Protein AF-A0A2U8FJ72-F1 (afdb_monomer)

InterPro domains:
  IPR029471 HNH endonuclease 5 [PF14279] (21-75)

Solvent-accessible surface area (backbone atoms only — not comparable to full-atom values): 23403 Å² total; per-residue (Å²): 129,82,82,70,89,70,83,68,81,82,75,76,73,71,93,64,87,85,57,53,19,76,84,82,62,46,64,92,57,64,71,35,85,39,53,28,48,45,66,92,76,44,27,84,32,45,66,71,54,33,41,63,52,57,34,28,46,68,60,48,55,46,41,51,59,61,25,50,44,50,40,52,17,15,54,76,46,34,51,38,51,22,62,61,67,67,36,83,75,36,60,71,41,25,26,56,44,75,63,94,86,46,69,62,64,82,73,44,63,91,58,44,44,42,29,38,27,41,51,94,52,31,43,32,40,36,39,28,49,54,48,82,91,33,57,10,27,45,78,44,42,50,77,58,38,40,74,36,71,30,40,34,43,35,35,73,70,46,88,90,62,50,73,68,56,49,51,49,52,56,50,52,51,50,64,71,45,65,78,33,80,42,54,43,36,37,36,61,58,85,85,80,70,98,58,98,65,53,75,67,53,48,53,52,50,54,52,49,53,49,63,73,62,66,57,88,74,61,40,52,49,93,71,54,52,73,68,56,48,52,52,51,60,59,66,35,92,91,44,72,90,69,43,75,37,76,40,80,56,69,61,42,47,52,31,33,50,31,51,34,48,50,26,50,48,28,35,68,72,32,66,70,40,61,73,35,74,66,35,39,56,34,48,57,56,41,67,35,56,83,76,65,58,82,66,52,68,75,62,55,68,30,49,48,51,52,97,74,61,58,78,77,63,56,34,72,53,51,84,61,15,39,22,45,31,44,32,32,46,47,55,35,28,32,34,38,40,31,44,37,90,48,44,43,34,36,56,70,46,49,50,85,79,46,54,70,72,55,32,51,67,37,55,34,86,67,86,62,24,88,60,46,26,8,36,31,34,39,34,50,64,91,53,78,46,56,47,80,42,53,30,40,59,51,28,49,53,44,44,40,57,74,77,41,69,87,67,52,70,71,58,53,52,55,54,53,63,75,63,109

Nearest PDB structures (foldseek):
  6lw3-assembly1_B  TM=3.338E-01  e=2.623E-01  Pseudomonas aeruginosa
  9jjg-assembly1_A  TM=3.770E-01  e=1.848E+00  Rabbit hemorrhagic disease virus 2
  9jjg-assembly1_B  TM=3.770E-01  e=1.951E+00  Rabbit hemorrhagic disease virus 2
  6scy-assembly1_A  TM=1.977E-01  e=3.356E+00  Methanococcus maripaludis S2
  6rd4-assembly1_7  TM=1.290E-01  e=5.180E+00  Polytomella sp. Pringsheim 198.80

Sequence (420 aa):
MWKGCSKGKLILIGRNKNMKCFLCEQDNVEMSLEHSIPQFLGGKKSDDKFKRLNLCKLCNSKLGTHVDARFARSFINAMELNEFNNDIFGGRLTSLKFDAGDEIHDLIPENNYVEMMSNEKSVAFWIKENTPDFLGLVGGHAPLSKSKISQLFLFITKEDLSEAELKQLLNDIILKFKDYKKLEILLCMNFSCGSVATEKDLAAYRKQIKSMFDIRGLKFIWEFSDKELNIANRLRPDGKDFKANVLFDLNDWVRFLSKLFLGILCGYLGNQFTKNPVGLKLIDILRTYSSRVVLSESDINRLKHPLKMSQVNLFLLERGSITVSIFQIGDDIVGLLGIGDNIYALRICKQQDLSKIEKDKLNISSDFCRIPEGITLVLNKNSDKYLEYNTKDFFLEKFFDEKFPGILERQKLEIISLLK

Radius of gyration: 25.44 Å; Cα contacts (8 Å, |Δi|>4): 681; chains: 1; bounding box: 61×50×77 Å

pLDDT: mean 85.72, std 13.84, range [25.98, 97.56]

Mean predicted aligned error: 8.1 Å

Organism: NCBI:txid189834

Foldseek 3Di:
DDDDDPPDDDPPPDPPQDQAALQPRDGPAAWDQDQLQDVLQVSVQEDCLLRDHGHHPVRRVLCVQLQVQQVCQFQVNLVLSCLLVVLQFSFNAFWWADDPPPPVCVLAPVQWTWGWTDDPFWIKIKIFGADPSQGQGHCHRVVRRLVDAIEIEIETDDPPDDLVNVLVVLVSVCVVCVSNPRYAYEYADDDDDPDPDDVVRVVVVVVVVCVSSVDPRYHYPVNDDPSVVVVCQCPPPPDDDIDTDGDDDLLSVLLNLLSSVLSVLCSQVNNCCSVQPLNVVSSVSNNCSVVVDDDDPVSSVQKDFLVRDDPLCVLLDDASKWKWWFWDAFQFTKIWTDRHSGIIIGGSDGVVSDDPVSCVSQQHDDNGDNAIFGKMWIGHRPDSHIDIDGSRVSSLVSCCCVVPNPDDPVVSVVVVVVRD

Secondary structure (DSSP, 8-state):
----------------TT---TTT--SS--EEEE-SS-GGGTTTSS-GGGG-EEEEHHHHHHHIIIIIHHHHHSHHHHHHHHHHTT-TT-----EEE--TT-THHHHS-TTEEEEEEE-SSEEEEEEEE--GGGTTSTT-SHHHHHHS-EEEEEEE--TT--HHHHHHHHHHHHHHHTT-TTEEEEE------SS---HHHHHHHHHHHHHHH--TTEEEGGG--HHHHHHHHHT-TTSS--EEE----HHHHHHHHHHHHHHHHHHHH-GGGGGSHHHHHHHHHHHTTTTTPPPPHHHHTTEE-GGG--GGGGGG--TTSEEEEEEEEETEEEEEEEETTEEEEEEEEEGGGS-HHHHHHTT---SSEEEEEEEEEEE-TT-SS-EEEEHHHHHHHHHHHHHSTT--HHHHHHHHHHH-

Structure (mmCIF, N/CA/C/O backbone):
data_AF-A0A2U8FJ72-F1
#
_entry.id   AF-A0A2U8FJ72-F1
#
loop_
_atom_site.group_PDB
_atom_site.id
_atom_site.type_symbol
_atom_site.label_atom_id
_atom_site.label_alt_id
_atom_site.label_comp_id
_atom_site.label_asym_id
_atom_site.label_entity_id
_atom_site.label_seq_id
_atom_site.pdbx_PDB_ins_code
_atom_site.Cartn_x
_atom_site.Cartn_y
_atom_site.Cartn_z
_atom_site.occupancy
_atom_site.B_iso_or_equiv
_atom_site.auth_seq_id
_atom_site.auth_comp_id
_atom_site.auth_asym_id
_atom_site.auth_atom_id
_atom_site.pdbx_PDB_model_num
ATOM 1 N N . MET A 1 1 ? 7.214 6.042 -3.826 1.00 29.59 1 MET A N 1
ATOM 2 C CA . MET A 1 1 ? 8.538 6.361 -3.221 1.00 29.59 1 MET A CA 1
ATOM 3 C C . MET A 1 1 ? 8.869 5.416 -2.042 1.00 29.59 1 MET A C 1
ATOM 5 O O . MET A 1 1 ? 8.675 5.752 -0.879 1.00 29.59 1 MET A O 1
ATOM 9 N N . TRP A 1 2 ? 9.351 4.196 -2.316 1.00 25.98 2 TRP A N 1
ATOM 10 C CA . TRP A 1 2 ? 9.678 3.194 -1.285 1.00 25.98 2 TRP A CA 1
ATOM 11 C C . TRP A 1 2 ? 11.134 3.364 -0.839 1.00 25.98 2 TRP A C 1
ATOM 13 O O . TRP A 1 2 ? 12.041 2.900 -1.520 1.00 25.98 2 TRP A O 1
ATOM 23 N N . LYS A 1 3 ? 11.384 4.048 0.285 1.00 29.81 3 LYS A N 1
ATOM 24 C CA . LYS A 1 3 ? 12.732 4.085 0.876 1.00 29.81 3 LYS A CA 1
ATOM 25 C C . LYS A 1 3 ? 13.110 2.671 1.323 1.00 29.81 3 LYS A C 1
ATOM 27 O O . LYS A 1 3 ? 12.502 2.145 2.254 1.00 29.81 3 LYS A O 1
ATOM 32 N N . GLY A 1 4 ? 14.113 2.082 0.668 1.00 26.89 4 GLY A N 1
ATOM 33 C CA . GLY A 1 4 ? 14.830 0.916 1.167 1.00 26.89 4 GLY A CA 1
ATOM 34 C C . GLY A 1 4 ? 15.306 1.116 2.607 1.00 26.89 4 GLY A C 1
ATOM 35 O O . GLY A 1 4 ? 15.489 2.247 3.062 1.00 26.89 4 GLY A O 1
ATOM 36 N N . CYS A 1 5 ? 15.465 -0.002 3.321 1.00 30.62 5 CYS A N 1
ATOM 37 C CA . CYS A 1 5 ? 16.002 -0.087 4.675 1.00 30.62 5 CYS A CA 1
ATOM 38 C C . CYS A 1 5 ? 17.232 0.812 4.864 1.00 30.62 5 CYS A C 1
ATOM 40 O O . CYS A 1 5 ? 18.370 0.399 4.646 1.00 30.62 5 CYS A O 1
ATOM 42 N N . SER A 1 6 ? 17.016 2.030 5.348 1.00 26.34 6 SER A N 1
ATOM 43 C CA . SER A 1 6 ? 18.031 2.751 6.095 1.00 26.34 6 SER A CA 1
ATOM 44 C C . SER A 1 6 ? 18.176 2.007 7.414 1.00 26.34 6 SER A C 1
ATOM 46 O O . SER A 1 6 ? 17.210 1.942 8.176 1.00 26.34 6 SER A O 1
ATOM 48 N N . LYS A 1 7 ? 19.352 1.411 7.636 1.00 29.73 7 LYS A N 1
ATOM 49 C CA . LYS A 1 7 ? 19.791 0.819 8.903 1.00 29.73 7 LYS A CA 1
ATOM 50 C C . LYS A 1 7 ? 19.367 1.735 10.056 1.00 29.73 7 LYS A C 1
ATOM 52 O O . LYS A 1 7 ? 19.996 2.762 10.296 1.00 29.73 7 LYS A O 1
ATOM 57 N N . GLY A 1 8 ? 18.262 1.398 10.719 1.00 28.69 8 GLY A N 1
ATOM 58 C CA . GLY A 1 8 ? 17.874 2.048 11.959 1.00 28.69 8 GLY A CA 1
ATOM 59 C C . GLY A 1 8 ? 18.948 1.731 12.986 1.00 28.69 8 GLY A C 1
ATOM 60 O O . GLY A 1 8 ? 19.360 0.576 13.102 1.00 28.69 8 GLY A O 1
ATOM 61 N N . LYS A 1 9 ? 19.435 2.756 13.690 1.00 27.28 9 LYS A N 1
ATOM 62 C CA . LYS A 1 9 ? 20.217 2.581 14.915 1.00 27.28 9 LYS A CA 1
ATOM 63 C C . LYS A 1 9 ? 19.486 1.547 15.776 1.00 27.28 9 LYS A C 1
ATOM 65 O O . LYS A 1 9 ? 18.341 1.781 16.155 1.00 27.28 9 LYS A O 1
ATOM 70 N N . LEU A 1 10 ? 20.133 0.405 16.022 1.00 29.98 10 LEU A N 1
ATOM 71 C CA . LEU A 1 10 ? 19.666 -0.582 16.987 1.00 29.98 10 LEU A CA 1
ATOM 72 C C . LEU A 1 10 ? 19.567 0.120 18.341 1.00 29.98 10 LEU A C 1
ATOM 74 O O . LEU A 1 10 ? 20.580 0.363 18.992 1.00 29.98 10 LEU A O 1
ATOM 78 N N . ILE A 1 11 ? 18.352 0.426 18.773 1.00 31.77 11 ILE A N 1
ATOM 79 C CA . ILE A 1 11 ? 18.079 0.501 20.199 1.00 31.77 11 ILE A CA 1
ATOM 80 C C . ILE A 1 11 ? 17.840 -0.951 20.596 1.00 31.77 11 ILE A C 1
ATOM 82 O O . ILE A 1 11 ? 16.773 -1.510 20.346 1.00 31.77 11 ILE A O 1
ATOM 86 N N . LEU A 1 12 ? 18.889 -1.594 21.113 1.00 32.91 12 LEU A N 1
ATOM 87 C CA . LEU A 1 12 ? 18.777 -2.876 21.798 1.00 32.91 12 LEU A CA 1
ATOM 88 C C . LEU A 1 12 ? 17.883 -2.645 23.017 1.00 32.91 12 LEU A C 1
ATOM 90 O O . LEU A 1 12 ? 18.349 -2.203 24.064 1.00 32.91 12 LEU A O 1
ATOM 94 N N . ILE A 1 13 ? 16.586 -2.907 22.870 1.00 44.44 13 ILE A N 1
ATOM 95 C CA . ILE A 1 13 ? 15.712 -3.087 24.023 1.00 44.44 13 ILE A CA 1
ATOM 96 C C . ILE A 1 13 ? 16.287 -4.303 24.754 1.00 44.44 13 ILE A C 1
ATOM 98 O O . ILE A 1 13 ? 16.447 -5.369 24.155 1.00 44.44 13 ILE A O 1
ATOM 102 N N . GLY A 1 14 ? 16.724 -4.096 25.998 1.00 36.72 14 GLY A N 1
ATOM 103 C CA . GLY A 1 14 ? 17.432 -5.095 26.793 1.00 36.72 14 GLY A CA 1
ATOM 104 C C . GLY A 1 14 ? 16.725 -6.451 26.787 1.00 36.72 14 GLY A C 1
ATOM 105 O O . GLY A 1 14 ? 15.505 -6.526 26.644 1.00 36.72 14 GLY A O 1
ATOM 106 N N . ARG A 1 15 ? 17.510 -7.528 26.929 1.00 37.91 15 ARG A N 1
ATOM 107 C CA . ARG A 1 15 ? 17.042 -8.920 27.014 1.00 37.91 15 ARG A CA 1
ATOM 108 C C . ARG A 1 15 ? 16.030 -9.092 28.159 1.00 37.91 15 ARG A C 1
ATOM 110 O O . ARG A 1 15 ? 16.393 -9.540 29.242 1.00 37.91 15 ARG A O 1
ATOM 117 N N . ASN A 1 16 ? 14.763 -8.781 27.914 1.00 43.00 16 ASN A N 1
ATOM 118 C CA . ASN A 1 16 ? 13.660 -9.221 28.752 1.00 43.00 16 ASN A CA 1
ATOM 119 C C . ASN A 1 16 ? 13.410 -10.694 28.427 1.00 43.00 16 ASN A C 1
ATOM 121 O O . ASN A 1 16 ? 12.851 -11.036 27.384 1.00 43.00 16 ASN A O 1
ATOM 125 N N . LYS A 1 17 ? 13.888 -11.576 29.308 1.00 44.28 17 LYS A N 1
ATOM 126 C CA . LYS A 1 17 ? 13.523 -12.995 29.296 1.00 44.28 17 LYS A CA 1
ATOM 127 C C . LYS A 1 17 ? 12.001 -13.076 29.506 1.00 44.28 17 LYS A C 1
ATOM 129 O O . LYS A 1 17 ? 11.516 -12.532 30.492 1.00 44.28 17 LYS A O 1
ATOM 134 N N . ASN A 1 18 ? 11.287 -13.725 28.579 1.00 54.91 18 ASN A N 1
ATOM 135 C CA . ASN A 1 18 ? 9.825 -13.965 28.539 1.00 54.91 18 ASN A CA 1
ATOM 136 C C . ASN A 1 18 ? 8.951 -12.993 27.713 1.00 54.91 18 ASN A C 1
ATOM 138 O O . ASN A 1 18 ? 7.800 -12.745 28.074 1.00 54.91 18 ASN A O 1
ATOM 142 N N . MET A 1 19 ? 9.424 -12.468 26.578 1.00 72.69 19 MET A N 1
ATOM 143 C CA . MET A 1 19 ? 8.513 -11.887 25.575 1.00 72.69 19 MET A CA 1
ATOM 144 C C . MET A 1 19 ? 8.182 -12.905 24.476 1.00 72.69 19 MET A C 1
ATOM 146 O O . MET A 1 19 ? 9.025 -13.229 23.644 1.00 72.69 19 MET A O 1
ATOM 150 N N . LYS A 1 20 ? 6.931 -13.380 24.487 1.00 86.44 20 LYS A N 1
ATOM 151 C CA . LYS A 1 20 ? 6.338 -14.274 23.484 1.00 86.44 20 LYS A CA 1
ATOM 152 C C . LYS A 1 20 ? 5.868 -13.465 22.273 1.00 86.44 20 LYS A C 1
ATOM 154 O O . LYS A 1 20 ? 5.203 -12.438 22.438 1.00 86.44 20 LYS A O 1
ATOM 159 N N . CYS A 1 21 ? 6.179 -13.917 21.060 1.00 89.81 21 CYS A N 1
ATOM 160 C CA . CYS A 1 21 ? 5.640 -13.312 19.838 1.00 89.81 21 CYS A CA 1
ATOM 161 C C . CYS A 1 21 ? 4.118 -13.517 19.771 1.00 89.81 21 CYS A C 1
ATOM 163 O O . CYS A 1 21 ? 3.662 -14.657 19.833 1.00 89.81 21 CYS A O 1
ATOM 165 N N . PHE A 1 22 ? 3.325 -12.453 19.587 1.00 89.19 22 PHE A N 1
ATOM 166 C CA . PHE A 1 22 ? 1.857 -12.591 19.567 1.00 89.19 22 PHE A CA 1
ATOM 167 C C . PHE A 1 22 ? 1.354 -13.448 18.393 1.00 89.19 22 PHE A C 1
ATOM 169 O O . PHE A 1 22 ? 0.286 -14.047 18.472 1.00 89.19 22 PHE A O 1
ATOM 176 N N . LEU A 1 23 ? 2.120 -13.509 17.297 1.00 91.06 23 LEU A N 1
ATOM 177 C CA . LEU A 1 23 ? 1.698 -14.184 16.074 1.00 91.06 23 LEU A CA 1
ATOM 178 C C . LEU A 1 23 ? 2.078 -15.669 16.064 1.00 91.06 23 LEU A C 1
ATOM 180 O O . LEU A 1 23 ? 1.196 -16.517 15.939 1.00 91.06 23 LEU A O 1
ATOM 184 N N . CYS A 1 24 ? 3.376 -15.978 16.186 1.00 90.75 24 CYS A N 1
ATOM 185 C CA . CYS A 1 24 ? 3.889 -17.355 16.131 1.00 90.75 24 CYS A CA 1
ATOM 186 C C . CYS A 1 24 ? 4.022 -18.028 17.492 1.00 90.75 24 CYS A C 1
ATOM 188 O O . CYS A 1 24 ? 4.402 -19.193 17.542 1.00 90.75 24 CYS A O 1
ATOM 190 N N . GLU A 1 25 ? 3.769 -17.303 18.581 1.00 89.88 25 GLU A N 1
ATOM 191 C CA . GLU A 1 25 ? 3.805 -17.850 19.932 1.00 89.88 25 GLU A CA 1
ATOM 192 C C . GLU A 1 25 ? 5.164 -18.407 20.389 1.00 89.88 25 GLU A C 1
ATOM 194 O O . GLU A 1 25 ? 5.253 -19.049 21.429 1.00 89.88 25 GLU A O 1
ATOM 199 N N . GLN A 1 26 ? 6.243 -18.130 19.661 1.00 89.06 26 GLN A N 1
ATOM 200 C CA . GLN A 1 26 ? 7.582 -18.545 20.066 1.00 89.06 26 GLN A CA 1
ATOM 201 C C . GLN A 1 26 ? 8.163 -17.598 21.121 1.00 89.06 26 GLN A C 1
ATOM 203 O O . GLN A 1 26 ? 8.046 -16.371 21.004 1.00 89.06 26 GLN A O 1
ATOM 208 N N . ASP A 1 27 ? 8.825 -18.191 22.113 1.00 85.62 27 ASP A N 1
ATOM 209 C CA . ASP A 1 27 ? 9.653 -17.515 23.111 1.00 85.62 27 ASP A CA 1
ATOM 210 C C . ASP A 1 27 ? 11.122 -17.446 22.652 1.00 85.62 27 ASP A C 1
ATOM 212 O O . ASP A 1 27 ? 11.539 -18.162 21.741 1.00 85.62 27 ASP A O 1
ATOM 216 N N . ASN A 1 28 ? 11.931 -16.598 23.299 1.00 78.00 28 ASN A N 1
ATOM 217 C CA . ASN A 1 28 ? 13.377 -16.446 23.040 1.00 78.00 28 ASN A CA 1
ATOM 218 C C . ASN A 1 28 ? 13.749 -16.056 21.595 1.00 78.00 28 ASN A C 1
ATOM 220 O O . ASN A 1 28 ? 14.835 -16.375 21.111 1.00 78.00 28 ASN A O 1
ATOM 224 N N . VAL A 1 29 ? 12.866 -15.333 20.909 1.00 81.00 29 VAL A N 1
ATOM 225 C CA . VAL A 1 29 ? 13.075 -14.845 19.539 1.00 81.00 29 VAL A CA 1
ATOM 226 C C . VAL A 1 29 ? 13.554 -13.390 19.511 1.00 81.00 29 VAL A C 1
ATOM 228 O O . VAL A 1 29 ? 13.279 -12.609 20.422 1.00 81.00 29 VAL A O 1
ATOM 231 N N . GLU A 1 30 ? 14.268 -13.002 18.446 1.00 82.06 30 GLU A N 1
ATOM 232 C CA . GLU A 1 30 ? 14.660 -11.602 18.216 1.00 82.06 30 GLU A CA 1
ATOM 233 C C . GLU A 1 30 ? 13.398 -10.763 17.956 1.00 82.06 30 GLU A C 1
ATOM 235 O O . GLU A 1 30 ? 12.738 -10.894 16.917 1.00 82.06 30 GLU A O 1
ATOM 240 N N . MET A 1 31 ? 13.053 -9.914 18.923 1.00 84.69 31 MET A N 1
ATOM 241 C CA . MET A 1 31 ? 11.922 -8.997 18.826 1.00 84.69 31 MET A CA 1
ATOM 242 C C . MET A 1 31 ? 12.232 -7.855 17.859 1.00 84.69 31 MET A C 1
ATOM 244 O O . MET A 1 31 ? 13.377 -7.431 17.704 1.00 84.69 31 MET A O 1
ATOM 248 N N . SER A 1 32 ? 11.196 -7.349 17.201 1.00 81.75 32 SER A N 1
ATOM 249 C CA . SER A 1 32 ? 11.274 -6.242 16.257 1.00 81.75 32 SER A CA 1
ATOM 250 C C . SER A 1 32 ? 10.309 -5.140 16.681 1.00 81.75 32 SER A C 1
ATOM 252 O O . SER A 1 32 ? 9.213 -5.424 17.158 1.00 81.75 32 SER A O 1
ATOM 254 N N . LEU A 1 33 ? 10.717 -3.882 16.495 1.00 75.88 33 LEU A N 1
ATOM 255 C CA . LEU A 1 33 ? 9.796 -2.750 16.564 1.00 75.88 33 LEU A CA 1
ATOM 256 C C . LEU A 1 33 ? 8.833 -2.857 15.384 1.00 75.88 33 LEU A C 1
ATOM 258 O O . LEU A 1 33 ? 9.228 -2.612 14.243 1.00 75.88 33 LEU A O 1
ATOM 262 N N . GLU A 1 34 ? 7.591 -3.240 15.663 1.00 77.88 34 GLU A N 1
ATOM 263 C CA . GLU A 1 34 ? 6.541 -3.254 14.654 1.00 77.88 34 GLU A CA 1
ATOM 264 C C . GLU A 1 34 ? 5.744 -1.956 14.685 1.00 77.88 34 GLU A C 1
ATOM 266 O O . GLU A 1 34 ? 5.234 -1.556 15.732 1.00 77.88 34 GLU A O 1
ATOM 271 N N . HIS A 1 35 ? 5.609 -1.317 13.525 1.00 81.19 35 HIS A N 1
ATOM 272 C CA . HIS A 1 35 ? 4.718 -0.174 13.371 1.00 81.19 35 HIS A CA 1
ATOM 273 C C . HIS A 1 35 ? 3.309 -0.689 13.065 1.00 81.19 35 HIS A C 1
ATOM 275 O O . HIS A 1 35 ? 3.050 -1.177 11.968 1.00 81.19 35 HIS A O 1
ATOM 281 N N . SER A 1 36 ? 2.396 -0.552 14.028 1.00 87.56 36 SER A N 1
ATOM 282 C CA . SER A 1 36 ? 0.992 -0.966 13.875 1.00 87.56 36 SER A CA 1
ATOM 283 C C . SER A 1 36 ? 0.312 -0.271 12.696 1.00 87.56 36 SER A C 1
ATOM 285 O O . SER A 1 36 ? -0.442 -0.896 11.958 1.00 87.56 36 SER A O 1
ATOM 287 N N . ILE A 1 37 ? 0.620 1.016 12.505 1.00 93.62 37 ILE A N 1
ATOM 288 C CA . ILE A 1 37 ? 0.327 1.753 11.277 1.00 93.62 37 ILE A CA 1
ATOM 289 C C . ILE A 1 37 ? 1.522 1.534 10.341 1.00 93.62 37 ILE A C 1
ATOM 291 O O . ILE A 1 37 ? 2.618 1.987 10.668 1.00 93.62 37 ILE A O 1
ATOM 295 N N . PRO A 1 38 ? 1.371 0.864 9.189 1.00 92.38 38 PRO A N 1
ATOM 296 C CA . PRO A 1 38 ? 2.483 0.612 8.280 1.00 92.38 38 PRO A CA 1
ATOM 297 C C . PRO A 1 38 ? 3.111 1.892 7.725 1.00 92.38 38 PRO A C 1
ATOM 299 O O . PRO A 1 38 ? 2.485 2.949 7.634 1.00 92.38 38 PRO A O 1
ATOM 302 N N . GLN A 1 39 ? 4.354 1.792 7.248 1.00 90.88 39 GLN A N 1
ATOM 303 C CA . GLN A 1 39 ? 5.075 2.942 6.694 1.00 90.88 39 GLN A CA 1
ATOM 304 C C . GLN A 1 39 ? 4.360 3.592 5.496 1.00 90.88 39 GLN A C 1
ATOM 306 O O . GLN A 1 39 ? 4.437 4.811 5.355 1.00 90.88 39 GLN A O 1
ATOM 311 N N . PHE A 1 40 ? 3.678 2.814 4.648 1.00 90.62 40 PHE A N 1
ATOM 312 C CA . PHE A 1 40 ? 2.943 3.360 3.499 1.00 90.62 40 PHE A CA 1
ATOM 313 C C . PHE A 1 40 ? 1.699 4.159 3.917 1.00 90.62 40 PHE A C 1
ATOM 315 O O . PHE A 1 40 ? 1.259 5.009 3.154 1.00 90.62 40 PHE A O 1
ATOM 322 N N . LEU A 1 41 ? 1.204 3.950 5.143 1.00 94.38 41 LEU A N 1
ATOM 323 C CA . LEU A 1 41 ? 0.214 4.804 5.799 1.00 94.38 41 LEU A CA 1
ATOM 324 C C . LEU A 1 41 ? 0.874 5.873 6.688 1.00 94.38 41 LEU A C 1
ATOM 326 O O . LEU A 1 41 ? 0.253 6.426 7.581 1.00 94.38 41 LEU A O 1
ATOM 330 N N . GLY A 1 42 ? 2.168 6.150 6.535 1.00 92.31 42 GLY A N 1
ATOM 331 C CA . GLY A 1 42 ? 2.849 7.151 7.356 1.00 92.31 42 GLY A CA 1
ATOM 332 C C . GLY A 1 42 ? 3.162 6.709 8.789 1.00 92.31 42 GLY A C 1
ATOM 333 O O . GLY A 1 42 ? 3.366 7.561 9.641 1.00 92.31 42 GLY A O 1
ATOM 334 N N . GLY A 1 43 ? 3.305 5.411 9.074 1.00 91.31 43 GLY A N 1
ATOM 335 C CA . GLY A 1 43 ? 3.636 4.874 10.409 1.00 91.31 43 GLY A CA 1
ATOM 336 C C . GLY A 1 43 ? 4.874 5.429 11.129 1.00 91.31 43 GLY A C 1
ATOM 337 O O . GLY A 1 43 ? 5.056 5.227 12.327 1.00 91.31 43 GLY A O 1
ATOM 338 N N . LYS A 1 44 ? 5.761 6.143 10.426 1.00 90.31 44 LYS A N 1
ATOM 339 C CA . LYS A 1 44 ? 6.868 6.884 11.062 1.00 90.31 44 LYS A CA 1
ATOM 340 C C . LYS A 1 44 ? 6.399 8.156 11.773 1.00 90.31 44 LYS A C 1
ATOM 342 O O . LYS A 1 44 ? 7.065 8.599 12.699 1.00 90.31 44 LYS A O 1
ATOM 347 N N . LYS A 1 45 ? 5.272 8.701 11.321 1.00 92.38 45 LYS A N 1
ATOM 348 C CA . LYS A 1 45 ? 4.598 9.915 11.789 1.00 92.38 45 LYS A CA 1
ATOM 349 C C . LYS A 1 45 ? 3.550 9.612 12.870 1.00 92.38 45 LYS A C 1
ATOM 351 O O . LYS A 1 45 ? 2.854 10.512 13.328 1.00 92.38 45 LYS A O 1
ATOM 356 N N . SER A 1 46 ? 3.387 8.341 13.241 1.00 92.56 46 SER A N 1
ATOM 357 C CA . SER A 1 46 ? 2.482 7.930 14.310 1.00 92.56 46 SER A CA 1
ATOM 358 C C . SER A 1 46 ? 3.177 7.960 15.670 1.00 92.56 46 SER A C 1
ATOM 360 O O . SER A 1 46 ? 4.395 7.766 15.769 1.00 92.56 46 SER A O 1
ATOM 362 N N . ASP A 1 47 ? 2.369 8.121 16.715 1.00 92.44 47 ASP A N 1
ATOM 363 C CA . ASP A 1 47 ? 2.801 8.054 18.109 1.00 92.44 47 ASP A CA 1
ATOM 364 C C . ASP A 1 47 ? 3.481 6.710 18.448 1.00 92.44 47 ASP A C 1
ATOM 366 O O . ASP A 1 47 ? 3.200 5.666 17.842 1.00 92.44 47 ASP A O 1
ATOM 370 N N . ASP A 1 48 ? 4.385 6.732 19.428 1.00 90.56 48 ASP A N 1
ATOM 371 C CA . ASP A 1 48 ? 5.123 5.557 19.893 1.00 90.56 48 ASP A CA 1
ATOM 372 C C . ASP A 1 48 ? 4.231 4.496 20.544 1.00 90.56 48 ASP A C 1
ATOM 374 O O . ASP A 1 48 ? 4.625 3.329 20.591 1.00 90.56 48 ASP A O 1
ATOM 378 N N . LYS A 1 49 ? 3.015 4.837 20.998 1.00 91.88 49 LYS A N 1
ATOM 379 C CA . LYS A 1 49 ? 2.028 3.854 21.475 1.00 91.88 49 LYS A CA 1
ATOM 380 C C . LYS A 1 49 ? 1.689 2.808 20.411 1.00 91.88 49 LYS A C 1
ATOM 382 O O . LYS A 1 49 ? 1.476 1.647 20.743 1.00 91.88 49 LYS A O 1
ATOM 387 N N . PHE A 1 50 ? 1.777 3.172 19.131 1.00 91.56 50 PHE A N 1
ATOM 388 C CA . PHE A 1 50 ? 1.538 2.273 17.998 1.00 91.56 50 PHE A CA 1
ATOM 389 C C . PHE A 1 50 ? 2.766 1.443 17.585 1.00 91.56 50 PHE A C 1
ATOM 391 O O . PHE A 1 50 ? 2.696 0.703 16.604 1.00 91.56 50 PHE A O 1
ATOM 398 N N . LYS A 1 51 ? 3.884 1.532 18.321 1.00 85.12 51 LYS A N 1
ATOM 399 C CA . LYS A 1 51 ? 5.153 0.834 18.027 1.00 85.12 51 LYS A CA 1
ATOM 400 C C . LYS A 1 51 ? 5.501 -0.255 19.053 1.00 85.12 51 LYS A C 1
ATOM 402 O O . LYS A 1 51 ? 6.668 -0.589 19.240 1.00 85.12 51 LYS A O 1
ATOM 407 N N . ARG A 1 52 ? 4.498 -0.755 19.787 1.00 72.62 52 ARG A N 1
ATOM 408 C CA . ARG A 1 52 ? 4.699 -1.548 21.016 1.00 72.62 52 ARG A CA 1
ATOM 409 C C . ARG A 1 52 ? 4.356 -3.030 20.897 1.00 72.62 52 ARG A C 1
ATOM 411 O O . ARG A 1 52 ? 4.564 -3.748 21.868 1.00 72.62 52 ARG A O 1
ATOM 418 N N . LEU A 1 53 ? 3.859 -3.505 19.755 1.00 81.19 53 LEU A N 1
ATOM 419 C CA . LEU A 1 53 ? 3.465 -4.908 19.606 1.00 81.19 53 LEU A CA 1
ATOM 420 C C . LEU A 1 53 ? 4.665 -5.856 19.727 1.00 81.19 53 LEU A C 1
ATOM 422 O O . LEU A 1 53 ? 5.678 -5.700 19.048 1.00 81.19 53 LEU A O 1
ATOM 426 N N . ASN A 1 54 ? 4.504 -6.895 20.545 1.00 85.81 54 ASN A N 1
ATOM 427 C CA . ASN A 1 54 ? 5.499 -7.950 20.709 1.00 85.81 54 ASN A CA 1
ATOM 428 C C . ASN A 1 54 ? 5.509 -8.877 19.481 1.00 85.81 54 ASN A C 1
ATOM 430 O O . ASN A 1 54 ? 4.866 -9.929 19.477 1.00 85.81 54 ASN A O 1
ATOM 434 N N . LEU A 1 55 ? 6.262 -8.503 18.447 1.00 89.50 55 LEU A N 1
ATOM 435 C CA . LEU A 1 55 ? 6.400 -9.262 17.206 1.00 89.50 55 LEU A CA 1
ATOM 436 C C . LEU A 1 55 ? 7.858 -9.659 16.957 1.00 89.50 55 LEU A C 1
ATOM 438 O O . LEU A 1 55 ? 8.762 -8.827 17.027 1.00 89.50 55 LEU A O 1
ATOM 442 N N . CYS A 1 56 ? 8.104 -10.929 16.629 1.00 91.50 56 CYS A N 1
ATOM 443 C CA . CYS A 1 56 ? 9.444 -11.357 16.237 1.00 91.50 56 CYS A CA 1
ATOM 444 C C . CYS A 1 56 ? 9.790 -10.873 14.823 1.00 91.50 56 CYS A C 1
ATOM 446 O O . CYS A 1 56 ? 8.920 -10.707 13.964 1.00 91.50 56 CYS A O 1
ATOM 448 N N . LYS A 1 57 ? 11.082 -10.692 14.551 1.00 89.44 57 LYS A N 1
ATOM 449 C CA . LYS A 1 57 ? 11.599 -10.190 13.269 1.00 89.44 57 LYS A CA 1
ATOM 450 C C . LYS A 1 57 ? 11.144 -10.997 12.051 1.00 89.44 57 LYS A C 1
ATOM 452 O O . LYS A 1 57 ? 10.830 -10.413 11.016 1.00 89.44 57 LYS A O 1
ATOM 457 N N . LEU A 1 58 ? 11.067 -12.325 12.176 1.00 90.25 58 LEU A N 1
ATOM 458 C CA . LEU A 1 58 ? 10.603 -13.201 11.097 1.00 90.25 58 LEU A CA 1
ATOM 459 C C . LEU A 1 58 ? 9.123 -12.961 10.777 1.00 90.25 58 LEU A C 1
ATOM 461 O O . LEU A 1 58 ? 8.766 -12.782 9.614 1.00 90.25 58 LEU A O 1
ATOM 465 N N . CYS A 1 59 ? 8.267 -12.928 11.802 1.00 91.88 59 CYS A N 1
ATOM 466 C CA . CYS A 1 59 ? 6.847 -12.636 11.632 1.00 91.88 59 CYS A CA 1
ATOM 467 C C . CYS A 1 59 ? 6.626 -11.225 11.088 1.00 91.88 59 CYS A C 1
ATOM 469 O O . CYS A 1 59 ? 5.810 -11.066 10.186 1.00 91.88 59 CYS A O 1
ATOM 471 N N . ASN A 1 60 ? 7.389 -10.235 11.561 1.00 91.19 60 ASN A N 1
ATOM 472 C CA . ASN A 1 60 ? 7.336 -8.877 11.027 1.00 91.19 60 ASN A CA 1
ATOM 473 C C . ASN A 1 60 ? 7.640 -8.857 9.519 1.00 91.19 60 ASN A C 1
ATOM 475 O O . ASN A 1 60 ? 6.818 -8.426 8.712 1.00 91.19 60 ASN A O 1
ATOM 479 N N . SER A 1 61 ? 8.770 -9.439 9.108 1.00 89.31 61 SER A N 1
ATOM 480 C CA . SER A 1 61 ? 9.149 -9.505 7.691 1.00 89.31 61 SER A CA 1
ATOM 481 C C . SER A 1 61 ? 8.088 -10.192 6.819 1.00 89.31 61 SER A C 1
ATOM 483 O O . SER A 1 61 ? 7.802 -9.726 5.709 1.00 89.31 61 SER A O 1
ATOM 485 N N . LYS A 1 62 ? 7.474 -11.269 7.325 1.00 91.06 62 LYS A N 1
ATOM 486 C CA . LYS A 1 62 ? 6.400 -11.984 6.628 1.00 91.06 62 LYS A CA 1
ATOM 487 C C . LYS A 1 62 ? 5.116 -11.158 6.532 1.00 91.06 62 LYS A C 1
ATOM 489 O O . LYS A 1 62 ? 4.556 -11.086 5.443 1.00 91.06 62 LYS A O 1
ATOM 494 N N . LEU A 1 63 ? 4.679 -10.491 7.605 1.00 92.31 63 LEU A N 1
ATOM 495 C CA . LEU A 1 63 ? 3.519 -9.590 7.562 1.00 92.31 63 LEU A CA 1
ATOM 496 C C . LEU A 1 63 ? 3.752 -8.425 6.591 1.00 92.31 63 LEU A C 1
ATOM 498 O O . LEU A 1 63 ? 2.869 -8.112 5.796 1.00 92.31 63 LEU A O 1
ATOM 502 N N . GLY A 1 64 ? 4.952 -7.842 6.585 1.00 90.94 64 GLY A N 1
ATOM 503 C CA . GLY A 1 64 ? 5.321 -6.790 5.636 1.00 90.94 64 GLY A CA 1
ATOM 504 C C . GLY A 1 64 ? 5.182 -7.226 4.170 1.00 90.94 64 GLY A C 1
ATOM 505 O O . GLY A 1 64 ? 4.743 -6.457 3.317 1.00 90.94 64 GLY A O 1
ATOM 506 N N . THR A 1 65 ? 5.515 -8.483 3.871 1.00 88.62 65 THR A N 1
ATOM 507 C CA . THR A 1 65 ? 5.514 -9.021 2.500 1.00 88.62 65 THR A CA 1
ATOM 508 C C . THR A 1 65 ? 4.148 -9.567 2.077 1.00 88.62 65 THR A C 1
ATOM 510 O O . THR A 1 65 ? 3.704 -9.324 0.958 1.00 88.62 65 THR A O 1
ATOM 513 N N . HIS A 1 66 ? 3.467 -10.294 2.962 1.00 90.62 66 HIS A N 1
ATOM 514 C CA . HIS A 1 66 ? 2.266 -11.066 2.627 1.00 90.62 66 HIS A CA 1
ATOM 515 C C . HIS A 1 66 ? 0.958 -10.449 3.127 1.00 90.62 66 HIS A C 1
ATOM 517 O O . HIS A 1 66 ? -0.102 -10.947 2.764 1.00 90.62 66 HIS A O 1
ATOM 523 N N . VAL A 1 67 ? 1.006 -9.386 3.933 1.00 93.19 67 VAL A N 1
ATOM 524 C CA . VAL A 1 67 ? -0.190 -8.670 4.404 1.00 93.19 67 VAL A CA 1
ATOM 525 C C . VAL A 1 67 ? -0.127 -7.213 3.952 1.00 93.19 67 VAL A C 1
ATOM 527 O O . VAL A 1 67 ? -0.916 -6.794 3.108 1.00 93.19 67 VAL A O 1
ATOM 530 N N . ASP A 1 68 ? 0.875 -6.468 4.416 1.00 93.88 68 ASP A N 1
ATOM 531 C CA . ASP A 1 68 ? 1.019 -5.035 4.132 1.00 93.88 68 ASP A CA 1
ATOM 532 C C . ASP A 1 68 ? 1.200 -4.752 2.640 1.00 93.88 68 ASP A C 1
ATOM 534 O O . ASP A 1 68 ? 0.453 -3.970 2.054 1.00 93.88 68 ASP A O 1
ATOM 538 N N . ALA A 1 69 ? 2.187 -5.395 2.004 1.00 90.19 69 ALA A N 1
ATOM 539 C CA . ALA A 1 69 ? 2.478 -5.152 0.596 1.00 90.19 69 ALA A CA 1
ATOM 540 C C . ALA A 1 69 ? 1.318 -5.568 -0.315 1.00 90.19 69 ALA A C 1
ATOM 542 O O . ALA A 1 69 ? 1.085 -4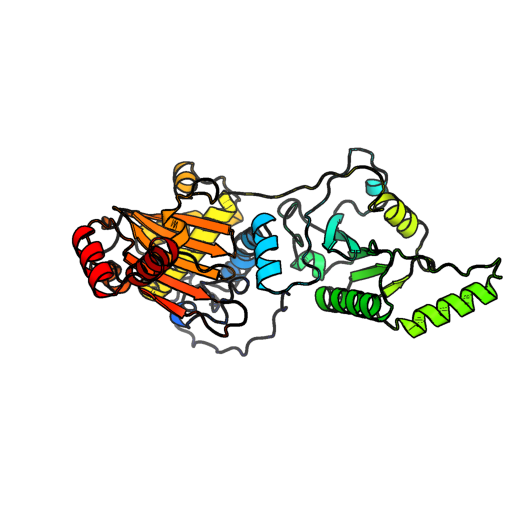.897 -1.314 1.00 90.19 69 ALA A O 1
ATOM 543 N N . ARG A 1 70 ? 0.573 -6.626 0.024 1.00 91.38 70 ARG A N 1
ATOM 544 C CA . ARG A 1 70 ? -0.572 -7.078 -0.779 1.00 91.38 70 ARG A CA 1
ATOM 545 C C . ARG A 1 70 ? -1.723 -6.086 -0.743 1.00 91.38 70 ARG A C 1
ATOM 547 O O . ARG A 1 70 ? -2.287 -5.774 -1.785 1.00 91.38 70 ARG A O 1
ATOM 554 N N . PHE A 1 71 ? -2.015 -5.530 0.430 1.00 92.75 71 PHE A N 1
ATOM 555 C CA . PHE A 1 71 ? -3.001 -4.464 0.548 1.00 92.75 71 PHE A CA 1
ATOM 556 C C . PHE A 1 71 ? -2.539 -3.195 -0.176 1.00 92.75 71 PHE A C 1
ATOM 558 O O . PHE A 1 71 ? -3.231 -2.721 -1.076 1.00 92.75 71 PHE A O 1
ATOM 565 N N . ALA A 1 72 ? -1.342 -2.695 0.148 1.00 91.50 72 ALA A N 1
ATOM 566 C CA . ALA A 1 72 ? -0.814 -1.439 -0.390 1.00 91.50 72 ALA A CA 1
ATOM 567 C C . ALA A 1 72 ? -0.631 -1.447 -1.914 1.00 91.50 72 ALA A C 1
ATOM 569 O O . ALA A 1 72 ? -0.718 -0.403 -2.551 1.00 91.50 72 ALA A O 1
ATOM 570 N N . ARG A 1 73 ? -0.329 -2.615 -2.495 1.00 88.81 73 ARG A N 1
ATOM 571 C CA . ARG A 1 73 ? -0.062 -2.782 -3.933 1.00 88.81 73 ARG A CA 1
ATOM 572 C C . ARG A 1 73 ? -1.251 -3.324 -4.710 1.00 88.81 73 ARG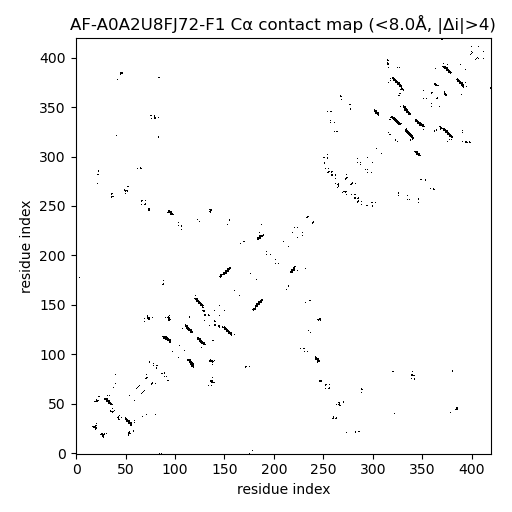 A C 1
ATOM 574 O O . ARG A 1 73 ? -1.140 -3.479 -5.925 1.00 88.81 73 ARG A O 1
ATOM 581 N N . SER A 1 74 ? -2.364 -3.623 -4.040 1.00 88.50 74 SER A N 1
ATOM 582 C CA . SER A 1 74 ? -3.625 -3.829 -4.749 1.00 88.50 74 SER A CA 1
ATOM 583 C C . SER A 1 74 ? -3.961 -2.552 -5.510 1.00 88.50 74 SER A C 1
ATOM 585 O O . SER A 1 74 ? -3.702 -1.447 -5.032 1.00 88.50 74 SER A O 1
ATOM 587 N N . PHE A 1 75 ? -4.474 -2.712 -6.724 1.00 83.50 75 PHE A N 1
ATOM 588 C CA . PHE A 1 75 ? -4.526 -1.632 -7.705 1.00 83.50 75 PHE A CA 1
ATOM 589 C C . PHE A 1 75 ? -5.218 -0.362 -7.187 1.00 83.50 75 PHE A C 1
ATOM 591 O O . PHE A 1 75 ? -4.632 0.715 -7.242 1.00 83.50 75 PHE A O 1
ATOM 598 N N . ILE A 1 76 ? -6.407 -0.517 -6.597 1.00 83.88 76 ILE A N 1
ATOM 599 C CA . ILE A 1 76 ? -7.209 0.580 -6.033 1.00 83.88 76 ILE A CA 1
ATOM 600 C C . ILE A 1 76 ? -6.417 1.357 -4.964 1.00 83.88 76 ILE A C 1
ATOM 602 O O . ILE A 1 76 ? -6.358 2.581 -5.007 1.00 83.88 76 ILE A O 1
ATOM 606 N N . ASN A 1 77 ? -5.726 0.659 -4.058 1.00 88.06 77 ASN A N 1
ATOM 607 C CA . ASN A 1 77 ? -4.938 1.302 -3.002 1.00 88.06 77 ASN A CA 1
ATOM 608 C C . ASN A 1 77 ? -3.664 1.961 -3.527 1.00 88.06 77 ASN A C 1
ATOM 610 O O . ASN A 1 77 ? -3.277 3.029 -3.058 1.00 88.06 77 ASN A O 1
ATOM 614 N N . ALA A 1 78 ? -2.995 1.327 -4.489 1.00 86.56 78 ALA A N 1
ATOM 615 C CA . ALA A 1 78 ? -1.765 1.855 -5.057 1.00 86.56 78 ALA A CA 1
ATOM 616 C C . ALA A 1 78 ? -1.994 3.211 -5.742 1.00 86.56 78 ALA A C 1
ATOM 618 O O . ALA A 1 78 ? -1.107 4.060 -5.692 1.00 86.56 78 ALA A O 1
ATOM 619 N N . MET A 1 79 ? -3.167 3.423 -6.350 1.00 82.69 79 MET A N 1
ATOM 620 C CA . MET A 1 79 ? -3.537 4.693 -6.983 1.00 82.69 79 MET A CA 1
ATOM 621 C C . MET A 1 79 ? -3.628 5.830 -5.966 1.00 82.69 79 MET A C 1
ATOM 623 O O . MET A 1 79 ? -2.835 6.769 -6.052 1.00 82.69 79 MET A O 1
ATOM 627 N N . GLU A 1 80 ? -4.470 5.691 -4.942 1.00 86.44 80 GLU A N 1
ATOM 628 C CA . GLU A 1 80 ? -4.620 6.716 -3.897 1.00 86.44 80 GLU A CA 1
ATOM 629 C C . GLU A 1 80 ? -3.310 6.969 -3.144 1.00 86.44 80 GLU A C 1
ATOM 631 O O . GLU A 1 80 ? -2.940 8.106 -2.854 1.00 86.44 80 GLU A O 1
ATOM 636 N N . LEU A 1 81 ? -2.544 5.910 -2.854 1.00 88.31 81 LEU A N 1
ATOM 637 C CA . LEU A 1 81 ? -1.252 6.052 -2.183 1.00 88.31 81 LEU A CA 1
ATOM 638 C C . LEU A 1 81 ? -0.227 6.784 -3.055 1.00 88.31 81 LEU A C 1
ATOM 640 O O . LEU A 1 81 ? 0.606 7.515 -2.515 1.00 88.31 81 LEU A O 1
ATOM 644 N N . ASN A 1 82 ? -0.239 6.592 -4.375 1.00 84.12 82 ASN A N 1
ATOM 645 C CA . ASN A 1 82 ? 0.646 7.334 -5.272 1.00 84.12 82 ASN A CA 1
ATOM 646 C C . ASN A 1 82 ? 0.281 8.823 -5.281 1.00 84.12 82 ASN A C 1
ATOM 648 O O . ASN A 1 82 ? 1.179 9.657 -5.172 1.00 84.12 82 ASN A O 1
ATOM 652 N N . GLU A 1 83 ? -1.008 9.155 -5.335 1.00 82.94 83 GLU A N 1
ATOM 653 C CA . GLU A 1 83 ? -1.487 10.540 -5.291 1.00 82.94 83 GLU A CA 1
ATOM 654 C C . GLU A 1 83 ? -1.177 11.223 -3.951 1.00 82.94 83 GLU A C 1
ATOM 656 O O . GLU A 1 83 ? -0.623 12.331 -3.909 1.00 82.94 83 GLU A O 1
ATOM 661 N N . PHE A 1 84 ? -1.444 10.534 -2.839 1.00 84.88 84 PHE A N 1
ATOM 662 C CA . PHE A 1 84 ? -1.124 11.017 -1.498 1.00 84.88 84 PHE A CA 1
ATOM 663 C C . PHE A 1 84 ? 0.376 11.314 -1.347 1.00 84.88 84 PHE A C 1
ATOM 665 O O . PHE A 1 84 ? 0.766 12.332 -0.775 1.00 84.88 84 PHE A O 1
ATOM 672 N N . ASN A 1 85 ? 1.230 10.455 -1.914 1.00 81.44 85 ASN A N 1
ATOM 673 C CA . ASN A 1 85 ? 2.686 10.586 -1.843 1.00 81.44 85 ASN A CA 1
ATOM 674 C C . ASN A 1 85 ? 3.308 11.455 -2.954 1.00 81.44 85 ASN A C 1
ATOM 676 O O . ASN A 1 85 ? 4.537 11.545 -2.993 1.00 81.44 85 ASN A O 1
ATOM 680 N N . ASN A 1 86 ? 2.516 12.080 -3.838 1.00 74.75 86 ASN A N 1
ATOM 681 C CA . ASN A 1 86 ? 3.009 12.811 -5.017 1.00 74.75 86 ASN A CA 1
ATOM 682 C C . ASN A 1 86 ? 3.969 11.975 -5.894 1.00 74.75 86 ASN A C 1
ATOM 684 O O . ASN A 1 86 ? 5.007 12.463 -6.343 1.00 74.75 86 ASN A O 1
ATOM 688 N N . ASP A 1 87 ? 3.677 10.690 -6.111 1.00 73.88 87 ASP A N 1
ATOM 689 C CA . ASP A 1 87 ? 4.512 9.821 -6.949 1.00 73.88 87 ASP A CA 1
ATOM 690 C C . ASP A 1 87 ? 4.241 10.104 -8.444 1.00 73.88 87 ASP A C 1
ATOM 692 O O . ASP A 1 87 ? 3.282 9.600 -9.025 1.00 73.88 87 ASP A O 1
ATOM 696 N N . ILE A 1 88 ? 5.105 10.926 -9.058 1.00 60.00 88 ILE A N 1
ATOM 697 C CA . ILE A 1 88 ? 5.015 11.452 -10.444 1.00 60.00 88 ILE A CA 1
ATOM 698 C C . ILE A 1 88 ? 4.951 10.345 -11.510 1.00 60.00 88 ILE A C 1
ATOM 700 O O . ILE A 1 88 ? 4.362 10.508 -12.580 1.00 60.00 88 ILE A O 1
ATOM 704 N N . PHE A 1 89 ? 5.545 9.190 -11.217 1.00 63.34 89 PHE A N 1
ATOM 705 C CA . PHE A 1 89 ? 5.542 8.024 -12.097 1.00 63.34 89 PHE A CA 1
ATOM 706 C C . PHE A 1 89 ? 4.765 6.881 -11.442 1.00 63.34 89 PHE A C 1
ATOM 708 O O . PHE A 1 89 ? 5.202 5.727 -11.441 1.00 63.34 89 PHE A O 1
ATOM 715 N N . GLY A 1 90 ? 3.669 7.211 -10.751 1.00 56.38 90 GLY A N 1
ATOM 716 C CA . GLY A 1 90 ? 2.778 6.253 -10.110 1.00 56.38 90 GLY A CA 1
ATOM 717 C C . GLY A 1 90 ? 2.345 5.214 -11.132 1.00 56.38 90 GLY A C 1
ATOM 718 O O . GLY A 1 90 ? 1.656 5.545 -12.088 1.00 56.38 90 GLY A O 1
ATOM 719 N N . GLY A 1 91 ? 2.817 3.976 -10.980 1.00 54.19 91 GLY A N 1
ATOM 720 C CA . GLY A 1 91 ? 2.507 2.898 -11.908 1.00 54.19 91 GLY A CA 1
ATOM 721 C C . GLY A 1 91 ? 1.004 2.702 -11.938 1.00 54.19 91 GLY A C 1
ATOM 722 O O . GLY A 1 91 ? 0.449 2.161 -10.988 1.00 54.19 91 GLY A O 1
ATOM 723 N N . ARG A 1 92 ? 0.361 3.218 -12.987 1.00 56.91 92 ARG A N 1
ATOM 724 C CA . ARG A 1 92 ? -1.090 3.176 -13.153 1.00 56.91 92 ARG A CA 1
ATOM 725 C C . ARG A 1 92 ? -1.614 1.789 -13.463 1.00 56.91 92 ARG A C 1
ATOM 727 O O . ARG A 1 92 ? -2.821 1.645 -13.493 1.00 56.91 92 ARG A O 1
ATOM 734 N N . LEU A 1 93 ? -0.780 0.787 -13.734 1.00 59.84 93 LEU A N 1
ATOM 735 C CA . LEU A 1 93 ? -1.262 -0.519 -14.170 1.00 59.84 93 LEU A CA 1
ATOM 736 C C . LEU A 1 93 ? -0.413 -1.667 -13.615 1.00 59.84 93 LEU A C 1
ATOM 738 O O . LEU A 1 93 ? 0.643 -1.495 -13.009 1.00 59.84 93 LEU A O 1
ATOM 742 N N . THR A 1 94 ? -0.989 -2.854 -13.717 1.00 70.75 94 THR A N 1
ATOM 743 C CA . THR A 1 94 ? -0.584 -4.081 -13.035 1.00 70.75 94 THR A CA 1
ATOM 744 C C . THR A 1 94 ? 0.139 -5.027 -14.003 1.00 70.75 94 THR A C 1
ATOM 746 O O . THR A 1 94 ? 0.587 -4.620 -15.077 1.00 70.75 94 THR A O 1
ATOM 749 N N . SER A 1 95 ? 0.299 -6.303 -13.633 1.00 83.94 95 SER A N 1
ATOM 750 C CA . SER A 1 95 ? 0.846 -7.328 -14.531 1.00 83.94 95 SER A CA 1
ATOM 751 C C . SER A 1 95 ? -0.040 -7.510 -15.771 1.00 83.94 95 SER A C 1
ATOM 753 O O . SER A 1 95 ? -1.256 -7.636 -15.639 1.00 83.94 95 SER A O 1
ATOM 755 N N . LEU A 1 96 ? 0.557 -7.565 -16.957 1.00 88.25 96 LEU A N 1
ATOM 756 C CA . LEU A 1 96 ? -0.129 -7.818 -18.222 1.00 88.25 96 LEU A CA 1
ATOM 757 C C . LEU A 1 96 ? -0.247 -9.321 -18.501 1.00 88.25 96 LEU A C 1
ATOM 759 O O . LEU A 1 96 ? 0.602 -10.115 -18.091 1.00 88.25 96 LEU A O 1
ATOM 763 N N . LYS A 1 97 ? -1.307 -9.694 -19.216 1.00 87.50 97 LYS A N 1
ATOM 764 C CA . LYS A 1 97 ? -1.549 -11.020 -19.784 1.00 87.50 97 LYS A CA 1
ATOM 765 C C . LYS A 1 97 ? -1.568 -10.920 -21.303 1.00 87.50 97 LYS A C 1
ATOM 767 O O . LYS A 1 97 ? -2.211 -10.028 -21.861 1.00 87.50 97 LYS A O 1
ATOM 772 N N . PHE A 1 98 ? -0.900 -11.880 -21.920 1.00 87.88 98 PHE A N 1
ATOM 773 C CA . PHE A 1 98 ? -0.830 -12.076 -23.360 1.00 87.88 98 PHE A CA 1
ATOM 774 C C . PHE A 1 98 ? -1.568 -13.368 -23.717 1.00 87.88 98 PHE A C 1
ATOM 776 O O . PHE A 1 98 ? -1.760 -14.231 -22.852 1.00 87.88 98 PHE A O 1
ATOM 783 N N . ASP A 1 99 ? -2.046 -13.461 -24.954 1.00 87.94 99 ASP A N 1
ATOM 784 C CA . ASP A 1 99 ? -2.744 -14.653 -25.426 1.00 87.94 99 ASP A CA 1
ATOM 785 C C . ASP A 1 99 ? -1.753 -15.810 -25.647 1.00 87.94 99 ASP A C 1
ATOM 787 O O . ASP A 1 99 ? -0.555 -15.610 -25.858 1.00 87.94 99 ASP A O 1
ATOM 791 N N . ALA A 1 100 ? -2.252 -17.047 -25.588 1.00 84.25 100 ALA A N 1
ATOM 792 C CA . ALA A 1 100 ? -1.420 -18.226 -25.800 1.00 84.25 100 ALA A CA 1
ATOM 793 C C . ALA A 1 100 ? -0.802 -18.201 -27.211 1.00 84.25 100 ALA A C 1
ATOM 795 O O . ALA A 1 100 ? -1.526 -18.117 -28.201 1.00 84.25 100 ALA A O 1
ATOM 796 N N . GLY A 1 101 ? 0.529 -18.288 -27.293 1.00 83.94 101 GLY A N 1
ATOM 797 C CA . GLY A 1 101 ? 1.274 -18.205 -28.556 1.00 83.94 101 GLY A CA 1
ATOM 798 C C . GLY A 1 101 ? 1.677 -16.787 -28.977 1.00 83.94 101 GLY A C 1
ATOM 799 O O . GLY A 1 101 ? 2.171 -16.613 -30.088 1.00 83.94 101 GLY A O 1
ATOM 800 N N . ASP A 1 102 ? 1.484 -15.775 -28.125 1.00 90.19 102 ASP A N 1
ATOM 801 C CA . ASP A 1 102 ? 2.053 -14.446 -28.363 1.00 90.19 102 ASP A CA 1
ATOM 802 C C . ASP A 1 102 ? 3.589 -14.505 -28.418 1.00 90.19 102 ASP A C 1
ATOM 804 O O . ASP A 1 102 ? 4.231 -15.094 -27.546 1.00 90.19 102 ASP A O 1
ATOM 808 N N . GLU A 1 103 ? 4.174 -13.846 -29.420 1.00 89.94 103 GLU A N 1
ATOM 809 C CA . GLU A 1 103 ? 5.622 -13.803 -29.667 1.00 89.94 103 GLU A CA 1
ATOM 810 C C . GLU A 1 103 ? 6.428 -13.324 -28.454 1.00 89.94 103 GLU A C 1
ATOM 812 O O . GLU A 1 103 ? 7.593 -13.686 -28.291 1.00 89.94 103 GLU A O 1
ATOM 817 N N . ILE A 1 104 ? 5.817 -12.532 -27.563 1.00 90.88 104 ILE A N 1
ATOM 818 C CA . ILE A 1 104 ? 6.496 -12.063 -26.360 1.00 90.88 104 ILE A CA 1
ATOM 819 C C . ILE A 1 104 ? 6.949 -13.213 -25.457 1.00 90.88 104 ILE A C 1
ATOM 821 O O . ILE A 1 104 ? 7.965 -13.069 -24.779 1.00 90.88 104 ILE A O 1
ATOM 825 N N . HIS A 1 105 ? 6.241 -14.347 -25.468 1.00 90.69 105 HIS A N 1
ATOM 826 C CA . HIS A 1 105 ? 6.575 -15.520 -24.661 1.00 90.69 105 HIS A CA 1
ATOM 827 C C . HIS A 1 105 ? 7.912 -16.150 -25.064 1.00 90.69 105 HIS A C 1
ATOM 829 O O . HIS A 1 105 ? 8.623 -16.645 -24.194 1.00 90.69 105 HIS A O 1
ATOM 835 N N . ASP A 1 106 ? 8.293 -16.050 -26.339 1.00 93.12 106 ASP A N 1
ATOM 836 C CA . ASP A 1 106 ? 9.596 -16.511 -26.834 1.00 93.12 106 ASP A CA 1
ATOM 837 C C . ASP A 1 106 ? 10.699 -15.459 -26.611 1.00 93.12 106 ASP A C 1
ATOM 839 O O . ASP A 1 106 ? 11.897 -15.759 -26.583 1.00 93.12 106 ASP A O 1
ATOM 843 N N . LEU A 1 107 ? 10.304 -14.194 -26.436 1.00 94.00 107 LEU A N 1
ATOM 844 C CA . LEU A 1 107 ? 11.217 -13.072 -26.247 1.00 94.00 107 LEU A CA 1
ATOM 845 C C . LEU A 1 107 ? 11.584 -12.843 -24.776 1.00 94.00 107 LEU A C 1
ATOM 847 O O . LEU A 1 107 ? 12.669 -12.332 -24.498 1.00 94.00 107 LEU A O 1
ATOM 851 N N . ILE A 1 108 ? 10.753 -13.214 -23.806 1.00 93.44 108 ILE A N 1
ATOM 852 C CA . ILE A 1 108 ? 11.053 -12.999 -22.382 1.00 93.44 108 ILE A CA 1
ATOM 853 C C . ILE A 1 108 ? 11.305 -14.325 -21.652 1.00 93.44 108 ILE A C 1
ATOM 855 O O . ILE A 1 108 ? 10.753 -15.349 -22.032 1.00 93.44 108 ILE A O 1
ATOM 859 N N . PRO A 1 109 ? 12.140 -14.347 -20.596 1.00 91.50 109 PRO A N 1
ATOM 860 C CA . PRO A 1 109 ? 12.297 -15.542 -19.768 1.00 91.50 109 PRO A CA 1
ATOM 861 C C . PRO A 1 109 ? 10.960 -16.024 -19.181 1.00 91.50 109 PRO A C 1
ATOM 863 O O . PRO A 1 109 ? 10.142 -15.200 -18.789 1.00 91.50 109 PRO A O 1
ATOM 866 N N . GLU A 1 110 ? 10.786 -17.337 -19.020 1.00 86.88 110 GLU A N 1
ATOM 867 C CA . GLU A 1 110 ? 9.530 -17.976 -18.574 1.00 86.88 110 GLU A CA 1
ATOM 868 C C . GLU A 1 110 ? 8.960 -17.410 -17.256 1.00 86.88 110 GLU A C 1
ATOM 870 O O . GLU A 1 110 ? 7.753 -17.256 -17.099 1.00 86.88 110 GLU A O 1
ATOM 875 N N . ASN A 1 111 ? 9.828 -17.035 -16.310 1.00 89.44 111 ASN A N 1
ATOM 876 C CA . ASN A 1 111 ? 9.422 -16.472 -15.014 1.00 89.44 111 ASN A CA 1
ATOM 877 C C . ASN A 1 111 ? 9.328 -14.937 -15.005 1.00 89.44 111 ASN A C 1
ATOM 879 O O . ASN A 1 111 ? 9.120 -14.332 -13.945 1.00 89.44 111 ASN A O 1
ATOM 883 N N . ASN A 1 112 ? 9.508 -14.296 -16.161 1.00 91.75 112 ASN A N 1
ATOM 884 C CA . ASN A 1 112 ? 9.384 -12.858 -16.298 1.00 91.75 112 ASN A CA 1
ATOM 885 C C . ASN A 1 112 ? 7.975 -12.470 -16.732 1.00 91.75 112 ASN A C 1
ATOM 887 O O . ASN A 1 112 ? 7.366 -13.068 -17.610 1.00 91.75 112 ASN A O 1
ATOM 891 N N . TYR A 1 113 ? 7.493 -11.390 -16.134 1.00 91.75 113 TYR A N 1
ATOM 892 C CA . TYR A 1 113 ? 6.191 -10.812 -16.411 1.00 91.75 113 TYR A CA 1
ATOM 893 C C . TYR A 1 113 ? 6.362 -9.343 -16.767 1.00 91.75 113 TYR A C 1
ATOM 895 O O . TYR A 1 113 ? 7.305 -8.685 -16.313 1.00 91.75 113 TYR A O 1
ATOM 903 N N . VAL A 1 114 ? 5.422 -8.829 -17.553 1.00 91.88 114 VAL A N 1
ATOM 904 C CA . VAL A 1 114 ? 5.383 -7.423 -17.951 1.00 91.88 114 VAL A CA 1
ATOM 905 C C . VAL A 1 114 ? 4.425 -6.675 -17.031 1.00 91.88 114 VAL A C 1
ATOM 907 O O . VAL A 1 114 ? 3.300 -7.114 -16.816 1.00 91.88 114 VAL A O 1
ATOM 910 N N . GLU A 1 115 ? 4.858 -5.550 -16.475 1.00 90.56 115 GLU A N 1
ATOM 911 C CA . GLU A 1 115 ? 4.001 -4.589 -15.776 1.00 90.56 115 GLU A CA 1
ATOM 912 C C . GLU A 1 115 ? 3.952 -3.286 -16.564 1.00 90.56 115 GLU A C 1
ATOM 914 O O . GLU A 1 115 ? 4.995 -2.808 -17.005 1.00 90.56 115 GLU A O 1
ATOM 919 N N . MET A 1 116 ? 2.764 -2.703 -16.724 1.00 88.62 116 MET A N 1
ATOM 920 C CA . MET A 1 116 ? 2.619 -1.408 -17.388 1.00 88.62 116 MET A CA 1
ATOM 921 C C . MET A 1 116 ? 2.508 -0.279 -16.369 1.00 88.62 116 MET A C 1
ATOM 923 O O . MET A 1 116 ? 1.809 -0.370 -15.369 1.00 88.62 116 MET A O 1
ATOM 927 N N . MET A 1 117 ? 3.175 0.829 -16.644 1.00 86.50 117 MET A N 1
ATOM 928 C CA . MET A 1 117 ? 3.116 2.050 -15.859 1.00 86.50 117 MET A CA 1
ATOM 929 C C . MET A 1 117 ? 2.881 3.208 -16.813 1.00 86.50 117 MET A C 1
ATOM 931 O O . MET A 1 117 ? 3.474 3.239 -17.882 1.00 86.50 117 MET A O 1
ATOM 935 N N . SER A 1 118 ? 2.041 4.170 -16.456 1.00 83.69 118 SER A N 1
ATOM 936 C CA . SER A 1 118 ? 1.804 5.323 -17.320 1.00 83.69 118 SER A CA 1
ATOM 937 C C . SER A 1 118 ? 1.554 6.588 -16.519 1.00 83.69 118 SER A C 1
ATOM 939 O O . SER A 1 118 ? 1.096 6.549 -15.375 1.00 83.69 118 SER A O 1
ATOM 941 N N . ASN A 1 119 ? 1.862 7.717 -17.139 1.00 82.31 119 ASN A N 1
ATOM 942 C CA . ASN A 1 119 ? 1.444 9.043 -16.714 1.00 82.31 119 ASN A CA 1
ATOM 943 C C . ASN A 1 119 ? 1.025 9.853 -17.950 1.00 82.31 119 ASN A C 1
ATOM 945 O O . ASN A 1 119 ? 0.929 9.317 -19.049 1.00 82.31 119 ASN A O 1
ATOM 949 N N . GLU A 1 120 ? 0.771 11.148 -17.778 1.00 83.69 120 GLU A N 1
ATOM 950 C CA . GLU A 1 120 ? 0.350 12.029 -18.878 1.00 83.69 120 GLU A CA 1
ATOM 951 C C . GLU A 1 120 ? 1.410 12.198 -19.991 1.00 83.69 120 GLU A C 1
ATOM 953 O O . GLU A 1 120 ? 1.085 12.657 -21.080 1.00 83.69 120 GLU A O 1
ATOM 958 N N . LYS A 1 121 ? 2.681 11.861 -19.724 1.00 88.06 121 LYS A N 1
ATOM 959 C CA . LYS A 1 121 ? 3.825 12.125 -20.618 1.00 88.06 121 LYS A CA 1
ATOM 960 C C . LYS A 1 121 ? 4.358 10.866 -21.300 1.00 88.06 121 LYS A C 1
ATOM 962 O O . LYS A 1 121 ? 5.039 10.965 -22.320 1.00 88.06 121 LYS A O 1
ATOM 967 N N . SER A 1 122 ? 4.131 9.699 -20.702 1.00 89.06 122 SER A N 1
ATOM 968 C CA . SER A 1 122 ? 4.830 8.470 -21.071 1.00 89.06 122 SER A CA 1
ATOM 969 C C . SER A 1 122 ? 4.133 7.204 -20.587 1.00 89.06 122 SER A C 1
ATOM 971 O O . SER A 1 122 ? 3.392 7.205 -19.599 1.00 89.06 122 SER A O 1
ATOM 973 N N . VAL A 1 123 ? 4.463 6.101 -21.254 1.00 90.19 123 VAL A N 1
ATOM 974 C CA . VAL A 1 123 ? 4.110 4.733 -20.878 1.00 90.19 123 VAL A CA 1
ATOM 975 C C . VAL A 1 123 ? 5.401 3.936 -20.736 1.00 90.19 123 VAL A C 1
ATOM 977 O O . VAL A 1 123 ? 6.292 4.032 -21.571 1.00 90.19 123 VAL A O 1
ATOM 980 N N . ALA A 1 124 ? 5.521 3.141 -19.682 1.00 91.50 124 ALA A N 1
ATOM 981 C CA . ALA A 1 124 ? 6.645 2.254 -19.463 1.00 91.50 124 ALA A CA 1
ATOM 982 C C . ALA A 1 124 ? 6.180 0.815 -19.252 1.00 91.50 124 ALA A C 1
ATOM 984 O O . ALA A 1 124 ? 5.236 0.561 -18.504 1.00 91.50 124 ALA A O 1
ATOM 985 N N . PHE A 1 125 ? 6.893 -0.127 -19.858 1.00 93.31 125 PHE A N 1
ATOM 986 C CA . PHE A 1 125 ? 6.684 -1.555 -19.679 1.00 93.31 125 PHE A CA 1
ATOM 987 C C . PHE A 1 125 ? 7.884 -2.158 -18.967 1.00 93.31 125 PHE A C 1
ATOM 989 O O . PHE A 1 125 ? 9.009 -2.131 -19.464 1.00 93.31 125 PHE A O 1
ATOM 996 N N . TRP A 1 126 ? 7.648 -2.691 -17.775 1.00 93.62 126 TRP A N 1
ATOM 997 C CA . TRP A 1 126 ? 8.677 -3.250 -16.919 1.00 93.62 126 TRP A CA 1
ATOM 998 C C . TRP A 1 126 ? 8.639 -4.773 -16.950 1.00 93.62 126 TRP A C 1
ATOM 1000 O O . TRP A 1 126 ? 7.732 -5.393 -16.393 1.00 93.62 126 TRP A O 1
ATOM 1010 N N . ILE A 1 127 ? 9.655 -5.366 -17.566 1.00 94.56 127 ILE A N 1
ATOM 1011 C CA . ILE A 1 127 ? 9.859 -6.808 -17.654 1.00 94.56 127 ILE A CA 1
ATOM 1012 C C . ILE A 1 127 ? 10.733 -7.249 -16.488 1.00 94.56 127 ILE A C 1
ATOM 1014 O O . ILE A 1 127 ? 11.883 -6.815 -16.357 1.00 94.56 127 ILE A O 1
ATOM 1018 N N . LYS A 1 128 ? 10.195 -8.111 -15.626 1.00 93.25 128 LYS A N 1
ATOM 1019 C CA . LYS A 1 128 ? 10.894 -8.572 -14.421 1.00 93.25 128 LYS A CA 1
ATOM 1020 C C . LYS A 1 128 ? 10.443 -9.949 -13.972 1.00 93.25 128 LYS A C 1
ATOM 1022 O O . LYS A 1 128 ? 9.293 -10.326 -14.182 1.00 93.25 128 LYS A O 1
ATOM 1027 N N . GLU A 1 129 ? 11.323 -10.632 -13.251 1.00 92.69 129 GLU A N 1
ATOM 1028 C CA . GLU A 1 129 ? 10.962 -11.851 -12.533 1.00 92.69 129 GLU A CA 1
ATOM 1029 C C . GLU A 1 129 ? 9.901 -11.541 -11.465 1.00 92.69 129 GLU A C 1
ATOM 1031 O O . GLU A 1 129 ? 10.010 -10.554 -10.716 1.00 92.69 129 GLU A O 1
ATOM 1036 N N . ASN A 1 130 ? 8.869 -12.380 -11.403 1.00 90.25 130 ASN A N 1
ATOM 1037 C CA . ASN A 1 130 ? 7.796 -12.291 -10.418 1.00 90.25 130 ASN A CA 1
ATOM 1038 C C . ASN A 1 130 ? 7.316 -13.695 -10.024 1.00 90.25 130 ASN A C 1
ATOM 1040 O O . ASN A 1 130 ? 7.724 -14.688 -10.620 1.00 90.25 130 ASN A O 1
ATOM 1044 N N . THR A 1 131 ? 6.445 -13.783 -9.022 1.00 88.44 131 THR A N 1
ATOM 1045 C CA . THR A 1 131 ? 5.823 -15.052 -8.624 1.00 88.44 131 THR A CA 1
ATOM 1046 C C . THR A 1 131 ? 4.312 -15.018 -8.858 1.00 88.44 131 THR A C 1
ATOM 1048 O O . THR A 1 131 ? 3.722 -13.934 -8.761 1.00 88.44 131 THR A O 1
ATOM 1051 N N . PRO A 1 132 ? 3.666 -16.177 -9.115 1.00 85.69 132 PRO A N 1
ATOM 1052 C CA . PRO A 1 132 ? 2.216 -16.269 -9.305 1.00 85.69 132 PRO A CA 1
ATOM 1053 C C . PRO A 1 132 ? 1.411 -15.566 -8.208 1.00 85.69 132 PRO A C 1
ATOM 1055 O O . PRO A 1 132 ? 0.473 -14.827 -8.500 1.00 85.69 132 PRO A O 1
ATOM 1058 N N . ASP A 1 133 ? 1.849 -15.698 -6.954 1.00 84.88 133 ASP A N 1
ATOM 1059 C CA . ASP A 1 133 ? 1.197 -15.078 -5.800 1.00 84.88 133 ASP A CA 1
ATOM 1060 C C . ASP A 1 133 ? 1.121 -13.549 -5.891 1.00 84.88 133 ASP A C 1
ATOM 1062 O O . ASP A 1 133 ? 0.207 -12.949 -5.329 1.00 84.88 133 ASP A O 1
ATOM 1066 N N . PHE A 1 134 ? 2.078 -12.900 -6.558 1.00 87.00 134 PHE A N 1
ATOM 1067 C CA . PHE A 1 134 ? 2.181 -11.442 -6.658 1.00 87.00 134 PHE A CA 1
ATOM 1068 C C . PHE A 1 134 ? 1.775 -10.906 -8.037 1.00 87.00 134 PHE A C 1
ATOM 1070 O O . PHE A 1 134 ? 1.975 -9.719 -8.316 1.00 87.00 134 PHE A O 1
ATOM 1077 N N . LEU A 1 135 ? 1.200 -11.745 -8.903 1.00 87.94 135 LEU A N 1
ATOM 1078 C CA . LEU A 1 135 ? 0.640 -11.286 -10.169 1.00 87.94 135 LEU A CA 1
ATOM 1079 C C . LEU A 1 135 ? -0.571 -10.388 -9.921 1.00 87.94 135 LEU A C 1
ATOM 1081 O O . LEU A 1 135 ? -1.453 -10.692 -9.124 1.00 87.94 135 LEU A O 1
ATOM 1085 N N . GLY A 1 136 ? -0.602 -9.261 -10.627 1.00 85.62 136 GLY A N 1
ATOM 1086 C CA . GLY A 1 136 ? -1.648 -8.250 -10.500 1.00 85.62 136 GLY A CA 1
ATOM 1087 C C . GLY A 1 136 ? -1.475 -7.265 -9.340 1.00 85.62 136 GLY A C 1
ATOM 1088 O O . GLY A 1 136 ? -2.269 -6.333 -9.230 1.00 85.62 136 GLY A O 1
ATOM 1089 N N . LEU A 1 137 ? -0.431 -7.418 -8.516 1.00 87.69 137 LEU A N 1
ATOM 1090 C CA . LEU A 1 137 ? -0.005 -6.403 -7.548 1.00 87.69 137 LEU A CA 1
ATOM 1091 C C . LEU A 1 137 ? 0.997 -5.439 -8.192 1.00 87.69 137 LEU A C 1
ATOM 1093 O O . LEU A 1 137 ? 1.968 -5.874 -8.812 1.00 87.69 137 LEU A O 1
ATOM 1097 N N . VAL A 1 138 ? 0.808 -4.134 -7.982 1.00 86.56 138 VAL A N 1
ATOM 1098 C CA . VAL A 1 138 ? 1.714 -3.089 -8.488 1.00 86.56 138 VAL A CA 1
ATOM 1099 C C . VAL A 1 138 ? 3.123 -3.288 -7.918 1.00 86.56 138 VAL A C 1
ATOM 1101 O O . VAL A 1 138 ? 3.328 -3.368 -6.705 1.00 86.56 138 VAL A O 1
ATOM 1104 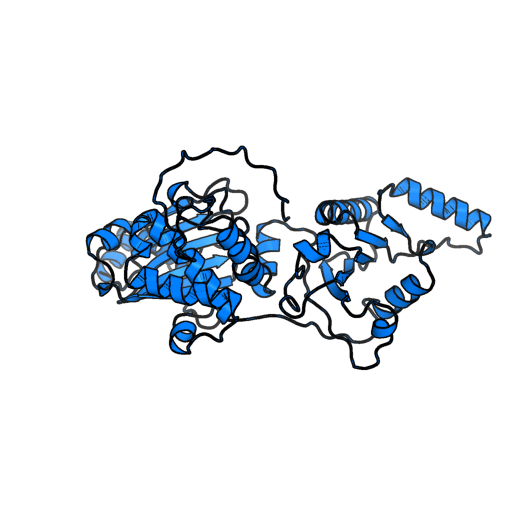N N . GLY A 1 139 ? 4.121 -3.383 -8.791 1.00 85.31 139 GLY A N 1
ATOM 1105 C CA . GLY A 1 139 ? 5.511 -3.663 -8.446 1.00 85.31 139 GLY A CA 1
ATOM 1106 C C . GLY A 1 139 ? 5.827 -5.121 -8.089 1.00 85.31 139 GLY A C 1
ATOM 1107 O O . GLY A 1 139 ? 6.990 -5.408 -7.794 1.00 85.31 139 GLY A O 1
ATOM 1108 N N . GLY A 1 140 ? 4.850 -6.037 -8.107 1.00 86.94 140 GLY A N 1
ATOM 1109 C CA . GLY A 1 140 ? 5.038 -7.476 -7.874 1.00 86.94 140 GLY A CA 1
ATOM 1110 C C . GLY A 1 140 ? 5.798 -7.827 -6.584 1.00 86.94 140 GLY A C 1
ATOM 1111 O O . GLY A 1 140 ? 5.690 -7.140 -5.559 1.00 86.94 140 GLY A O 1
ATOM 1112 N N . HIS A 1 141 ? 6.601 -8.894 -6.623 1.00 87.38 141 HIS A N 1
ATOM 1113 C CA . HIS A 1 141 ? 7.452 -9.327 -5.512 1.00 87.38 141 HIS A CA 1
ATOM 1114 C C . HIS A 1 141 ? 8.764 -8.511 -5.431 1.00 87.38 141 HIS A C 1
ATOM 1116 O O . HIS A 1 141 ? 9.841 -8.965 -5.812 1.00 87.38 141 HIS A O 1
ATOM 1122 N N . ALA A 1 142 ? 8.720 -7.317 -4.830 1.00 82.88 142 ALA A N 1
ATOM 1123 C CA . ALA A 1 142 ? 9.855 -6.373 -4.847 1.00 82.88 142 ALA A CA 1
ATOM 1124 C C . ALA A 1 142 ? 11.234 -6.927 -4.398 1.00 82.88 142 ALA A C 1
ATOM 1126 O O . ALA A 1 142 ? 12.213 -6.603 -5.069 1.00 82.88 142 ALA A O 1
ATOM 1127 N N . PRO A 1 143 ? 11.379 -7.727 -3.316 1.00 85.56 143 PRO A N 1
ATOM 1128 C CA . PRO A 1 143 ? 12.678 -8.323 -2.976 1.00 85.56 143 PRO A CA 1
ATOM 1129 C C . PRO A 1 143 ? 13.297 -9.151 -4.109 1.00 85.56 143 PRO A C 1
ATOM 1131 O O . PRO A 1 143 ? 14.493 -9.026 -4.369 1.00 85.56 143 PRO A O 1
ATOM 1134 N N . LEU A 1 144 ? 12.474 -9.935 -4.815 1.00 86.69 144 LEU A N 1
ATOM 1135 C CA . LEU A 1 144 ? 12.897 -10.725 -5.964 1.00 86.69 144 LEU A CA 1
ATOM 1136 C C . LEU A 1 144 ? 13.338 -9.786 -7.086 1.00 86.69 144 LEU A C 1
ATOM 1138 O O . LEU A 1 144 ? 14.501 -9.813 -7.487 1.00 86.69 144 LEU A O 1
ATOM 1142 N N . SER A 1 145 ? 12.469 -8.858 -7.489 1.00 83.62 145 SER A N 1
ATOM 1143 C CA . SER A 1 145 ? 12.738 -7.948 -8.604 1.00 83.62 145 SER A CA 1
ATOM 1144 C C . SER A 1 145 ? 13.933 -7.010 -8.374 1.00 83.62 145 SER A C 1
ATOM 1146 O O . SER A 1 145 ? 14.627 -6.671 -9.322 1.00 83.62 145 SER A O 1
ATOM 1148 N N . LYS A 1 146 ? 14.236 -6.610 -7.128 1.00 88.19 146 LYS A N 1
ATOM 1149 C CA . LYS A 1 146 ? 15.439 -5.810 -6.804 1.00 88.19 146 LYS A CA 1
ATOM 1150 C C . LYS A 1 146 ? 16.745 -6.604 -6.912 1.00 88.19 146 LYS A C 1
ATOM 1152 O O . LYS A 1 146 ? 17.811 -6.012 -7.072 1.00 88.19 146 LYS A O 1
ATOM 1157 N N . SER A 1 147 ? 16.678 -7.928 -6.773 1.00 88.69 147 SER A N 1
ATOM 1158 C CA . SER A 1 147 ? 17.849 -8.817 -6.769 1.00 88.69 147 SER A CA 1
ATOM 1159 C C . SER A 1 147 ? 18.206 -9.374 -8.154 1.00 88.69 147 SER A C 1
ATOM 1161 O O . SER A 1 147 ? 19.336 -9.837 -8.366 1.00 88.69 147 SER A O 1
ATOM 1163 N N . LYS A 1 148 ? 17.262 -9.303 -9.098 1.00 91.56 148 LYS A N 1
ATOM 1164 C CA . LYS A 1 148 ? 17.327 -9.885 -10.443 1.00 91.56 148 LYS A CA 1
ATOM 1165 C C . LYS A 1 148 ? 17.487 -8.810 -11.516 1.00 91.56 148 LYS A C 1
ATOM 1167 O O . LYS A 1 148 ? 17.225 -7.637 -11.267 1.00 91.56 148 LYS A O 1
ATOM 1172 N N . ILE A 1 149 ? 17.965 -9.225 -12.686 1.00 92.50 149 ILE A N 1
ATOM 1173 C CA . ILE A 1 149 ? 18.040 -8.355 -13.865 1.00 92.50 149 ILE A CA 1
ATOM 1174 C C . ILE A 1 149 ? 16.611 -8.076 -14.341 1.00 92.50 149 ILE A C 1
ATOM 1176 O O . ILE A 1 149 ? 15.769 -8.974 -14.334 1.00 92.50 149 ILE A O 1
ATOM 1180 N N . SER A 1 150 ? 16.331 -6.830 -14.710 1.00 93.88 150 SER A N 1
ATOM 1181 C CA . SER A 1 150 ? 15.034 -6.423 -15.257 1.00 93.88 150 SER A CA 1
ATOM 1182 C C . SER A 1 150 ? 15.209 -5.301 -16.274 1.00 93.88 150 SER A C 1
ATOM 1184 O O . SER A 1 150 ? 16.244 -4.635 -16.282 1.00 93.88 150 SER A O 1
ATOM 1186 N N . GLN A 1 151 ? 14.202 -5.098 -17.119 1.00 95.94 151 GLN A N 1
ATOM 1187 C CA . GLN A 1 151 ? 14.249 -4.147 -18.229 1.00 95.94 151 GLN A CA 1
ATOM 1188 C C . GLN A 1 151 ? 12.995 -3.273 -18.236 1.00 95.94 151 GLN A C 1
ATOM 1190 O O . GLN A 1 151 ? 11.884 -3.792 -18.150 1.00 95.94 151 GLN A O 1
ATOM 1195 N N . LEU A 1 152 ? 13.162 -1.953 -18.314 1.00 94.94 152 LEU A N 1
ATOM 1196 C CA . LEU A 1 152 ? 12.077 -0.974 -18.392 1.00 94.94 152 LEU A CA 1
ATOM 1197 C C . LEU A 1 152 ? 12.083 -0.306 -19.768 1.00 94.94 152 LEU A C 1
ATOM 1199 O O . LEU A 1 152 ? 12.922 0.551 -20.027 1.00 94.94 152 LEU A O 1
ATOM 1203 N N . PHE A 1 153 ? 11.133 -0.669 -20.623 1.00 96.12 153 PHE A N 1
ATOM 1204 C CA . PHE A 1 153 ? 10.920 -0.052 -21.931 1.00 96.12 153 PHE A CA 1
ATOM 1205 C C . PHE A 1 153 ? 10.078 1.207 -21.763 1.00 96.12 153 PHE A C 1
ATOM 1207 O O . PHE A 1 153 ? 8.916 1.115 -21.381 1.00 96.12 153 PHE A O 1
ATOM 1214 N N . LEU A 1 154 ? 10.664 2.376 -22.005 1.00 94.56 154 LEU A N 1
ATOM 1215 C CA . LEU A 1 154 ? 10.042 3.680 -21.803 1.00 94.56 154 LEU A CA 1
ATOM 1216 C C . LEU A 1 154 ? 9.649 4.309 -23.140 1.00 94.56 154 LEU A C 1
ATOM 1218 O O . LEU A 1 154 ? 10.514 4.657 -23.938 1.00 94.56 154 LEU A O 1
ATOM 1222 N N . PHE A 1 155 ? 8.356 4.521 -23.340 1.00 93.81 155 PHE A N 1
ATOM 1223 C CA . PHE A 1 155 ? 7.770 5.202 -24.487 1.00 93.81 155 PHE A CA 1
ATOM 1224 C C . PHE A 1 155 ? 7.313 6.595 -24.071 1.00 93.81 155 PHE A C 1
ATOM 1226 O O . PHE A 1 155 ? 6.568 6.756 -23.104 1.00 93.81 155 PHE A O 1
ATOM 1233 N N . ILE A 1 156 ? 7.742 7.609 -24.812 1.00 92.06 156 ILE A N 1
ATOM 1234 C CA . ILE A 1 156 ? 7.250 8.972 -24.629 1.00 92.06 156 ILE A CA 1
ATOM 1235 C C . ILE A 1 156 ? 6.041 9.154 -25.539 1.00 92.06 156 ILE A C 1
ATOM 1237 O O . ILE A 1 156 ? 6.129 8.892 -26.734 1.00 92.06 156 ILE A O 1
ATOM 1241 N N . THR A 1 157 ? 4.914 9.553 -24.956 1.00 89.19 157 THR A N 1
ATOM 1242 C CA . THR A 1 157 ? 3.618 9.607 -25.649 1.00 89.19 157 THR A CA 1
ATOM 1243 C C . THR A 1 157 ? 3.100 11.026 -25.839 1.00 89.19 157 THR A C 1
ATOM 1245 O O . THR A 1 157 ? 2.181 11.230 -26.621 1.00 89.19 157 THR A O 1
ATOM 1248 N N . LYS A 1 158 ? 3.661 12.013 -25.130 1.00 87.88 158 LYS A N 1
ATOM 1249 C CA . LYS A 1 158 ? 3.340 13.431 -25.334 1.00 87.88 158 LYS A CA 1
ATOM 1250 C C . LYS A 1 158 ? 4.239 14.000 -26.436 1.00 87.88 158 LYS A C 1
ATOM 1252 O O . LYS A 1 158 ? 5.458 13.967 -26.296 1.00 87.88 158 LYS A O 1
ATOM 1257 N N . GLU A 1 159 ? 3.629 14.514 -27.502 1.00 82.94 159 GLU A N 1
ATOM 1258 C CA . GLU A 1 159 ? 4.328 15.004 -28.702 1.00 82.94 159 GLU A CA 1
ATOM 1259 C C . GLU A 1 159 ? 5.097 16.314 -28.440 1.00 82.94 159 GLU A C 1
ATOM 1261 O O . GLU A 1 159 ? 6.256 16.433 -28.827 1.00 82.94 159 GLU A O 1
ATOM 1266 N N . ASP A 1 160 ? 4.516 17.239 -27.669 1.00 85.94 160 ASP A N 1
ATOM 1267 C CA . ASP A 1 160 ? 5.088 18.571 -27.407 1.00 85.94 160 ASP A CA 1
ATOM 1268 C C . ASP A 1 160 ? 5.801 18.666 -26.047 1.00 85.94 160 ASP A C 1
ATOM 1270 O O . ASP A 1 160 ? 5.527 19.543 -25.223 1.00 85.94 160 ASP A O 1
ATOM 1274 N N . LEU A 1 161 ? 6.689 17.715 -25.748 1.00 88.25 161 LEU A N 1
ATOM 1275 C CA . LEU A 1 161 ? 7.544 17.802 -24.561 1.00 88.25 161 LEU A CA 1
ATOM 1276 C C . LEU A 1 161 ? 8.735 18.719 -24.822 1.00 88.25 161 LEU A C 1
ATOM 1278 O O . LEU A 1 161 ? 9.569 18.443 -25.683 1.00 88.25 161 LEU A O 1
ATOM 1282 N N . SER A 1 162 ? 8.869 19.768 -24.012 1.00 91.06 162 SER A N 1
ATOM 1283 C CA . SER A 1 162 ? 10.103 20.554 -24.000 1.00 91.06 162 SER A CA 1
ATOM 1284 C C . SER A 1 162 ? 11.295 19.707 -23.530 1.00 91.06 162 SER A C 1
ATOM 1286 O O . SER A 1 162 ? 11.145 18.753 -22.760 1.00 91.06 162 SER A O 1
ATOM 1288 N N . GLU A 1 163 ? 12.510 20.089 -23.934 1.00 89.69 163 GLU A N 1
ATOM 1289 C CA . GLU A 1 163 ? 13.747 19.427 -23.493 1.00 89.69 163 GLU A CA 1
ATOM 1290 C C . GLU A 1 163 ? 13.845 19.365 -21.959 1.00 89.69 163 GLU A C 1
ATOM 1292 O O . GLU A 1 163 ? 14.190 18.326 -21.390 1.00 89.69 163 GLU A O 1
ATOM 1297 N N . ALA A 1 164 ? 13.478 20.458 -21.282 1.00 91.00 164 ALA A N 1
ATOM 1298 C CA . ALA A 1 164 ? 13.480 20.547 -19.826 1.00 91.00 164 ALA A CA 1
ATOM 1299 C C . ALA A 1 164 ? 12.491 19.559 -19.185 1.00 91.00 164 ALA A C 1
ATOM 1301 O O . ALA A 1 164 ? 12.845 18.868 -18.227 1.00 91.00 164 ALA A O 1
ATOM 1302 N N . GLU A 1 165 ? 11.273 19.443 -19.724 1.00 90.62 165 GLU A N 1
ATOM 1303 C CA . GLU A 1 165 ? 10.288 18.475 -19.234 1.00 90.62 165 GLU A CA 1
ATOM 1304 C C . GLU A 1 165 ? 10.734 17.030 -19.461 1.00 90.62 165 GLU A C 1
ATOM 1306 O O . GLU A 1 165 ? 10.562 16.200 -18.567 1.00 90.62 165 GLU A O 1
ATOM 1311 N N . LEU A 1 166 ? 11.309 16.720 -20.628 1.00 91.00 166 LEU A N 1
ATOM 1312 C CA . LEU A 1 166 ? 11.812 15.381 -20.929 1.00 91.00 166 LEU A CA 1
ATOM 1313 C C . LEU A 1 166 ? 12.977 15.016 -20.001 1.00 91.00 166 LEU A C 1
ATOM 1315 O O . LEU A 1 166 ? 12.995 13.929 -19.424 1.00 91.00 166 LEU A O 1
ATOM 1319 N N . LYS A 1 167 ? 13.917 15.940 -19.783 1.00 91.38 167 LYS A N 1
ATOM 1320 C CA . LYS A 1 167 ? 15.036 15.740 -18.856 1.00 91.38 167 LYS A CA 1
ATOM 1321 C C . LYS A 1 167 ? 14.555 15.519 -17.423 1.00 91.38 167 LYS A C 1
ATOM 1323 O O . LYS A 1 167 ? 15.057 14.625 -16.742 1.00 91.38 167 LYS A O 1
ATOM 1328 N N . GLN A 1 168 ? 13.560 16.285 -16.974 1.00 89.44 168 GLN A N 1
ATOM 1329 C CA . GLN A 1 168 ? 12.953 16.094 -15.657 1.00 89.44 168 GLN A CA 1
ATOM 1330 C C . GLN A 1 168 ? 12.281 14.719 -15.541 1.00 89.44 168 GLN A C 1
ATOM 1332 O O . GLN A 1 168 ? 12.553 13.989 -14.591 1.00 89.44 168 GLN A O 1
ATOM 1337 N N . LEU A 1 169 ? 11.479 14.326 -16.536 1.00 89.06 169 LEU A N 1
ATOM 1338 C CA . LEU A 1 169 ? 10.802 13.028 -16.569 1.00 89.06 169 LEU A CA 1
ATOM 1339 C C . LEU A 1 169 ? 11.791 11.860 -16.456 1.00 89.06 169 LEU A C 1
ATOM 1341 O O . LEU A 1 169 ? 11.595 10.953 -15.647 1.00 89.06 169 LEU A O 1
ATOM 1345 N N . LEU A 1 170 ? 12.869 11.882 -17.243 1.00 90.50 170 LEU A N 1
ATOM 1346 C CA . LEU A 1 170 ? 13.882 10.827 -17.220 1.00 90.50 170 LEU A CA 1
ATOM 1347 C C . LEU A 1 170 ? 14.606 10.757 -15.862 1.00 90.50 170 LEU A C 1
ATOM 1349 O O . LEU A 1 170 ? 14.842 9.662 -15.346 1.00 90.50 170 LEU A O 1
ATOM 1353 N N . ASN A 1 171 ? 14.900 11.905 -15.243 1.00 89.56 171 ASN A N 1
ATOM 1354 C CA . ASN A 1 171 ? 15.469 11.958 -13.893 1.00 89.56 171 ASN A CA 1
ATOM 1355 C C . ASN A 1 171 ? 14.517 11.381 -12.837 1.00 89.56 171 ASN A C 1
ATOM 1357 O O . ASN A 1 171 ? 14.946 10.602 -11.982 1.00 89.56 171 ASN A O 1
ATOM 1361 N N . ASP A 1 172 ? 13.226 11.708 -12.907 1.00 86.62 172 ASP A N 1
ATOM 1362 C CA . ASP A 1 172 ? 12.217 11.198 -11.976 1.00 86.62 172 ASP A CA 1
ATOM 1363 C C . ASP A 1 172 ? 12.095 9.669 -12.055 1.00 86.62 172 ASP A C 1
ATOM 1365 O O . ASP A 1 172 ? 12.003 8.989 -11.027 1.00 86.62 172 ASP A O 1
ATOM 1369 N N . ILE A 1 173 ? 12.176 9.106 -13.264 1.00 87.44 173 ILE A N 1
ATOM 1370 C CA . ILE A 1 173 ? 12.183 7.655 -13.487 1.00 87.44 173 ILE A CA 1
ATOM 1371 C C . ILE A 1 173 ? 13.416 7.015 -12.838 1.00 87.44 173 ILE A C 1
ATOM 1373 O O . ILE A 1 173 ? 13.285 6.048 -12.082 1.00 87.44 173 ILE A O 1
ATOM 1377 N N . ILE A 1 174 ? 14.612 7.571 -13.050 1.00 88.25 174 ILE A N 1
ATOM 1378 C CA . ILE A 1 174 ? 15.843 7.067 -12.419 1.00 88.25 174 ILE A CA 1
ATOM 1379 C C . ILE A 1 174 ? 15.734 7.123 -10.891 1.00 88.25 174 ILE A C 1
ATOM 1381 O O . ILE A 1 174 ? 16.047 6.150 -10.199 1.00 88.25 174 ILE A O 1
ATOM 1385 N N . LEU A 1 175 ? 15.233 8.231 -10.343 1.00 87.12 175 LEU A N 1
ATOM 1386 C CA . LEU A 1 175 ? 15.035 8.388 -8.903 1.00 87.12 175 LEU A CA 1
ATOM 1387 C C . LEU A 1 175 ? 14.033 7.374 -8.343 1.00 87.12 175 LEU A C 1
ATOM 1389 O O . LEU A 1 175 ? 14.247 6.851 -7.241 1.00 87.12 175 LEU A O 1
ATOM 1393 N N . LYS A 1 176 ? 12.970 7.060 -9.091 1.00 84.88 176 LYS A N 1
ATOM 1394 C CA . LYS A 1 176 ? 11.991 6.034 -8.720 1.00 84.88 176 LYS A CA 1
ATOM 1395 C C . LYS A 1 176 ? 12.617 4.645 -8.657 1.00 84.88 176 LYS A C 1
ATOM 1397 O O . LYS A 1 176 ? 12.339 3.893 -7.717 1.00 84.88 176 LYS A O 1
ATOM 1402 N N . PHE A 1 177 ? 13.470 4.316 -9.622 1.00 86.81 177 PHE A N 1
ATOM 1403 C CA . PHE A 1 177 ? 14.067 2.991 -9.756 1.00 86.81 177 PHE A CA 1
ATOM 1404 C C . PHE A 1 177 ? 15.478 2.852 -9.166 1.00 86.81 177 PHE A C 1
ATOM 1406 O O . PHE A 1 177 ? 16.080 1.788 -9.276 1.00 86.81 177 PHE A O 1
ATOM 1413 N N . LYS A 1 178 ? 15.983 3.853 -8.439 1.00 88.00 178 LYS A N 1
ATOM 1414 C CA . LYS A 1 178 ? 17.336 3.854 -7.842 1.00 88.00 178 LYS A CA 1
ATOM 1415 C C . LYS A 1 178 ? 17.689 2.630 -6.983 1.00 88.00 178 LYS A C 1
ATOM 1417 O O . LYS A 1 178 ? 18.858 2.288 -6.828 1.00 88.00 178 LYS A O 1
ATOM 1422 N N . ASP A 1 179 ? 16.685 1.981 -6.393 1.00 88.00 179 ASP A N 1
ATOM 1423 C CA . ASP A 1 179 ? 16.865 0.790 -5.557 1.00 88.00 179 ASP A CA 1
ATOM 1424 C C . ASP A 1 179 ? 17.018 -0.507 -6.382 1.00 88.00 179 ASP A C 1
ATOM 1426 O O . ASP A 1 179 ? 17.384 -1.545 -5.826 1.00 88.00 179 ASP A O 1
ATOM 1430 N N . TYR A 1 180 ? 16.729 -0.469 -7.685 1.00 90.31 180 TYR A N 1
ATOM 1431 C CA . TYR A 1 180 ? 16.815 -1.598 -8.611 1.00 90.31 180 TYR A CA 1
ATOM 1432 C C . TYR A 1 180 ? 18.157 -1.557 -9.340 1.00 90.31 180 TYR A C 1
ATOM 1434 O O . TYR A 1 180 ? 18.261 -1.175 -10.498 1.00 90.31 180 TYR A O 1
ATOM 1442 N N . LYS A 1 181 ? 19.218 -1.966 -8.639 1.00 89.31 181 LYS A N 1
ATOM 1443 C CA . LYS A 1 181 ? 20.611 -1.855 -9.117 1.00 89.31 181 LYS A CA 1
ATOM 1444 C C . LYS A 1 181 ? 20.925 -2.631 -10.404 1.00 89.31 181 LYS A C 1
ATOM 1446 O O . LYS A 1 181 ? 21.979 -2.413 -10.987 1.00 89.31 181 LYS A O 1
ATOM 1451 N N . LYS A 1 182 ? 20.058 -3.568 -10.792 1.00 92.06 182 LYS A N 1
ATOM 1452 C CA . LYS A 1 182 ? 20.168 -4.405 -11.996 1.00 92.06 182 LYS A CA 1
ATOM 1453 C C . LYS A 1 182 ? 19.047 -4.110 -13.005 1.00 92.06 182 LYS A C 1
ATOM 1455 O O . LYS A 1 182 ? 18.666 -4.990 -13.772 1.00 92.06 182 LYS A O 1
ATOM 1460 N N . LEU A 1 183 ? 18.455 -2.919 -12.930 1.00 92.88 183 LEU A N 1
ATOM 1461 C CA . LEU A 1 183 ? 17.481 -2.450 -13.904 1.00 92.88 183 LEU A CA 1
ATOM 1462 C C . LEU A 1 183 ? 18.197 -1.763 -15.064 1.00 92.88 183 LEU A C 1
ATOM 1464 O O . LEU A 1 183 ? 18.968 -0.831 -14.846 1.00 92.88 183 LEU A O 1
ATOM 1468 N N . GLU A 1 184 ? 17.867 -2.179 -16.277 1.00 95.25 184 GLU A N 1
ATOM 1469 C CA . GLU A 1 184 ? 18.180 -1.443 -17.497 1.00 95.25 184 GLU A CA 1
ATOM 1470 C C . GLU A 1 184 ? 16.962 -0.614 -17.903 1.00 95.25 184 GLU A C 1
ATOM 1472 O O . GLU A 1 184 ? 15.835 -1.114 -17.888 1.00 95.25 184 GLU A O 1
ATOM 1477 N N . ILE A 1 185 ? 17.173 0.654 -18.257 1.00 94.88 185 ILE A N 1
ATOM 1478 C CA . ILE A 1 185 ? 16.107 1.533 -18.744 1.00 94.88 185 ILE A CA 1
ATOM 1479 C C . ILE A 1 185 ? 16.344 1.798 -20.226 1.00 94.88 185 ILE A C 1
ATOM 1481 O O . ILE A 1 185 ? 17.383 2.331 -20.613 1.00 94.88 185 ILE A O 1
ATOM 1485 N N . LEU A 1 186 ? 15.374 1.408 -21.043 1.00 96.75 186 LEU A N 1
ATOM 1486 C CA . LEU A 1 186 ? 15.425 1.379 -22.496 1.00 96.75 186 LEU A CA 1
ATOM 1487 C C . LEU A 1 186 ? 14.470 2.440 -23.052 1.00 96.75 186 LEU A C 1
ATOM 1489 O O . LEU A 1 186 ? 13.256 2.247 -23.074 1.00 96.75 186 LEU A O 1
ATOM 1493 N N . LEU A 1 187 ? 15.006 3.579 -23.491 1.00 95.56 187 LEU A N 1
ATOM 1494 C CA . LEU A 1 187 ? 14.225 4.678 -24.054 1.00 95.56 187 LEU A CA 1
ATOM 1495 C C . LEU A 1 187 ? 13.847 4.382 -25.511 1.00 95.56 187 LEU A C 1
ATOM 1497 O O . LEU A 1 187 ? 14.680 4.446 -26.415 1.00 95.56 187 LEU A O 1
ATOM 1501 N N . CYS A 1 188 ? 12.563 4.117 -25.728 1.00 94.19 188 CYS A N 1
ATOM 1502 C CA . CYS A 1 188 ? 11.940 3.817 -27.014 1.00 94.19 188 CYS A CA 1
ATOM 1503 C C . CYS A 1 188 ? 11.562 5.110 -27.755 1.00 94.19 188 CYS A C 1
ATOM 1505 O O . CYS A 1 188 ? 10.408 5.322 -28.121 1.00 94.19 188 CYS A O 1
ATOM 1507 N N . MET A 1 189 ? 12.536 6.003 -27.934 1.00 89.44 189 MET A N 1
ATOM 1508 C CA . MET A 1 189 ? 12.386 7.260 -28.667 1.00 89.44 189 MET A CA 1
ATOM 1509 C C . MET A 1 189 ? 13.445 7.334 -29.757 1.00 89.44 189 MET A C 1
ATOM 1511 O O . MET A 1 189 ? 14.636 7.191 -29.477 1.00 89.44 189 MET A O 1
ATOM 1515 N N . ASN A 1 190 ? 13.007 7.590 -30.988 1.00 81.50 190 ASN A N 1
ATOM 1516 C CA . ASN A 1 190 ? 13.909 7.867 -32.092 1.00 81.50 190 ASN A CA 1
ATOM 1517 C C . ASN A 1 190 ? 14.022 9.379 -32.295 1.00 81.50 190 ASN A C 1
ATOM 1519 O O . ASN A 1 190 ? 13.011 10.063 -32.428 1.00 81.50 190 ASN A O 1
ATOM 1523 N N . PHE A 1 191 ? 15.250 9.886 -32.339 1.00 81.81 191 PHE A N 1
ATOM 1524 C CA . PHE A 1 191 ? 15.516 11.268 -32.711 1.00 81.81 191 PHE A CA 1
ATOM 1525 C C . PHE A 1 191 ? 15.867 11.282 -34.202 1.00 81.81 191 PHE A C 1
ATOM 1527 O O . PHE A 1 191 ? 16.892 10.734 -34.610 1.00 81.81 191 PHE A O 1
ATOM 1534 N N . SER A 1 192 ? 14.992 11.847 -35.033 1.00 70.56 192 SER A N 1
ATOM 1535 C CA . SER A 1 192 ? 15.195 11.903 -36.481 1.00 70.56 192 SER A CA 1
ATOM 1536 C C . SER A 1 192 ? 16.177 13.010 -36.862 1.00 70.56 192 SER A C 1
ATOM 1538 O O . SER A 1 192 ? 15.968 14.175 -36.522 1.00 70.56 192 SER A O 1
ATOM 1540 N N . CYS A 1 193 ? 17.199 12.672 -37.647 1.00 64.75 193 CYS A N 1
ATOM 1541 C CA . CYS A 1 193 ? 17.958 13.659 -38.409 1.00 64.75 193 CYS A CA 1
ATOM 1542 C C . CYS A 1 193 ? 17.155 13.952 -39.687 1.00 64.75 193 CYS A C 1
ATOM 1544 O O . CYS A 1 193 ? 16.894 13.033 -40.456 1.00 64.75 193 CYS A O 1
ATOM 1546 N N . GLY A 1 194 ? 16.690 15.187 -39.891 1.00 64.56 194 GLY A N 1
ATOM 1547 C CA . GLY A 1 194 ? 15.767 15.565 -40.978 1.00 64.56 194 GLY A CA 1
ATOM 1548 C C . GLY A 1 194 ? 16.321 15.478 -42.414 1.00 64.56 194 GLY A C 1
ATOM 1549 O O . GLY A 1 194 ? 15.798 16.151 -43.297 1.00 64.56 194 GLY A O 1
ATOM 1550 N N . SER A 1 195 ? 17.378 14.702 -42.666 1.00 69.88 195 SER A N 1
ATOM 1551 C CA . SER A 1 195 ? 18.031 14.532 -43.969 1.00 69.88 195 SER A CA 1
ATOM 1552 C C . SER A 1 195 ? 18.632 13.125 -44.125 1.00 69.88 195 SER A C 1
ATOM 1554 O O . SER A 1 195 ? 18.761 12.376 -43.155 1.00 69.88 195 SER A O 1
ATOM 1556 N N . VAL A 1 196 ? 19.001 12.748 -45.359 1.00 64.25 196 VAL A N 1
ATOM 1557 C CA . VAL A 1 196 ? 19.757 11.515 -45.647 1.00 64.25 196 VAL A CA 1
ATOM 1558 C C . VAL A 1 196 ? 21.163 11.660 -45.054 1.00 64.25 196 VAL A C 1
ATOM 1560 O O . VAL A 1 196 ? 22.073 12.184 -45.690 1.00 64.25 196 VAL A O 1
ATOM 1563 N N . ALA A 1 197 ? 21.309 11.260 -43.795 1.00 75.44 197 ALA A N 1
ATOM 1564 C CA . ALA A 1 197 ? 22.542 11.348 -43.026 1.00 75.44 197 ALA A CA 1
ATOM 1565 C C . ALA A 1 197 ? 23.433 10.121 -43.279 1.00 75.44 197 ALA A C 1
ATOM 1567 O O . ALA A 1 197 ? 22.942 8.992 -43.344 1.00 75.44 197 ALA A O 1
ATOM 1568 N N . THR A 1 198 ? 24.750 10.317 -43.394 1.00 86.44 198 THR A N 1
ATOM 1569 C CA . THR A 1 198 ? 25.696 9.190 -43.412 1.00 86.44 198 THR A CA 1
ATOM 1570 C C . THR A 1 198 ? 25.789 8.547 -42.023 1.00 86.44 198 THR A C 1
ATOM 1572 O O . THR A 1 198 ? 25.454 9.178 -41.019 1.00 86.44 198 THR A O 1
ATOM 1575 N N . GLU A 1 199 ? 26.309 7.318 -41.908 1.00 87.88 199 GLU A N 1
ATOM 1576 C CA . GLU A 1 199 ? 26.479 6.675 -40.588 1.00 87.88 199 GLU A CA 1
ATOM 1577 C C . GLU A 1 199 ? 27.367 7.506 -39.644 1.00 87.88 199 GLU A C 1
ATOM 1579 O O . GLU A 1 199 ? 27.160 7.535 -38.431 1.00 87.88 199 GLU A O 1
ATOM 1584 N N . LYS A 1 200 ? 28.330 8.253 -40.197 1.00 87.06 200 LYS A N 1
ATOM 1585 C CA . LYS A 1 200 ? 29.181 9.163 -39.423 1.00 87.06 200 LYS A CA 1
ATOM 1586 C C . LYS A 1 200 ? 28.386 10.345 -38.858 1.00 87.06 200 LYS A C 1
ATOM 1588 O O . LYS A 1 200 ? 28.596 10.714 -37.701 1.00 87.06 200 LYS A O 1
ATOM 1593 N N . ASP A 1 201 ? 27.468 10.904 -39.642 1.00 86.81 201 ASP A N 1
ATOM 1594 C CA . ASP A 1 201 ? 26.593 12.001 -39.214 1.00 86.81 201 ASP A CA 1
ATOM 1595 C C . ASP A 1 201 ? 25.604 11.518 -38.148 1.00 86.81 201 ASP A C 1
ATOM 1597 O O . ASP A 1 201 ? 25.425 12.171 -37.119 1.00 86.81 201 ASP A O 1
ATOM 1601 N N . LEU A 1 202 ? 25.043 10.317 -38.332 1.00 87.12 202 LEU A N 1
ATOM 1602 C CA . LEU A 1 202 ? 24.190 9.665 -37.340 1.00 87.12 202 LEU A CA 1
ATOM 1603 C C . LEU A 1 202 ? 24.940 9.414 -36.028 1.00 87.12 202 LEU A C 1
ATOM 1605 O O . LEU A 1 202 ? 24.407 9.686 -34.953 1.00 87.12 202 LEU A O 1
ATOM 1609 N N . ALA A 1 203 ? 26.185 8.937 -36.086 1.00 88.25 203 ALA A N 1
ATOM 1610 C CA . ALA A 1 203 ? 27.007 8.727 -34.898 1.00 88.25 203 ALA A CA 1
ATOM 1611 C C . ALA A 1 203 ? 27.298 10.043 -34.151 1.00 88.25 203 ALA A C 1
ATOM 1613 O O . ALA A 1 203 ? 27.198 10.089 -32.920 1.00 88.25 203 ALA A O 1
ATOM 1614 N N . ALA A 1 204 ? 27.616 11.121 -34.875 1.00 88.75 204 ALA A N 1
ATOM 1615 C CA . ALA A 1 204 ? 27.829 12.444 -34.291 1.00 88.75 204 ALA A CA 1
ATOM 1616 C C . ALA A 1 204 ? 26.549 12.997 -33.642 1.00 88.75 204 ALA A C 1
ATOM 1618 O O . ALA A 1 204 ? 26.585 13.456 -32.498 1.00 88.75 204 ALA A O 1
ATOM 1619 N N . TYR A 1 205 ? 25.410 12.870 -34.324 1.00 88.94 205 TYR A N 1
ATOM 1620 C CA . TYR A 1 205 ? 24.105 13.280 -33.815 1.00 88.94 205 TYR A CA 1
ATOM 1621 C C . TYR A 1 205 ? 23.708 12.505 -32.551 1.00 88.94 205 TYR A C 1
ATOM 1623 O O . TYR A 1 205 ? 23.391 13.099 -31.521 1.00 88.94 205 TYR A O 1
ATOM 1631 N N . ARG A 1 206 ? 23.827 11.171 -32.565 1.00 90.69 206 ARG A N 1
ATOM 1632 C CA . ARG A 1 206 ? 23.574 10.317 -31.389 1.00 90.69 206 ARG A CA 1
ATOM 1633 C C . ARG A 1 206 ? 24.463 10.707 -30.203 1.00 90.69 206 ARG A C 1
ATOM 1635 O O . ARG A 1 206 ? 24.002 10.710 -29.061 1.00 90.69 206 ARG A O 1
ATOM 1642 N N . LYS A 1 207 ? 25.727 11.071 -30.453 1.00 89.38 207 LYS A N 1
ATOM 1643 C CA . LYS A 1 207 ? 26.645 11.569 -29.415 1.00 89.38 207 LYS A CA 1
ATOM 1644 C C . LYS A 1 207 ? 26.176 12.907 -28.833 1.00 89.38 207 LYS A C 1
ATOM 1646 O O . LYS A 1 207 ? 26.242 13.080 -27.618 1.00 89.38 207 LYS A O 1
ATOM 1651 N N . GLN A 1 208 ? 25.679 13.821 -29.666 1.00 90.25 208 GLN A N 1
ATOM 1652 C CA . GLN A 1 208 ? 25.110 15.093 -29.214 1.00 90.25 208 GLN A CA 1
ATOM 1653 C C . GLN A 1 208 ? 23.878 14.873 -28.328 1.00 90.25 208 GLN A C 1
ATOM 1655 O O . GLN A 1 208 ? 23.823 15.421 -27.230 1.00 90.25 208 GLN A O 1
ATOM 1660 N N . ILE A 1 209 ? 22.940 14.017 -28.749 1.00 90.19 209 ILE A N 1
ATOM 1661 C CA . ILE A 1 209 ? 21.748 13.677 -27.956 1.00 90.19 209 ILE A CA 1
ATOM 1662 C C . I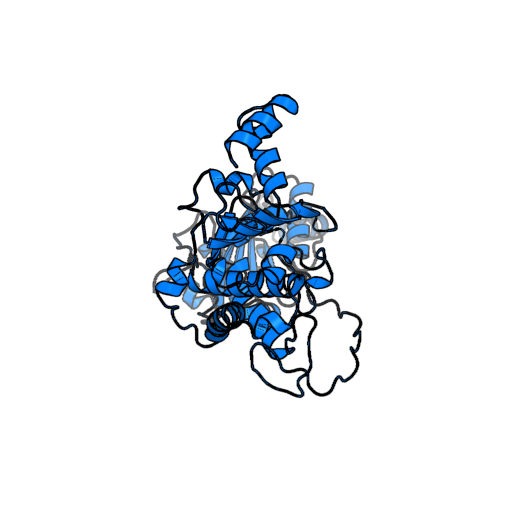LE A 1 209 ? 22.138 13.080 -26.599 1.00 90.19 209 ILE A C 1
ATOM 1664 O O . ILE A 1 209 ? 21.628 13.511 -25.564 1.00 90.19 209 ILE A O 1
ATOM 1668 N N . LYS A 1 210 ? 23.097 12.146 -26.576 1.00 88.94 210 LYS A N 1
ATOM 1669 C CA . LYS A 1 210 ? 23.628 11.601 -25.318 1.00 88.94 210 LYS A CA 1
ATOM 1670 C C . LYS A 1 210 ? 24.209 12.686 -24.416 1.00 88.94 210 LYS A C 1
ATOM 1672 O O . LYS A 1 210 ? 23.955 12.655 -23.220 1.00 88.94 210 LYS A O 1
ATOM 1677 N N . SER A 1 211 ? 24.950 13.642 -24.972 1.00 89.31 211 SER A N 1
ATOM 1678 C CA . SER A 1 211 ? 25.514 14.756 -24.202 1.00 89.31 211 SER A CA 1
ATOM 1679 C C . SER A 1 211 ? 24.452 15.729 -23.683 1.00 89.31 211 SER A C 1
ATOM 1681 O O . SER A 1 211 ? 24.637 16.310 -22.620 1.00 89.31 211 SER A O 1
ATOM 1683 N N . MET A 1 212 ? 23.367 15.939 -24.429 1.00 88.38 212 MET A N 1
ATOM 1684 C CA . MET A 1 212 ? 22.282 16.855 -24.064 1.00 88.38 212 MET A CA 1
ATOM 1685 C C . MET A 1 212 ? 21.482 16.322 -22.868 1.00 88.38 212 MET A C 1
ATOM 1687 O O . MET A 1 212 ? 21.232 17.030 -21.882 1.00 88.38 212 MET A O 1
ATOM 1691 N N . PHE A 1 213 ? 21.134 15.035 -22.925 1.00 85.94 213 PHE A N 1
ATOM 1692 C CA . PHE A 1 213 ? 20.365 14.388 -21.871 1.00 85.94 213 PHE A CA 1
ATOM 1693 C C . PHE A 1 213 ? 21.233 13.871 -20.720 1.00 85.94 213 PHE A C 1
ATOM 1695 O O . PHE A 1 213 ? 20.732 13.879 -19.607 1.00 85.94 213 PHE A O 1
ATOM 1702 N N . ASP A 1 214 ? 22.497 13.488 -20.949 1.00 85.19 214 ASP A N 1
ATOM 1703 C CA . ASP A 1 214 ? 23.506 13.017 -19.970 1.00 85.19 214 ASP A CA 1
ATOM 1704 C C . ASP A 1 214 ? 22.932 12.321 -18.719 1.00 85.19 214 ASP A C 1
ATOM 1706 O O . ASP A 1 214 ? 23.234 12.650 -17.571 1.00 85.19 214 ASP A O 1
ATOM 1710 N N . ILE A 1 215 ? 22.042 11.351 -18.944 1.00 82.94 215 ILE A N 1
ATOM 1711 C CA . ILE A 1 215 ? 21.407 10.568 -17.884 1.00 82.94 215 ILE A CA 1
ATOM 1712 C C . ILE A 1 215 ? 22.052 9.187 -17.852 1.00 82.94 215 ILE A C 1
ATOM 1714 O O . ILE A 1 215 ? 21.881 8.356 -18.747 1.00 82.94 215 ILE A O 1
ATOM 1718 N N . ARG A 1 216 ? 22.806 8.929 -16.782 1.00 84.88 216 ARG A N 1
ATOM 1719 C CA . ARG A 1 216 ? 23.465 7.640 -16.556 1.00 84.88 216 ARG A CA 1
ATOM 1720 C C . ARG A 1 216 ? 22.433 6.518 -16.392 1.00 84.88 216 ARG A C 1
ATOM 1722 O O . ARG A 1 216 ? 21.478 6.652 -15.635 1.00 84.88 216 ARG A O 1
ATOM 1729 N N . GLY A 1 217 ? 22.708 5.371 -17.016 1.00 85.06 217 GLY A N 1
ATOM 1730 C CA . GLY A 1 217 ? 21.894 4.154 -16.889 1.00 85.06 217 GLY A CA 1
ATOM 1731 C C . GLY A 1 217 ? 20.742 4.054 -17.893 1.00 85.06 217 GLY A C 1
ATOM 1732 O O . GLY A 1 217 ? 19.974 3.098 -17.825 1.00 85.06 217 GLY A O 1
ATOM 1733 N N . LEU A 1 218 ? 20.639 5.014 -18.818 1.00 91.12 218 LEU A N 1
ATOM 1734 C CA . LEU A 1 218 ? 19.675 5.006 -19.911 1.00 91.12 218 LEU A CA 1
ATOM 1735 C C . LEU A 1 218 ? 20.315 4.478 -21.199 1.00 91.12 218 LEU A C 1
ATOM 1737 O O . LEU A 1 218 ? 21.417 4.889 -21.566 1.00 91.12 218 LEU A O 1
ATOM 1741 N N . LYS A 1 219 ? 19.594 3.602 -21.894 1.00 93.75 219 LYS A N 1
ATOM 1742 C CA . LYS A 1 219 ? 19.937 3.072 -23.213 1.00 93.75 219 LYS A CA 1
ATOM 1743 C C . LYS A 1 219 ? 18.949 3.623 -24.233 1.00 93.75 219 LYS A C 1
ATOM 1745 O O . LYS A 1 219 ? 17.744 3.482 -24.042 1.00 93.75 219 LYS A O 1
ATOM 1750 N N . PHE A 1 220 ? 19.431 4.259 -25.293 1.00 92.56 220 PHE A N 1
ATOM 1751 C CA . PHE A 1 220 ? 18.567 4.794 -26.349 1.00 92.56 220 PHE A CA 1
ATOM 1752 C C . PHE A 1 220 ? 18.248 3.729 -27.404 1.00 92.56 220 PHE A C 1
ATOM 1754 O O . PHE A 1 220 ? 18.997 2.765 -27.554 1.00 92.56 220 PHE A O 1
ATOM 1761 N N . ILE A 1 221 ? 17.162 3.912 -28.164 1.00 93.19 221 ILE A N 1
ATOM 1762 C CA . ILE A 1 221 ? 16.647 2.899 -29.103 1.00 93.19 221 ILE A CA 1
ATOM 1763 C C . ILE A 1 221 ? 17.673 2.410 -30.138 1.00 93.19 221 ILE A C 1
ATOM 1765 O O . ILE A 1 221 ? 17.685 1.235 -30.478 1.00 93.19 221 ILE A O 1
ATOM 1769 N N . TRP A 1 222 ? 18.592 3.265 -30.600 1.00 91.44 222 TRP A N 1
ATOM 1770 C CA . TRP A 1 222 ? 19.654 2.866 -31.543 1.00 91.44 222 TRP A CA 1
ATOM 1771 C C . TRP A 1 222 ? 20.756 2.002 -30.918 1.00 91.44 222 TRP A C 1
ATOM 1773 O O . TRP A 1 222 ? 21.664 1.567 -31.617 1.00 91.44 222 TRP A O 1
ATOM 1783 N N . GLU A 1 223 ? 20.728 1.796 -29.606 1.00 93.50 223 GLU A N 1
ATOM 1784 C CA . GLU A 1 223 ? 21.638 0.900 -28.894 1.00 93.50 223 GLU A CA 1
ATOM 1785 C C . GLU A 1 223 ? 20.994 -0.468 -28.641 1.00 93.50 223 GLU A C 1
ATOM 1787 O O . GLU A 1 223 ? 21.649 -1.356 -28.092 1.00 93.50 223 GLU A O 1
ATOM 1792 N N . PHE A 1 224 ? 19.707 -0.630 -28.965 1.00 96.25 224 PHE A N 1
ATOM 1793 C CA . PHE A 1 224 ? 18.970 -1.866 -28.728 1.00 96.25 224 PHE A CA 1
ATOM 1794 C C . PHE A 1 224 ? 19.529 -2.997 -29.596 1.00 96.25 224 PHE A C 1
ATOM 1796 O O . PHE A 1 224 ? 19.922 -2.807 -30.742 1.00 96.25 224 PHE A O 1
ATOM 1803 N N . SER A 1 225 ? 19.543 -4.192 -29.024 1.00 96.62 225 SER A N 1
ATOM 1804 C CA . SER A 1 225 ? 19.676 -5.457 -29.735 1.00 96.62 225 SER A CA 1
ATOM 1805 C C . SER A 1 225 ? 18.394 -5.772 -30.504 1.00 96.62 225 SER A C 1
ATOM 1807 O O . SER A 1 225 ? 17.317 -5.289 -30.149 1.00 96.62 225 SER A O 1
ATOM 1809 N N . ASP A 1 226 ? 18.481 -6.664 -31.490 1.00 96.50 226 ASP A N 1
ATOM 1810 C CA . ASP A 1 226 ? 17.316 -7.117 -32.267 1.00 96.50 226 ASP A CA 1
ATOM 1811 C C . ASP A 1 226 ? 16.198 -7.659 -31.368 1.00 96.50 226 ASP A C 1
ATOM 1813 O O . ASP A 1 226 ? 15.015 -7.388 -31.572 1.00 96.50 226 ASP A O 1
ATOM 1817 N N . LYS A 1 227 ? 16.578 -8.374 -30.305 1.00 96.12 227 LYS A N 1
ATOM 1818 C CA . LYS A 1 227 ? 15.645 -8.893 -29.305 1.00 96.12 227 LYS A CA 1
ATOM 1819 C C . LYS A 1 227 ? 14.905 -7.771 -28.571 1.00 96.12 227 LYS A C 1
ATOM 1821 O O . LYS A 1 227 ? 13.687 -7.838 -28.429 1.00 96.12 227 LYS A O 1
ATOM 1826 N N . GLU A 1 228 ? 15.622 -6.750 -28.102 1.00 97.00 228 GLU A N 1
ATOM 1827 C CA . GLU A 1 228 ? 15.014 -5.591 -27.433 1.00 97.00 228 GLU A CA 1
ATOM 1828 C C . GLU A 1 228 ? 14.124 -4.799 -28.396 1.00 97.00 228 GLU A C 1
ATOM 1830 O O . GLU A 1 228 ? 13.056 -4.343 -27.996 1.00 97.00 228 GLU A O 1
ATOM 1835 N N . LEU A 1 229 ? 14.518 -4.679 -29.666 1.00 95.75 229 LEU A N 1
ATOM 1836 C CA . LEU A 1 229 ? 13.713 -4.017 -30.688 1.00 95.75 229 LEU A CA 1
ATOM 1837 C C . LEU A 1 229 ? 12.396 -4.766 -30.944 1.00 95.75 229 LEU A C 1
ATOM 1839 O O . LEU A 1 229 ? 11.337 -4.143 -30.983 1.00 95.75 229 LEU A O 1
ATOM 1843 N N . ASN A 1 230 ? 12.436 -6.098 -31.036 1.00 94.75 230 ASN A N 1
ATOM 1844 C CA . ASN A 1 230 ? 11.236 -6.927 -31.189 1.00 94.75 230 ASN A CA 1
ATOM 1845 C C . ASN A 1 230 ? 10.294 -6.804 -29.984 1.00 94.75 230 ASN A C 1
ATOM 1847 O O . ASN A 1 230 ? 9.086 -6.642 -30.155 1.00 94.75 230 ASN A O 1
ATOM 1851 N N . ILE A 1 231 ? 10.844 -6.801 -28.765 1.00 95.12 231 ILE A N 1
ATOM 1852 C CA . ILE A 1 231 ? 10.064 -6.566 -27.541 1.00 95.12 231 ILE A CA 1
ATOM 1853 C C . ILE A 1 231 ? 9.422 -5.173 -27.567 1.00 95.12 231 ILE A C 1
ATOM 1855 O O . ILE A 1 231 ? 8.225 -5.047 -27.310 1.00 95.12 231 ILE A O 1
ATOM 1859 N N . ALA A 1 232 ? 10.190 -4.131 -27.899 1.00 94.44 232 ALA A N 1
ATOM 1860 C CA . ALA A 1 232 ? 9.689 -2.761 -27.969 1.00 94.44 232 ALA A CA 1
ATOM 1861 C C . ALA A 1 232 ? 8.566 -2.615 -29.009 1.00 94.44 232 ALA A C 1
ATOM 1863 O O . ALA A 1 232 ? 7.555 -1.973 -28.736 1.00 94.44 232 ALA A O 1
ATOM 1864 N N . ASN A 1 233 ? 8.702 -3.260 -30.171 1.00 92.06 233 ASN A N 1
ATOM 1865 C CA . ASN A 1 233 ? 7.670 -3.276 -31.205 1.00 92.06 233 ASN A CA 1
ATOM 1866 C C . ASN A 1 233 ? 6.387 -3.973 -30.732 1.00 92.06 233 ASN A C 1
ATOM 1868 O O . ASN A 1 233 ? 5.292 -3.476 -30.994 1.00 92.06 233 ASN A O 1
ATOM 1872 N N . ARG A 1 234 ? 6.497 -5.092 -30.001 1.00 91.56 234 ARG A N 1
ATOM 1873 C CA . ARG A 1 234 ? 5.329 -5.794 -29.445 1.00 91.56 234 ARG A CA 1
ATOM 1874 C C . ARG A 1 234 ? 4.640 -5.004 -28.330 1.00 91.56 234 ARG A C 1
ATOM 1876 O O . ARG A 1 234 ? 3.417 -5.065 -28.219 1.00 91.56 234 ARG A O 1
ATOM 1883 N N . LEU A 1 235 ? 5.404 -4.289 -27.506 1.00 91.69 235 LEU A N 1
ATOM 1884 C CA . LEU A 1 235 ? 4.914 -3.508 -26.363 1.00 91.69 235 LEU A CA 1
ATOM 1885 C C . LEU A 1 235 ? 4.554 -2.061 -26.717 1.00 91.69 235 LEU A C 1
ATOM 1887 O O . LEU A 1 235 ? 4.355 -1.242 -25.825 1.00 91.69 235 LEU A O 1
ATOM 1891 N N . ARG A 1 236 ? 4.490 -1.708 -28.000 1.00 90.00 236 ARG A N 1
ATOM 1892 C CA . ARG A 1 236 ? 4.184 -0.340 -28.410 1.00 90.00 236 ARG A CA 1
ATOM 1893 C C . ARG A 1 236 ? 2.793 0.078 -27.887 1.00 90.00 236 ARG A C 1
ATOM 1895 O O . ARG A 1 236 ? 1.858 -0.710 -28.022 1.00 90.00 236 ARG A O 1
ATOM 1902 N N . PRO A 1 237 ? 2.623 1.277 -27.291 1.00 84.69 237 PRO A N 1
ATOM 1903 C CA . PRO A 1 237 ? 1.337 1.695 -26.714 1.00 84.69 237 PRO A CA 1
ATOM 1904 C C . PRO A 1 237 ? 0.162 1.765 -27.705 1.00 84.69 237 PRO A C 1
ATOM 1906 O O . PRO A 1 237 ? -0.986 1.664 -27.292 1.00 84.69 237 PRO A O 1
ATOM 1909 N N . ASP A 1 238 ? 0.457 1.954 -28.990 1.00 81.38 238 ASP A N 1
ATOM 1910 C CA . ASP A 1 238 ? -0.459 1.958 -30.141 1.00 81.38 238 ASP A CA 1
ATOM 1911 C C . ASP A 1 238 ? -0.601 0.569 -30.809 1.00 81.38 238 ASP A C 1
ATOM 1913 O O . ASP A 1 238 ? -1.324 0.425 -31.794 1.00 81.38 238 ASP A O 1
ATOM 1917 N N . GLY A 1 239 ? 0.113 -0.444 -30.307 1.00 67.69 239 GLY A N 1
ATOM 1918 C CA . GLY A 1 239 ? 0.186 -1.799 -30.854 1.00 67.69 239 GLY A CA 1
ATOM 1919 C C . GLY A 1 239 ? -0.842 -2.789 -30.284 1.00 67.69 239 GLY A C 1
ATOM 1920 O O . GLY A 1 239 ? -1.745 -2.423 -29.540 1.00 67.69 239 GLY A O 1
ATOM 1921 N N . LYS A 1 240 ? -0.688 -4.070 -30.666 1.00 65.25 240 LYS A N 1
ATOM 1922 C CA . LYS A 1 240 ? -1.594 -5.212 -30.391 1.00 65.25 240 LYS A CA 1
ATOM 1923 C C . LYS A 1 240 ? -2.160 -5.258 -28.958 1.00 65.25 240 LYS A C 1
ATOM 1925 O O . LYS A 1 240 ? -1.435 -5.013 -27.992 1.00 65.25 240 LYS A O 1
ATOM 1930 N N . ASP A 1 241 ? -3.382 -5.777 -28.835 1.00 77.38 241 ASP A N 1
ATOM 1931 C CA . ASP A 1 241 ? -4.105 -5.951 -27.572 1.00 77.38 241 ASP A CA 1
ATOM 1932 C C . ASP A 1 241 ? -3.323 -6.774 -26.523 1.00 77.38 241 ASP A C 1
ATOM 1934 O O . ASP A 1 241 ? -2.707 -7.805 -26.811 1.00 77.38 241 ASP A O 1
ATOM 1938 N N . PHE A 1 242 ? -3.358 -6.318 -25.270 1.00 83.38 242 PHE A N 1
ATOM 1939 C CA . PHE A 1 242 ? -2.966 -7.073 -24.078 1.00 83.38 242 PHE A CA 1
ATOM 1940 C C . PHE A 1 242 ? -3.965 -6.787 -22.952 1.00 83.38 242 PHE A C 1
ATOM 1942 O O . PHE A 1 242 ? -4.586 -5.725 -22.900 1.00 83.38 242 PHE A O 1
ATOM 1949 N N . LYS A 1 243 ? -4.140 -7.737 -22.028 1.00 83.75 243 LYS A N 1
ATOM 1950 C CA . LYS A 1 243 ? -5.125 -7.628 -20.936 1.00 83.75 243 LYS A CA 1
ATOM 1951 C C . LYS A 1 243 ? -4.423 -7.312 -19.621 1.00 83.75 243 LYS A C 1
ATOM 1953 O O . LYS A 1 243 ? -3.453 -7.973 -19.262 1.00 83.75 243 LYS A O 1
ATOM 1958 N N . ALA A 1 244 ? -4.925 -6.346 -18.859 1.00 81.81 244 ALA A N 1
ATOM 1959 C CA . ALA A 1 244 ? -4.415 -6.088 -17.514 1.00 81.81 244 ALA A CA 1
ATOM 1960 C C . ALA A 1 244 ? -4.940 -7.145 -16.526 1.00 81.81 244 ALA A C 1
ATOM 1962 O O . ALA A 1 244 ? -6.134 -7.438 -16.484 1.00 81.81 244 ALA A O 1
ATOM 1963 N N . ASN A 1 245 ? -4.058 -7.708 -15.701 1.00 78.31 245 ASN A N 1
ATOM 1964 C CA . ASN A 1 245 ? -4.443 -8.561 -14.584 1.00 78.31 245 ASN A CA 1
ATOM 1965 C C . ASN A 1 245 ? -4.519 -7.715 -13.320 1.00 78.31 245 ASN A C 1
ATOM 1967 O O . ASN A 1 245 ? -3.482 -7.307 -12.805 1.00 78.31 245 ASN A O 1
ATOM 1971 N N . VAL A 1 246 ? -5.712 -7.440 -12.810 1.00 77.00 246 VAL A N 1
ATOM 1972 C CA . VAL A 1 246 ? -5.874 -6.626 -11.603 1.00 77.00 246 VAL A CA 1
ATOM 1973 C C . VAL A 1 246 ? -6.207 -7.526 -10.426 1.00 77.00 246 VAL A C 1
ATOM 1975 O O . VAL A 1 246 ? -7.165 -8.293 -10.491 1.00 77.00 246 VAL A O 1
ATOM 1978 N N . LEU A 1 247 ? -5.416 -7.446 -9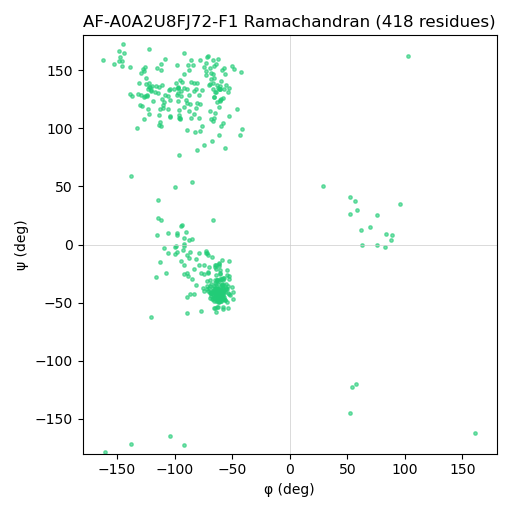.352 1.00 77.50 247 LEU A N 1
ATOM 1979 C CA . LEU A 1 247 ? -5.677 -8.235 -8.154 1.00 77.50 247 LEU A CA 1
ATOM 1980 C C . LEU A 1 247 ? -6.463 -7.431 -7.116 1.00 77.50 247 LEU A C 1
ATOM 1982 O O . LEU A 1 247 ? -5.955 -6.470 -6.529 1.00 77.50 247 LEU A O 1
ATOM 1986 N N . PHE A 1 248 ? -7.680 -7.903 -6.851 1.00 78.38 248 PHE A N 1
ATOM 1987 C CA . PHE A 1 248 ? -8.512 -7.503 -5.722 1.00 78.38 248 PHE A CA 1
ATOM 1988 C C . PHE A 1 248 ? -8.855 -8.745 -4.909 1.00 78.38 248 PHE A C 1
ATOM 1990 O O . PHE A 1 248 ? -9.573 -9.620 -5.386 1.00 78.38 248 PHE A O 1
ATOM 1997 N N . ASP A 1 249 ? -8.330 -8.833 -3.690 1.00 87.06 249 ASP A N 1
ATOM 1998 C CA . ASP A 1 249 ? -8.560 -9.975 -2.810 1.00 87.06 249 ASP A CA 1
ATOM 1999 C C . ASP A 1 249 ? -9.087 -9.480 -1.460 1.00 87.06 249 ASP A C 1
ATOM 2001 O O . ASP A 1 249 ? -8.356 -8.899 -0.654 1.00 87.06 249 ASP A O 1
ATOM 2005 N N . LEU A 1 250 ? -10.376 -9.724 -1.211 1.00 90.00 250 LEU A N 1
ATOM 2006 C CA . LEU A 1 250 ? -11.032 -9.354 0.044 1.00 90.00 250 LEU A CA 1
ATOM 2007 C C . LEU A 1 250 ? -10.372 -10.029 1.251 1.00 90.00 250 LEU A C 1
ATOM 2009 O O . LEU A 1 250 ? -10.343 -9.445 2.333 1.00 90.00 250 LEU A O 1
ATOM 2013 N N . ASN A 1 251 ? -9.788 -11.219 1.079 1.00 93.31 251 ASN A N 1
ATOM 2014 C CA . ASN A 1 251 ? -9.068 -11.895 2.153 1.00 93.31 251 ASN A CA 1
ATOM 2015 C C . ASN A 1 251 ? -7.821 -11.104 2.557 1.00 93.31 251 ASN A C 1
ATOM 2017 O O . ASN A 1 251 ? -7.512 -10.992 3.743 1.00 93.31 251 ASN A O 1
ATOM 2021 N N . ASP A 1 252 ? -7.109 -10.528 1.585 1.00 93.19 252 ASP A N 1
ATOM 2022 C CA . ASP A 1 252 ? -5.945 -9.683 1.855 1.00 93.19 252 ASP A CA 1
ATOM 2023 C C . ASP A 1 252 ? -6.344 -8.394 2.567 1.00 93.19 252 ASP A C 1
ATOM 2025 O O . ASP A 1 252 ? -5.649 -7.960 3.487 1.00 93.19 252 ASP A O 1
ATOM 2029 N N . TRP A 1 253 ? -7.491 -7.819 2.209 1.00 93.44 253 TRP A N 1
ATOM 2030 C CA . TRP A 1 253 ? -8.020 -6.636 2.881 1.00 93.44 253 TRP A CA 1
ATOM 2031 C C . TRP A 1 253 ? -8.436 -6.929 4.316 1.00 93.44 253 TRP A C 1
ATOM 2033 O O . TRP A 1 253 ? -8.033 -6.204 5.222 1.00 93.44 253 TRP A O 1
ATOM 2043 N N . VAL A 1 254 ? -9.171 -8.015 4.558 1.00 95.50 254 VAL A N 1
ATOM 2044 C CA . VAL A 1 254 ? -9.580 -8.403 5.915 1.00 95.50 254 VAL A CA 1
ATOM 2045 C C . VAL A 1 254 ? -8.367 -8.725 6.785 1.00 95.50 254 VAL A C 1
ATOM 2047 O O . VAL A 1 254 ? -8.312 -8.272 7.930 1.00 95.50 254 VAL A O 1
ATOM 2050 N N . ARG A 1 255 ? -7.349 -9.420 6.259 1.00 96.12 255 ARG A N 1
ATOM 2051 C CA . ARG A 1 255 ? -6.079 -9.627 6.978 1.00 96.12 255 ARG A CA 1
ATOM 2052 C C . ARG A 1 255 ? -5.405 -8.304 7.301 1.00 96.12 255 ARG A C 1
ATOM 2054 O O . ARG A 1 255 ? -5.020 -8.082 8.443 1.00 96.12 255 ARG A O 1
ATOM 2061 N N . PHE A 1 256 ? -5.281 -7.415 6.323 1.00 96.50 256 PHE A N 1
ATOM 2062 C CA . PHE A 1 256 ? -4.634 -6.128 6.532 1.00 96.50 256 PHE A CA 1
ATOM 2063 C C . PHE A 1 256 ? -5.348 -5.271 7.582 1.00 96.50 256 PHE A C 1
ATOM 2065 O O . PHE A 1 256 ? -4.716 -4.787 8.518 1.00 96.50 256 PHE A O 1
ATOM 2072 N N . LEU A 1 257 ? -6.668 -5.135 7.479 1.00 96.94 257 LEU A N 1
ATOM 2073 C CA . LEU A 1 257 ? -7.471 -4.378 8.437 1.00 96.94 257 LEU A CA 1
ATOM 2074 C C . LEU A 1 257 ? -7.426 -5.015 9.828 1.00 96.94 257 LEU A C 1
ATOM 2076 O O . LEU A 1 257 ? -7.301 -4.304 10.821 1.00 96.94 257 LEU A O 1
ATOM 2080 N N . SER A 1 258 ? -7.435 -6.350 9.913 1.00 97.00 258 SER A N 1
ATOM 2081 C CA . SER A 1 258 ? -7.256 -7.058 11.187 1.00 97.00 258 SER A CA 1
ATOM 2082 C C . SER A 1 258 ? -5.900 -6.745 11.819 1.00 97.00 258 SER A C 1
ATOM 2084 O O . SER A 1 258 ? -5.832 -6.533 13.026 1.00 97.00 258 SER A O 1
ATOM 2086 N N . LYS A 1 259 ? -4.831 -6.648 11.012 1.00 96.06 259 LYS A N 1
ATOM 2087 C CA . LYS A 1 259 ? -3.490 -6.251 11.473 1.00 96.06 259 LYS A CA 1
ATOM 2088 C C . LYS A 1 259 ? -3.513 -4.827 12.011 1.00 96.06 259 LYS A C 1
ATOM 2090 O O . LYS A 1 259 ? -3.082 -4.590 13.139 1.00 96.06 259 LYS A O 1
ATOM 2095 N N . LEU A 1 260 ? -4.006 -3.901 11.190 1.00 97.38 260 LEU A N 1
ATOM 2096 C CA . LEU A 1 260 ? -4.037 -2.479 11.496 1.00 97.38 260 LEU A CA 1
ATOM 2097 C C . LEU A 1 260 ? -4.815 -2.234 12.790 1.00 97.38 260 LEU A C 1
ATOM 2099 O O . LEU A 1 260 ? -4.268 -1.675 13.737 1.00 97.38 260 LEU A O 1
ATOM 2103 N N . PHE A 1 261 ? -6.061 -2.705 12.868 1.00 97.56 261 PHE A N 1
ATOM 2104 C CA . PHE A 1 261 ? -6.927 -2.426 14.009 1.00 97.56 261 PHE A CA 1
ATOM 2105 C C . PHE A 1 261 ? -6.514 -3.169 15.277 1.00 97.56 261 PHE A C 1
ATOM 2107 O O . PHE A 1 261 ? -6.640 -2.593 16.354 1.00 97.56 261 PHE A O 1
ATOM 2114 N N . LEU A 1 262 ? -5.939 -4.375 15.180 1.00 96.69 262 LEU A N 1
ATOM 2115 C CA . LEU A 1 262 ? -5.298 -5.016 16.334 1.00 96.69 262 LEU A CA 1
ATOM 2116 C C . LEU A 1 262 ? -4.203 -4.114 16.913 1.00 96.69 262 LEU A C 1
ATOM 2118 O O . LEU A 1 262 ? -4.148 -3.904 18.122 1.00 96.69 262 LEU A O 1
ATOM 2122 N N . GLY A 1 263 ? -3.349 -3.556 16.056 1.00 95.19 263 GLY A N 1
ATOM 2123 C CA . GLY A 1 263 ? -2.266 -2.688 16.494 1.00 95.19 263 GLY A CA 1
ATOM 2124 C C . GLY A 1 263 ? -2.735 -1.333 17.032 1.00 95.19 263 GLY A C 1
ATOM 2125 O O . GLY A 1 263 ? -2.200 -0.871 18.041 1.00 95.19 263 GLY A O 1
ATOM 2126 N N . ILE A 1 264 ? -3.774 -0.728 16.442 1.00 96.81 264 ILE A N 1
ATOM 2127 C CA . ILE A 1 264 ? -4.408 0.479 17.002 1.00 96.81 264 ILE A CA 1
ATOM 2128 C C . ILE A 1 264 ? -4.986 0.184 18.391 1.00 96.81 264 ILE A C 1
ATOM 2130 O O . ILE A 1 264 ? -4.670 0.897 19.344 1.00 96.81 264 ILE A O 1
ATOM 2134 N N . LEU A 1 265 ? -5.762 -0.895 18.536 1.00 97.00 265 LEU A N 1
ATOM 2135 C CA . LEU A 1 265 ? -6.345 -1.303 19.816 1.00 97.00 265 LEU A CA 1
ATOM 2136 C C . LEU A 1 265 ? -5.267 -1.596 20.859 1.00 97.00 265 LEU A C 1
ATOM 2138 O O . LEU A 1 265 ? -5.371 -1.114 21.979 1.00 97.00 265 LEU A O 1
ATOM 2142 N N . CYS A 1 266 ? -4.190 -2.301 20.511 1.00 95.06 266 CYS A N 1
ATOM 2143 C CA . CYS A 1 266 ? -3.067 -2.504 21.428 1.00 95.06 266 CYS A CA 1
ATOM 2144 C C . CYS A 1 266 ? -2.357 -1.197 21.808 1.00 95.06 266 CYS A C 1
ATOM 2146 O O . CYS A 1 266 ? -1.863 -1.091 22.930 1.00 95.06 266 CYS A O 1
ATOM 2148 N N . GLY A 1 267 ? -2.332 -0.197 20.925 1.00 94.69 267 GLY A N 1
ATOM 2149 C CA . GLY A 1 267 ? -1.796 1.129 21.234 1.00 94.69 267 GLY A CA 1
ATOM 2150 C C . GLY A 1 267 ? -2.580 1.862 22.328 1.00 94.69 267 GLY A C 1
ATOM 2151 O O . GLY A 1 267 ? -1.967 2.505 23.179 1.00 94.69 267 GLY A O 1
ATOM 2152 N N . TYR A 1 268 ? -3.910 1.727 22.348 1.00 96.06 268 TYR A N 1
ATOM 2153 C CA . TYR A 1 268 ? -4.783 2.355 23.354 1.00 96.06 268 TYR A CA 1
ATOM 2154 C C . TYR A 1 268 ? -5.007 1.493 24.597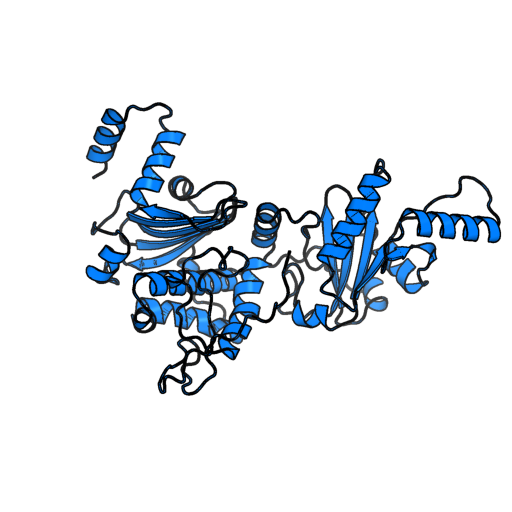 1.00 96.06 268 TYR A C 1
ATOM 2156 O O . TYR A 1 268 ? -4.942 1.965 25.732 1.00 96.06 268 TYR A O 1
ATOM 2164 N N . LEU A 1 269 ? -5.282 0.211 24.389 1.00 95.69 269 LEU A N 1
ATOM 2165 C CA . LEU A 1 269 ? -5.690 -0.716 25.437 1.00 95.69 269 LEU A CA 1
ATOM 2166 C C . LEU A 1 269 ? -4.486 -1.385 26.101 1.00 95.69 269 LEU A C 1
ATOM 2168 O O . LEU A 1 269 ? -4.569 -1.738 27.275 1.00 95.69 269 LEU A O 1
ATOM 2172 N N . GLY A 1 270 ? -3.354 -1.480 25.399 1.00 92.12 270 GLY A N 1
ATOM 2173 C CA . GLY A 1 270 ? -2.129 -2.155 25.825 1.00 92.12 270 GLY A CA 1
ATOM 2174 C C . GLY A 1 270 ? -1.945 -3.529 25.169 1.00 92.12 270 GLY A C 1
ATOM 2175 O O . GLY A 1 270 ? -2.884 -4.143 24.660 1.00 92.12 270 GLY A O 1
ATOM 2176 N N . ASN A 1 271 ? -0.714 -4.049 25.201 1.00 88.88 271 ASN A N 1
ATOM 2177 C CA . ASN A 1 271 ? -0.352 -5.321 24.559 1.00 88.88 271 ASN A CA 1
ATOM 2178 C C . ASN A 1 271 ? -1.127 -6.533 25.089 1.00 88.88 271 ASN A C 1
ATOM 2180 O O . ASN A 1 271 ? -1.285 -7.519 24.371 1.00 88.88 271 ASN A O 1
ATOM 2184 N N . GLN A 1 272 ? -1.627 -6.483 26.325 1.00 90.31 272 GLN A N 1
ATOM 2185 C CA . GLN A 1 272 ? -2.458 -7.540 26.899 1.00 90.31 272 GLN A CA 1
ATOM 2186 C C . GLN A 1 272 ? -3.765 -7.757 26.124 1.00 90.31 272 GLN A C 1
ATOM 2188 O O . GLN A 1 272 ? -4.327 -8.846 26.202 1.00 90.31 272 GLN A O 1
ATOM 2193 N N . PHE A 1 273 ? -4.196 -6.788 25.307 1.00 94.12 273 PHE A N 1
ATOM 2194 C CA . PHE A 1 273 ? -5.336 -6.953 24.406 1.00 94.12 273 PHE A CA 1
ATOM 2195 C C . PHE A 1 273 ? -5.131 -8.085 23.382 1.00 94.12 273 PHE A C 1
ATOM 2197 O O . PHE A 1 273 ? -6.098 -8.689 22.937 1.00 94.12 273 PHE A O 1
ATOM 2204 N N . THR A 1 274 ? -3.887 -8.481 23.084 1.00 92.62 274 THR A N 1
ATOM 2205 C CA . THR A 1 274 ? -3.606 -9.686 22.272 1.00 92.62 274 THR A CA 1
ATOM 2206 C C . THR A 1 274 ? -4.118 -10.990 22.900 1.00 92.62 274 THR A C 1
ATOM 2208 O O . THR A 1 274 ? -4.238 -11.990 22.202 1.00 92.62 274 THR A O 1
ATOM 2211 N N . LYS A 1 275 ? -4.439 -10.986 24.202 1.00 92.94 275 LYS A N 1
ATOM 2212 C CA . LYS A 1 275 ? -5.048 -12.110 24.930 1.00 92.94 275 LYS A CA 1
ATOM 2213 C C . LYS A 1 275 ? -6.564 -11.955 25.115 1.00 92.94 275 LYS A C 1
ATOM 2215 O O . LYS A 1 275 ? -7.206 -12.881 25.598 1.00 92.94 275 LYS A O 1
ATOM 2220 N N . ASN A 1 276 ? -7.130 -10.795 24.774 1.00 95.50 276 ASN A N 1
ATOM 2221 C CA . ASN A 1 276 ? -8.575 -10.566 24.808 1.00 95.50 276 ASN A CA 1
ATOM 2222 C C . ASN A 1 276 ? -9.242 -11.427 23.707 1.00 95.50 276 ASN A C 1
ATOM 2224 O O . ASN A 1 276 ? -8.664 -11.541 22.622 1.00 95.50 276 ASN A O 1
ATOM 2228 N N . PRO A 1 277 ? -10.438 -12.011 23.926 1.00 97.06 277 PRO A N 1
ATOM 2229 C CA . PRO A 1 277 ? -11.154 -12.782 22.903 1.00 97.06 277 PRO A CA 1
ATOM 2230 C C . PRO A 1 277 ? -11.303 -12.067 21.550 1.00 97.06 277 PRO A C 1
ATOM 2232 O O . PRO A 1 277 ? -11.208 -12.703 20.501 1.00 97.06 277 PRO A O 1
ATOM 2235 N N . VAL A 1 278 ? -11.498 -10.745 21.551 1.00 97.25 278 VAL A N 1
ATOM 2236 C CA . VAL A 1 278 ? -11.542 -9.925 20.332 1.00 97.25 278 VAL A CA 1
ATOM 2237 C C . VAL A 1 278 ? -10.173 -9.882 19.652 1.00 97.25 278 VAL A C 1
ATOM 2239 O O . VAL A 1 278 ? -10.079 -10.102 18.444 1.00 97.25 278 VAL A O 1
ATOM 2242 N N . GLY A 1 279 ? -9.106 -9.645 20.420 1.00 96.56 279 GLY A N 1
ATOM 2243 C CA . GLY A 1 279 ? -7.732 -9.642 19.918 1.00 96.56 279 GLY A CA 1
ATOM 2244 C C . GLY A 1 279 ? -7.323 -10.991 19.325 1.00 96.56 279 GLY A C 1
ATOM 2245 O O . GLY A 1 279 ? -6.777 -11.028 18.224 1.00 96.56 279 GLY A O 1
ATOM 2246 N N . LEU A 1 280 ? -7.663 -12.097 19.994 1.00 96.50 280 LEU A N 1
ATOM 2247 C CA . LEU A 1 280 ? -7.408 -13.458 19.510 1.00 96.50 280 LEU A CA 1
ATOM 2248 C C . LEU A 1 280 ? -8.094 -13.722 18.165 1.00 96.50 280 LEU A C 1
ATOM 2250 O O . LEU A 1 280 ? -7.435 -14.179 17.237 1.00 96.50 280 LEU A O 1
ATOM 2254 N N . LYS A 1 281 ? -9.363 -13.321 18.002 1.00 96.12 281 LYS A N 1
ATOM 2255 C CA . LYS A 1 281 ? -10.075 -13.437 16.715 1.00 96.12 281 LYS A CA 1
ATOM 2256 C C . LYS A 1 281 ? -9.363 -12.698 15.577 1.00 96.12 281 LYS A C 1
ATOM 2258 O O . LYS A 1 281 ? -9.298 -13.207 14.461 1.00 96.12 281 LYS A O 1
ATOM 2263 N N . LEU A 1 282 ? -8.835 -11.496 15.829 1.00 96.81 282 LEU A N 1
ATOM 2264 C CA . LEU A 1 282 ? -8.062 -10.759 14.819 1.00 96.81 282 LEU A CA 1
ATOM 2265 C C . LEU A 1 282 ? -6.735 -11.467 14.501 1.00 96.81 282 LEU A C 1
ATOM 2267 O O . LEU A 1 282 ? -6.341 -11.539 13.339 1.00 96.81 282 LEU A O 1
ATOM 2271 N N . ILE A 1 283 ? -6.060 -12.018 15.513 1.00 95.50 283 ILE A N 1
ATOM 2272 C CA . ILE A 1 283 ? -4.812 -12.777 15.348 1.00 95.50 283 ILE A CA 1
ATOM 2273 C C . ILE A 1 283 ? -5.043 -14.061 14.545 1.00 95.50 283 ILE A C 1
ATOM 2275 O O . ILE A 1 283 ? -4.227 -14.388 13.683 1.00 95.50 283 ILE A O 1
ATOM 2279 N N . ASP A 1 284 ? -6.149 -14.764 14.769 1.00 94.81 284 ASP A N 1
ATOM 2280 C CA . ASP A 1 284 ? -6.463 -16.000 14.051 1.00 94.81 284 ASP A CA 1
ATOM 2281 C C . ASP A 1 284 ? -6.704 -15.746 12.560 1.00 94.81 284 ASP A C 1
ATOM 2283 O O . ASP A 1 284 ? -6.141 -16.454 11.724 1.00 94.81 284 ASP A O 1
ATOM 2287 N N . ILE A 1 285 ? -7.409 -14.662 12.208 1.00 95.31 285 ILE A N 1
ATOM 2288 C CA . ILE A 1 285 ? -7.502 -14.192 10.815 1.00 95.31 285 ILE A CA 1
ATOM 2289 C C . ILE A 1 285 ? -6.105 -13.937 10.250 1.00 95.31 285 ILE A C 1
ATOM 2291 O O . ILE A 1 285 ? -5.787 -14.390 9.145 1.00 95.31 285 ILE A O 1
ATOM 2295 N N . LEU A 1 286 ? -5.252 -13.227 10.997 1.00 93.69 286 LEU A N 1
ATOM 2296 C CA . LEU A 1 286 ? -3.902 -12.902 10.548 1.00 93.69 286 LEU A CA 1
ATOM 2297 C C . LEU A 1 286 ? -3.084 -14.152 10.268 1.00 93.69 286 LEU A C 1
ATOM 2299 O O . LEU A 1 286 ? -2.471 -14.222 9.209 1.00 93.69 286 LEU A O 1
ATOM 2303 N N . ARG A 1 287 ? -3.108 -15.159 11.145 1.00 93.44 287 ARG A N 1
ATOM 2304 C CA . ARG A 1 287 ? -2.335 -16.407 11.002 1.00 93.44 287 ARG A CA 1
ATOM 2305 C C . ARG A 1 287 ? -2.576 -17.139 9.680 1.00 93.44 287 ARG A C 1
ATOM 2307 O O . ARG A 1 287 ? -1.692 -17.857 9.224 1.00 93.44 287 ARG A O 1
ATOM 2314 N N . THR A 1 288 ? -3.706 -16.899 9.015 1.00 92.75 288 THR A N 1
ATOM 2315 C CA . THR A 1 288 ? -4.012 -17.479 7.698 1.00 92.75 288 THR A CA 1
ATOM 2316 C C . THR A 1 288 ? -3.190 -16.902 6.535 1.00 92.75 288 THR A C 1
ATOM 2318 O O . THR A 1 288 ? -3.287 -17.415 5.420 1.00 92.75 288 THR A O 1
ATOM 2321 N N . TYR A 1 289 ? -2.380 -15.848 6.741 1.00 89.31 289 TYR A N 1
ATOM 2322 C CA . TYR A 1 289 ? -1.651 -15.186 5.646 1.00 89.31 289 TYR A CA 1
ATOM 2323 C C . TYR A 1 289 ? -0.713 -16.136 4.887 1.00 89.31 289 TYR A C 1
ATOM 2325 O O . TYR A 1 289 ? -0.551 -15.984 3.677 1.00 89.31 289 TYR A O 1
ATOM 2333 N N . SER A 1 290 ? -0.087 -17.097 5.579 1.00 79.12 290 SER A N 1
ATOM 2334 C CA . SER A 1 290 ? 0.925 -17.978 4.985 1.00 79.12 290 SER A CA 1
ATOM 2335 C C . SER A 1 290 ? 0.321 -19.133 4.200 1.00 79.12 290 SER A C 1
ATOM 2337 O O . SER A 1 290 ? 0.892 -19.545 3.200 1.00 79.12 290 SER A O 1
ATOM 2339 N N . SER A 1 291 ? -0.821 -19.656 4.649 1.00 80.94 291 SER A N 1
ATOM 2340 C CA . SER A 1 291 ? -1.530 -20.749 3.977 1.00 80.94 291 SER A CA 1
ATOM 2341 C C . SER A 1 291 ? -2.478 -20.253 2.886 1.00 80.94 291 SER A C 1
ATOM 2343 O O . SER A 1 291 ? -3.062 -21.071 2.183 1.00 80.94 291 SER A O 1
ATOM 2345 N N . ARG A 1 292 ? -2.654 -18.926 2.756 1.00 83.00 292 ARG A N 1
ATOM 2346 C CA . ARG A 1 292 ? -3.572 -18.285 1.797 1.00 83.00 292 ARG A CA 1
ATOM 2347 C C . ARG A 1 292 ? -5.001 -18.834 1.878 1.00 83.00 292 ARG A C 1
ATOM 2349 O O . ARG A 1 292 ? -5.743 -18.762 0.905 1.00 83.00 292 ARG A O 1
ATOM 2356 N N . VAL A 1 293 ? -5.392 -19.349 3.044 1.00 85.38 293 VAL A N 1
ATOM 2357 C CA . VAL A 1 293 ? -6.709 -19.957 3.264 1.00 85.38 293 VAL A CA 1
ATOM 2358 C C . VAL A 1 293 ? -7.801 -18.946 2.935 1.00 85.38 293 VAL A C 1
ATOM 2360 O O . VAL A 1 293 ? -7.720 -17.788 3.342 1.00 85.38 293 VAL A O 1
ATOM 2363 N N . VAL A 1 294 ? -8.817 -19.371 2.190 1.00 90.44 294 VAL A N 1
ATOM 2364 C CA . VAL A 1 294 ? -10.013 -18.553 1.982 1.00 90.44 294 VAL A CA 1
ATOM 2365 C C . VAL A 1 294 ? -10.676 -18.355 3.343 1.00 90.44 294 VAL A C 1
ATOM 2367 O O . VAL A 1 294 ? -10.958 -19.326 4.045 1.00 90.44 294 VAL A O 1
ATOM 2370 N N . LEU A 1 295 ? -10.850 -17.098 3.748 1.00 93.38 295 LEU A N 1
ATOM 2371 C CA . LEU A 1 295 ? -11.473 -16.764 5.021 1.00 93.38 295 LEU A CA 1
ATOM 2372 C C . LEU A 1 295 ? -12.941 -17.187 5.013 1.00 93.38 295 LEU A C 1
ATOM 2374 O O . LEU A 1 295 ? -13.586 -17.249 3.965 1.00 93.38 295 LEU A O 1
ATOM 2378 N N . SER A 1 296 ? -13.468 -17.459 6.206 1.00 93.25 296 SER A N 1
ATOM 2379 C CA . SER A 1 296 ? -14.877 -17.795 6.371 1.00 93.25 296 SER A CA 1
ATOM 2380 C C . SER A 1 296 ? -15.771 -16.669 5.848 1.00 93.25 296 SER A C 1
ATOM 2382 O O . SER A 1 296 ? -15.422 -15.488 5.938 1.00 93.25 296 SER A O 1
ATOM 2384 N N . GLU A 1 297 ? -16.966 -17.012 5.363 1.00 91.75 297 GLU A N 1
ATOM 2385 C CA . GLU A 1 297 ? -17.943 -16.003 4.944 1.00 91.75 297 GLU A CA 1
ATOM 2386 C C . GLU A 1 297 ? -18.270 -15.041 6.096 1.00 91.75 297 GLU A C 1
ATOM 2388 O O . GLU A 1 297 ? -18.399 -13.838 5.889 1.00 91.75 297 GLU A O 1
ATOM 2393 N N . SER A 1 298 ? -18.300 -15.539 7.339 1.00 91.38 298 SER A N 1
ATOM 2394 C CA . SER A 1 298 ? -18.475 -14.701 8.525 1.00 91.38 298 SER A CA 1
ATOM 2395 C C . SER A 1 298 ? -17.364 -13.669 8.713 1.00 91.38 298 SER A C 1
ATOM 2397 O O . SER A 1 298 ? -17.663 -12.549 9.118 1.00 91.38 298 SER A O 1
ATOM 2399 N N . ASP A 1 299 ? -16.105 -14.001 8.413 1.00 92.94 299 ASP A N 1
ATOM 2400 C CA . ASP A 1 299 ? -14.995 -13.050 8.514 1.00 92.94 299 ASP A CA 1
ATOM 2401 C C . ASP A 1 299 ? -15.013 -12.040 7.370 1.00 92.94 299 ASP A C 1
ATOM 2403 O O . ASP A 1 299 ? -14.795 -10.850 7.598 1.00 92.94 299 ASP A O 1
ATOM 2407 N N . ILE A 1 300 ? -15.334 -12.491 6.155 1.00 92.62 300 ILE A N 1
ATOM 2408 C CA . ILE A 1 300 ? -15.490 -11.609 4.996 1.00 92.62 300 ILE A CA 1
ATOM 2409 C C . ILE A 1 300 ? -16.662 -10.642 5.199 1.00 92.62 300 ILE A C 1
ATOM 2411 O O . ILE A 1 300 ? -16.508 -9.447 4.963 1.00 92.62 300 ILE A O 1
ATOM 2415 N N . ASN A 1 301 ? -17.796 -11.105 5.727 1.00 90.50 301 ASN A N 1
ATOM 2416 C CA . ASN A 1 301 ? -18.986 -10.282 5.970 1.00 90.50 301 ASN A CA 1
ATOM 2417 C C . ASN A 1 301 ? -18.786 -9.218 7.067 1.00 90.50 301 ASN A C 1
ATOM 2419 O O . ASN A 1 301 ? -19.610 -8.311 7.206 1.00 90.50 301 ASN A O 1
ATOM 2423 N N . ARG A 1 302 ? -17.687 -9.271 7.836 1.00 90.50 302 ARG A N 1
ATOM 2424 C CA . ARG A 1 302 ? -17.292 -8.172 8.738 1.00 90.50 302 ARG A CA 1
ATOM 2425 C C . ARG A 1 302 ? -16.790 -6.954 7.970 1.00 90.50 302 ARG A C 1
ATOM 2427 O O . ARG A 1 302 ? -16.827 -5.853 8.520 1.00 90.50 302 ARG A O 1
ATOM 2434 N N . LEU A 1 303 ? -16.308 -7.134 6.742 1.00 89.25 303 LEU A N 1
ATOM 2435 C CA . LEU A 1 303 ? -15.865 -6.052 5.876 1.00 89.25 303 LEU A CA 1
ATOM 2436 C C . LEU A 1 303 ? -17.073 -5.350 5.251 1.00 89.25 303 LEU A C 1
ATOM 2438 O O . LEU A 1 303 ? -17.845 -5.938 4.496 1.00 89.25 303 LEU A O 1
ATOM 2442 N N . LYS A 1 304 ? -17.195 -4.049 5.499 1.00 78.50 304 LYS A N 1
ATOM 2443 C CA . LYS A 1 304 ? -18.082 -3.162 4.749 1.00 78.50 304 LYS A CA 1
ATOM 2444 C C . LYS A 1 304 ? -17.255 -2.505 3.646 1.00 78.50 304 LYS A C 1
ATOM 2446 O O . LYS A 1 304 ? -16.361 -1.705 3.911 1.00 78.50 304 LYS A O 1
ATOM 2451 N N . HIS A 1 305 ? -17.527 -2.921 2.412 1.00 65.44 305 HIS A N 1
ATOM 2452 C CA . HIS A 1 305 ? -16.813 -2.478 1.216 1.00 65.44 305 HIS A CA 1
ATOM 2453 C C . HIS A 1 305 ? -17.104 -0.995 0.897 1.00 65.44 305 HIS A C 1
ATOM 2455 O O . HIS A 1 305 ? -18.250 -0.581 1.094 1.00 65.44 305 HIS A O 1
ATOM 2461 N N . PRO A 1 306 ? -16.146 -0.230 0.325 1.00 57.16 306 PRO A N 1
ATOM 2462 C CA . PRO A 1 306 ? -16.337 1.177 -0.058 1.00 57.16 306 PRO A CA 1
ATOM 2463 C C . PRO A 1 306 ? -17.617 1.421 -0.877 1.00 57.16 306 PRO A C 1
ATOM 2465 O O . PRO A 1 306 ? -18.439 2.259 -0.526 1.00 57.16 306 PRO A O 1
ATOM 2468 N N . LEU A 1 307 ? -17.860 0.588 -1.897 1.00 51.56 307 LEU A N 1
ATOM 2469 C CA . LEU A 1 307 ? -19.075 0.608 -2.739 1.00 51.56 307 LEU A CA 1
ATOM 2470 C C . LEU A 1 307 ? -20.415 0.407 -1.994 1.00 51.56 307 LEU A C 1
ATOM 2472 O O . LEU A 1 307 ? -21.470 0.590 -2.591 1.00 51.56 307 LEU A O 1
ATOM 2476 N N . LYS A 1 308 ? -20.399 -0.025 -0.727 1.00 55.78 308 LYS A N 1
ATOM 2477 C CA . LYS A 1 308 ? -21.598 -0.282 0.091 1.00 55.78 308 LYS A CA 1
ATOM 2478 C C . LYS A 1 308 ? -21.708 0.663 1.295 1.00 55.78 308 LYS A C 1
ATOM 2480 O O . LYS A 1 308 ? -22.542 0.429 2.171 1.00 55.78 308 LYS A O 1
ATOM 2485 N N . MET A 1 309 ? -20.862 1.689 1.392 1.00 60.44 309 MET A N 1
ATOM 2486 C CA . MET A 1 309 ? -20.872 2.600 2.539 1.00 60.44 309 MET A CA 1
ATOM 2487 C C . MET A 1 309 ? -21.937 3.695 2.395 1.00 60.44 309 MET A C 1
ATOM 2489 O O . MET A 1 309 ? -22.133 4.261 1.324 1.00 60.44 309 MET A O 1
ATOM 2493 N N . SER A 1 310 ? -22.634 4.001 3.495 1.00 60.50 310 SER A N 1
ATOM 2494 C CA . SER A 1 310 ? -23.602 5.104 3.561 1.00 60.50 310 SER A CA 1
ATOM 2495 C C . SER A 1 310 ? -22.906 6.462 3.694 1.00 60.50 310 SER A C 1
ATOM 2497 O O . SER A 1 310 ? -21.784 6.531 4.203 1.00 60.50 310 SER A O 1
ATOM 2499 N N . GLN A 1 311 ? -23.610 7.543 3.327 1.00 62.78 311 GLN A N 1
ATOM 2500 C CA . GLN A 1 311 ? -23.122 8.929 3.437 1.00 62.78 311 GLN A CA 1
ATOM 2501 C C . GLN A 1 311 ? -22.621 9.293 4.843 1.00 62.78 311 GLN A C 1
ATOM 2503 O O . GLN A 1 311 ? -21.696 10.080 4.976 1.00 62.78 311 GLN A O 1
ATOM 2508 N N . VAL A 1 312 ? -23.177 8.679 5.892 1.00 59.81 312 VAL A N 1
ATOM 2509 C CA . VAL A 1 312 ? -22.771 8.916 7.288 1.00 59.81 312 VAL A CA 1
ATOM 2510 C C . VAL A 1 312 ? -21.285 8.607 7.514 1.00 59.81 312 VAL A C 1
ATOM 2512 O O . VAL A 1 312 ? -20.622 9.303 8.272 1.00 59.81 312 VAL A O 1
ATOM 2515 N N . ASN A 1 313 ? -20.724 7.610 6.824 1.00 64.69 313 ASN A N 1
ATOM 2516 C CA . ASN A 1 313 ? -19.309 7.258 6.989 1.00 64.69 313 ASN A CA 1
ATOM 2517 C C . ASN A 1 313 ? -18.366 8.269 6.321 1.00 64.69 313 ASN A C 1
ATOM 2519 O O . ASN A 1 313 ? -17.188 8.305 6.663 1.00 64.69 313 ASN A O 1
ATOM 2523 N N . LEU A 1 314 ? -18.870 9.100 5.401 1.00 69.00 314 LEU A N 1
ATOM 2524 C CA . LEU A 1 314 ? -18.073 10.131 4.733 1.00 69.00 314 LEU A CA 1
ATOM 2525 C C . LEU A 1 314 ? -17.675 11.256 5.698 1.00 69.00 314 LEU A C 1
ATOM 2527 O O . LEU A 1 314 ? -16.587 11.805 5.569 1.00 69.00 314 LEU A O 1
ATOM 2531 N N . PHE A 1 315 ? -18.496 11.542 6.715 1.00 81.81 315 PHE A N 1
ATOM 2532 C CA . PHE A 1 315 ? -18.166 12.531 7.754 1.00 81.81 315 PHE A CA 1
ATOM 2533 C C . PHE A 1 315 ? -17.087 12.045 8.730 1.00 81.81 315 PHE A C 1
ATOM 2535 O O . PHE A 1 315 ? -16.604 12.819 9.546 1.00 81.81 315 PHE A O 1
ATOM 2542 N N . LEU A 1 316 ? -16.685 10.773 8.646 1.00 83.88 316 LEU A N 1
ATOM 2543 C CA . LEU A 1 316 ? -15.577 10.204 9.417 1.00 83.88 316 LEU A CA 1
ATOM 2544 C C . LEU A 1 316 ? -14.251 10.230 8.648 1.00 83.88 316 LEU A C 1
ATOM 2546 O O . LEU A 1 316 ? -13.309 9.545 9.035 1.00 83.88 316 LEU A O 1
ATOM 2550 N N . LEU A 1 317 ? -14.165 11.015 7.572 1.00 86.19 317 LEU A N 1
ATOM 2551 C CA . LEU A 1 317 ? -13.001 11.086 6.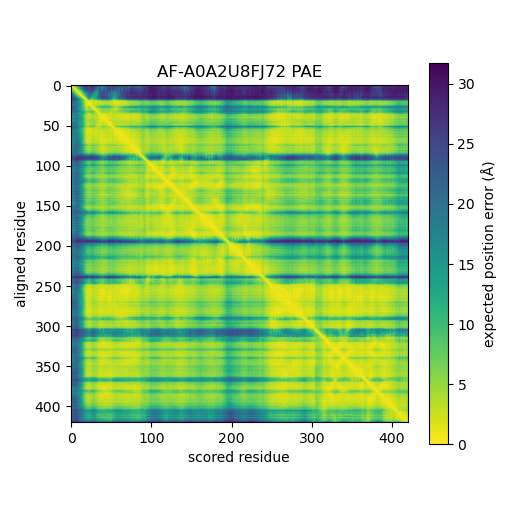695 1.00 86.19 317 LEU A CA 1
ATOM 2552 C C . LEU A 1 317 ? -12.520 12.513 6.488 1.00 86.19 317 LEU A C 1
ATOM 2554 O O . LEU A 1 317 ? -13.302 13.461 6.462 1.00 86.19 317 LEU A O 1
ATOM 2558 N N . GLU A 1 318 ? -11.218 12.645 6.256 1.00 86.12 318 GLU A N 1
ATOM 2559 C CA . GLU A 1 318 ? -10.594 13.871 5.768 1.00 86.12 318 GLU A CA 1
ATOM 2560 C C . GLU A 1 318 ? -10.146 13.666 4.316 1.00 86.12 318 GLU A C 1
ATOM 2562 O O . GLU A 1 318 ? -9.399 12.729 4.026 1.00 86.12 318 GLU A O 1
ATOM 2567 N N . ARG A 1 319 ? -10.625 14.509 3.390 1.00 81.62 319 ARG A N 1
ATOM 2568 C CA . ARG A 1 319 ? -10.310 14.349 1.961 1.00 81.62 319 ARG A CA 1
ATOM 2569 C C . ARG A 1 319 ? -8.824 14.593 1.715 1.00 81.62 319 ARG A C 1
ATOM 2571 O O . ARG A 1 319 ? -8.245 15.529 2.257 1.00 81.62 319 ARG A O 1
ATOM 2578 N N . GLY A 1 320 ? -8.212 13.770 0.862 1.00 84.88 320 GLY A N 1
ATOM 2579 C CA . GLY A 1 320 ? -6.780 13.876 0.548 1.00 84.88 320 GLY A CA 1
ATOM 2580 C C . GLY A 1 320 ? -5.849 13.488 1.705 1.00 84.88 320 GLY A C 1
ATOM 2581 O O . GLY A 1 320 ? -4.650 13.783 1.658 1.00 84.88 320 GLY A O 1
ATOM 2582 N N . SER A 1 321 ? -6.386 12.820 2.726 1.00 91.31 321 SER A N 1
ATOM 2583 C CA . SER A 1 321 ? -5.664 12.399 3.923 1.00 91.31 321 SER A CA 1
ATOM 2584 C C . SER A 1 321 ? -5.737 10.888 4.121 1.00 91.31 321 SER A C 1
ATOM 2586 O O . SER A 1 321 ? -6.493 10.176 3.458 1.00 91.31 321 SER A O 1
ATOM 2588 N N . ILE A 1 322 ? -4.916 10.385 5.043 1.00 95.56 322 ILE A N 1
ATOM 2589 C CA . ILE A 1 322 ? -5.089 9.039 5.589 1.00 95.56 322 ILE A CA 1
ATOM 2590 C C . ILE A 1 322 ? -5.835 9.168 6.911 1.00 95.56 322 ILE A C 1
ATOM 2592 O O . ILE A 1 322 ? -5.360 9.853 7.820 1.00 95.56 322 ILE A O 1
ATOM 2596 N N . THR A 1 323 ? -6.969 8.485 7.031 1.00 95.62 323 THR A N 1
ATOM 2597 C CA . THR A 1 323 ? -7.789 8.475 8.246 1.00 95.62 323 THR A CA 1
ATOM 2598 C C . THR A 1 323 ? -7.846 7.066 8.820 1.00 95.62 323 THR A C 1
ATOM 2600 O O . THR A 1 323 ? -8.104 6.115 8.092 1.00 95.62 323 THR A O 1
ATOM 2603 N N . VAL A 1 324 ? -7.607 6.904 10.119 1.00 97.12 324 VAL A N 1
ATOM 2604 C CA . VAL A 1 324 ? -7.748 5.623 10.826 1.00 97.12 324 VAL A CA 1
ATOM 2605 C C . VAL A 1 324 ? -8.591 5.843 12.071 1.00 97.12 324 VAL A C 1
ATOM 2607 O O . VAL A 1 324 ? -8.185 6.600 12.947 1.00 97.12 324 VAL A O 1
ATOM 2610 N N . SER A 1 325 ? -9.724 5.158 12.186 1.00 96.19 325 SER A N 1
ATOM 2611 C CA . SER A 1 325 ? -10.649 5.345 13.306 1.00 96.19 325 SER A CA 1
ATOM 2612 C C . SER A 1 325 ? -11.024 4.025 13.968 1.00 96.19 325 SER A C 1
ATOM 2614 O O . SER A 1 325 ? -11.134 2.997 13.302 1.00 96.19 325 SER A O 1
ATOM 2616 N N . ILE A 1 326 ? -11.256 4.070 15.278 1.00 97.38 326 ILE A N 1
ATOM 2617 C CA . ILE A 1 326 ? -11.922 3.025 16.061 1.00 97.38 326 ILE A CA 1
ATOM 2618 C C . ILE A 1 326 ? -13.105 3.692 16.749 1.00 97.38 326 ILE A C 1
ATOM 2620 O O . ILE A 1 326 ? -12.902 4.589 17.565 1.00 97.38 326 ILE A O 1
ATOM 2624 N N . PHE A 1 327 ? -14.325 3.272 16.430 1.00 95.62 327 PHE A N 1
ATOM 2625 C CA . PHE A 1 327 ? -15.525 3.894 16.985 1.00 95.62 327 PHE A CA 1
ATOM 2626 C C . PHE A 1 327 ? -16.679 2.911 17.156 1.00 95.62 327 PHE A C 1
ATOM 2628 O O . PHE A 1 327 ? -16.740 1.874 16.497 1.00 95.62 327 PHE A O 1
ATOM 2635 N N . GLN A 1 328 ? -17.608 3.260 18.039 1.00 93.69 328 GLN A N 1
ATOM 2636 C CA . GLN A 1 328 ? -18.895 2.606 18.195 1.00 93.69 328 GLN A CA 1
ATOM 2637 C C . GLN A 1 328 ? -19.954 3.293 17.334 1.00 93.69 328 GLN A C 1
ATOM 2639 O O . GLN A 1 328 ? -20.085 4.515 17.363 1.00 93.69 328 GLN A O 1
ATOM 2644 N N . ILE A 1 329 ? -20.760 2.501 16.628 1.00 89.19 329 ILE A N 1
ATOM 2645 C CA . ILE A 1 329 ? -22.027 2.937 16.032 1.00 89.19 329 ILE A CA 1
ATOM 2646 C C . ILE A 1 329 ? -23.080 1.841 16.218 1.00 89.19 329 ILE A C 1
ATOM 2648 O O . ILE A 1 329 ? -22.836 0.666 15.934 1.00 89.19 329 ILE A O 1
ATOM 2652 N N . GLY A 1 330 ? -24.249 2.211 16.740 1.00 88.19 330 GLY A N 1
ATOM 2653 C CA . GLY A 1 330 ? -25.194 1.257 17.316 1.00 88.19 330 GLY A CA 1
ATOM 2654 C C . GLY A 1 330 ? -24.507 0.410 18.390 1.00 88.19 330 GLY A C 1
ATOM 2655 O O . GLY A 1 330 ? -23.911 0.962 19.316 1.00 88.19 330 GLY A O 1
ATOM 2656 N N . ASP A 1 331 ? -24.534 -0.911 18.207 1.00 91.12 331 ASP A N 1
ATOM 2657 C CA . ASP A 1 331 ? -23.878 -1.893 19.088 1.00 91.12 331 ASP A CA 1
ATOM 2658 C C . ASP A 1 331 ? -22.517 -2.381 18.569 1.00 91.12 331 ASP A C 1
ATOM 2660 O O . ASP A 1 331 ? -21.895 -3.253 19.181 1.00 91.12 331 ASP A O 1
ATOM 2664 N N . ASP A 1 332 ? -22.080 -1.913 17.401 1.00 92.75 332 ASP A N 1
ATOM 2665 C CA . ASP A 1 332 ? -20.881 -2.413 16.734 1.00 92.75 332 ASP A CA 1
ATOM 2666 C C . ASP A 1 332 ? -19.677 -1.520 17.037 1.00 92.75 332 ASP A C 1
ATOM 2668 O O . ASP A 1 332 ? -19.750 -0.301 16.888 1.00 92.75 332 ASP A O 1
ATOM 2672 N N . ILE A 1 333 ? -18.542 -2.140 17.367 1.00 95.44 333 ILE A N 1
ATOM 2673 C CA . ILE A 1 333 ? -17.228 -1.496 17.324 1.00 95.44 333 ILE A CA 1
ATOM 2674 C C . ILE A 1 333 ? -16.648 -1.703 15.929 1.00 95.44 333 ILE A C 1
ATOM 2676 O O . ILE A 1 333 ? -16.482 -2.837 15.463 1.00 95.44 333 ILE A O 1
ATOM 2680 N N . VAL A 1 334 ? -16.337 -0.604 15.256 1.00 94.88 334 VAL A N 1
ATOM 2681 C CA . VAL A 1 334 ? -15.893 -0.565 13.866 1.00 94.88 334 VAL A CA 1
ATOM 2682 C C . VAL A 1 334 ? -14.512 0.066 13.794 1.00 94.88 334 VAL A C 1
ATOM 2684 O O . VAL A 1 334 ? -14.255 1.113 14.383 1.00 94.88 334 VAL A O 1
ATOM 2687 N N . GLY A 1 335 ? -13.625 -0.584 13.047 1.00 96.69 335 GLY A N 1
ATOM 2688 C CA . GLY A 1 335 ? -12.399 0.033 12.568 1.00 96.69 335 GLY A CA 1
ATOM 2689 C C . GLY A 1 335 ? -12.622 0.587 11.172 1.00 96.69 335 GLY A C 1
ATOM 2690 O O . GLY A 1 335 ? -13.147 -0.128 10.318 1.00 96.69 335 GLY A O 1
ATOM 2691 N N . LEU A 1 336 ? -12.217 1.828 10.927 1.00 95.12 336 LEU A N 1
ATOM 2692 C CA . LEU A 1 336 ? -12.293 2.473 9.620 1.00 95.12 336 LEU A CA 1
ATOM 2693 C C . LEU A 1 336 ? -10.908 2.931 9.164 1.00 95.12 336 LEU A C 1
ATOM 2695 O O . LEU A 1 336 ? -10.115 3.428 9.959 1.00 95.12 336 LEU A O 1
ATOM 2699 N N . LEU A 1 337 ? -10.626 2.743 7.879 1.00 95.50 337 LEU A N 1
ATOM 2700 C CA . LEU A 1 337 ? -9.438 3.224 7.190 1.00 95.50 337 LEU A CA 1
ATOM 2701 C C . LEU A 1 337 ? -9.869 3.982 5.932 1.00 95.50 337 LEU A C 1
ATOM 2703 O O . LEU A 1 337 ? -10.474 3.391 5.041 1.00 95.50 337 LEU A O 1
ATOM 2707 N N . GLY A 1 338 ? -9.521 5.260 5.861 1.00 93.06 338 GLY A N 1
ATOM 2708 C CA . GLY A 1 338 ? -9.593 6.092 4.667 1.00 93.06 338 GLY A CA 1
ATOM 2709 C C . GLY A 1 338 ? -8.208 6.304 4.065 1.00 93.06 338 GLY A C 1
ATOM 2710 O O . GLY A 1 338 ? -7.259 6.601 4.794 1.00 93.06 338 GLY A O 1
ATOM 2711 N N . ILE A 1 339 ? -8.083 6.152 2.749 1.00 91.06 339 ILE A N 1
ATOM 2712 C CA . ILE A 1 339 ? -6.887 6.492 1.972 1.00 91.06 339 ILE A CA 1
ATOM 2713 C C . ILE A 1 339 ? -7.360 7.289 0.761 1.00 91.06 339 ILE A C 1
ATOM 2715 O O . ILE A 1 339 ? -7.838 6.685 -0.197 1.00 91.06 339 ILE A O 1
ATOM 2719 N N . GLY A 1 340 ? -7.246 8.618 0.817 1.00 82.94 340 GLY A N 1
ATOM 2720 C CA . GLY A 1 340 ? -7.845 9.466 -0.215 1.00 82.94 340 GLY A CA 1
ATOM 2721 C C . GLY A 1 340 ? -9.350 9.206 -0.293 1.00 82.94 340 GLY A C 1
ATOM 2722 O O . GLY A 1 340 ? -10.039 9.333 0.722 1.00 82.94 340 GLY A O 1
ATOM 2723 N N . ASP A 1 341 ? -9.834 8.775 -1.455 1.00 78.50 341 ASP A N 1
ATOM 2724 C CA . ASP A 1 341 ? -11.254 8.464 -1.667 1.00 78.50 341 ASP A CA 1
ATOM 2725 C C . ASP A 1 341 ? -11.629 7.004 -1.342 1.00 78.50 341 ASP A C 1
ATOM 2727 O O . ASP A 1 341 ? -12.811 6.650 -1.282 1.00 78.50 341 ASP A O 1
ATOM 2731 N N . ASN A 1 342 ? -10.647 6.133 -1.082 1.00 86.06 342 ASN A N 1
ATOM 2732 C CA . ASN A 1 342 ? -10.907 4.741 -0.716 1.00 86.06 342 ASN A CA 1
ATOM 2733 C C . ASN A 1 342 ? -11.213 4.585 0.771 1.00 86.06 342 ASN A C 1
ATOM 2735 O O . ASN A 1 342 ? -10.454 5.036 1.628 1.00 86.06 342 ASN A O 1
ATOM 2739 N N . ILE A 1 343 ? -12.284 3.850 1.079 1.00 88.38 343 ILE A N 1
ATOM 2740 C CA . ILE A 1 343 ? -12.794 3.693 2.443 1.00 88.38 343 ILE A CA 1
ATOM 2741 C C . ILE A 1 343 ? -12.995 2.220 2.755 1.00 88.38 343 ILE A C 1
ATOM 2743 O O . ILE A 1 343 ? -13.691 1.511 2.035 1.00 88.38 343 ILE A O 1
ATOM 2747 N N . TYR A 1 344 ? -12.444 1.769 3.871 1.00 91.38 344 TYR A N 1
ATOM 2748 C CA . TYR A 1 344 ? -12.564 0.401 4.342 1.00 91.38 344 TYR A CA 1
ATOM 2749 C C . TYR A 1 344 ? -13.068 0.400 5.773 1.00 91.38 344 TYR A C 1
ATOM 2751 O O . TYR A 1 344 ? -12.459 1.026 6.637 1.00 91.38 344 TYR A O 1
ATOM 2759 N N . ALA A 1 345 ? -14.136 -0.342 6.049 1.00 92.44 345 ALA A N 1
ATOM 2760 C CA . ALA A 1 345 ? -14.620 -0.524 7.409 1.00 92.44 345 ALA A CA 1
ATOM 2761 C C . ALA A 1 345 ? -14.685 -2.007 7.770 1.00 92.44 345 ALA A C 1
ATOM 2763 O O . ALA A 1 345 ? -15.203 -2.822 7.010 1.00 92.44 345 ALA A O 1
ATOM 2764 N N . LEU A 1 346 ? -14.181 -2.360 8.948 1.00 94.81 346 LEU A N 1
ATOM 2765 C CA . LEU A 1 346 ? -14.227 -3.709 9.496 1.00 94.81 346 LEU A CA 1
ATOM 2766 C C . LEU A 1 346 ? -15.018 -3.687 10.801 1.00 94.81 346 LEU A C 1
ATOM 2768 O O . LEU A 1 346 ? -14.648 -2.986 11.743 1.00 94.81 346 LEU A O 1
ATOM 2772 N N . ARG A 1 347 ? -16.078 -4.494 10.895 1.00 94.94 347 ARG A N 1
ATOM 2773 C CA . ARG A 1 347 ? -16.743 -4.758 12.174 1.00 94.94 347 ARG A CA 1
ATOM 2774 C C . ARG A 1 347 ? -15.808 -5.583 13.057 1.00 94.94 347 ARG A C 1
ATOM 2776 O O . ARG A 1 347 ? -15.599 -6.775 12.812 1.00 94.94 347 ARG A O 1
ATOM 2783 N N . ILE A 1 348 ? -15.251 -4.960 14.089 1.00 96.75 348 ILE A N 1
ATOM 2784 C CA . ILE A 1 348 ? -14.278 -5.581 14.987 1.00 96.75 348 ILE A CA 1
ATOM 2785 C C . ILE A 1 348 ? -15.002 -6.513 15.956 1.00 96.75 348 ILE A C 1
ATOM 2787 O O . ILE A 1 348 ? -14.714 -7.708 15.971 1.00 96.75 348 ILE A O 1
ATOM 2791 N N . CYS A 1 349 ? -15.965 -5.997 16.714 1.00 95.81 349 CYS A N 1
ATOM 2792 C CA . CYS A 1 349 ? -16.715 -6.754 17.714 1.00 95.81 349 CYS A CA 1
ATOM 2793 C C . CYS A 1 349 ? -18.033 -6.047 18.055 1.00 95.81 349 CYS A C 1
ATOM 2795 O O . CYS A 1 349 ? -18.351 -5.008 17.471 1.00 95.81 349 CYS A O 1
ATOM 2797 N N . LYS A 1 350 ? -18.809 -6.613 18.982 1.00 94.56 350 LYS A N 1
ATOM 2798 C CA . LYS A 1 350 ? -19.903 -5.891 19.637 1.00 94.56 350 LYS A CA 1
ATOM 2799 C C . LYS A 1 350 ? -19.350 -5.071 20.801 1.00 94.56 350 LYS A C 1
ATOM 2801 O O . LYS A 1 350 ? -18.321 -5.427 21.367 1.00 94.56 350 LYS A O 1
ATOM 2806 N N . GLN A 1 351 ? -20.030 -3.991 21.180 1.00 93.94 351 GLN A N 1
ATOM 2807 C CA . GLN A 1 351 ? -19.596 -3.132 22.290 1.00 93.94 351 GLN A CA 1
ATOM 2808 C C . GLN A 1 351 ? -19.487 -3.904 23.616 1.00 93.94 351 GLN A C 1
ATOM 2810 O O . GLN A 1 351 ? -18.553 -3.685 24.378 1.00 93.94 351 GLN A O 1
ATOM 2815 N N . GLN A 1 352 ? -20.373 -4.885 23.828 1.00 95.00 352 GLN A N 1
ATOM 2816 C CA . GLN A 1 352 ? -20.379 -5.759 25.007 1.00 95.00 352 GLN A CA 1
ATOM 2817 C C . GLN A 1 352 ? -19.138 -6.661 25.118 1.00 95.00 352 GLN A C 1
ATOM 2819 O O . GLN A 1 352 ? -18.864 -7.194 26.190 1.00 95.00 352 GLN A O 1
ATOM 2824 N N . ASP A 1 353 ? -18.395 -6.846 24.020 1.00 96.44 353 ASP A N 1
ATOM 2825 C CA . ASP A 1 353 ? -17.159 -7.634 24.010 1.00 96.44 353 ASP A CA 1
ATOM 2826 C C . ASP A 1 353 ? -15.969 -6.839 24.592 1.00 96.44 353 ASP A C 1
ATOM 2828 O O . ASP A 1 353 ? -14.886 -7.399 24.778 1.00 96.44 353 ASP A O 1
ATOM 2832 N N . LEU A 1 354 ? -16.156 -5.540 24.870 1.00 96.19 354 LEU A N 1
ATOM 2833 C CA . LEU A 1 354 ? -15.188 -4.667 25.530 1.00 96.19 354 LEU A CA 1
ATOM 2834 C C . LEU A 1 354 ? -15.675 -4.287 26.931 1.00 96.19 354 LEU A C 1
ATOM 2836 O O . LEU A 1 354 ? -16.836 -3.937 27.148 1.00 96.19 354 LEU A O 1
ATOM 2840 N N . SER A 1 355 ? -14.761 -4.303 27.897 1.00 95.69 355 SER A N 1
ATOM 2841 C CA . SER A 1 355 ? -15.034 -3.809 29.246 1.00 95.69 355 SER A CA 1
ATOM 2842 C C . SER A 1 355 ? -15.266 -2.296 29.252 1.00 95.69 355 SER A C 1
ATOM 2844 O O . SER A 1 355 ? -14.774 -1.569 28.388 1.00 95.69 355 SER A O 1
ATOM 2846 N N . LYS A 1 356 ? -15.945 -1.786 30.288 1.00 94.94 356 LYS A N 1
ATOM 2847 C CA . LYS A 1 356 ? -16.146 -0.339 30.471 1.00 94.94 356 LYS A CA 1
ATOM 2848 C C . LYS A 1 356 ? -14.826 0.445 30.428 1.00 94.94 356 LYS A C 1
ATOM 2850 O O . LYS A 1 356 ? -14.739 1.441 29.730 1.00 94.94 356 LYS A O 1
ATOM 2855 N N . ILE A 1 357 ? -13.776 -0.068 31.076 1.00 96.12 357 ILE A N 1
ATOM 2856 C CA . ILE A 1 357 ? -12.442 0.557 31.090 1.00 96.12 357 ILE A CA 1
ATOM 2857 C C . ILE A 1 357 ? -11.829 0.612 29.681 1.00 96.12 357 ILE A C 1
ATOM 2859 O O . ILE A 1 357 ? -11.153 1.580 29.336 1.00 96.12 357 ILE A O 1
ATOM 2863 N N . GLU A 1 358 ? -12.023 -0.428 28.865 1.00 96.69 358 GLU A N 1
ATOM 2864 C CA . GLU A 1 358 ? -11.553 -0.431 27.476 1.00 96.69 358 GLU A CA 1
ATOM 2865 C C . GLU A 1 358 ? -12.344 0.564 26.618 1.00 96.69 358 GLU A C 1
ATOM 2867 O O . GLU A 1 358 ? -11.733 1.291 25.838 1.00 96.69 358 GLU A O 1
ATOM 2872 N N . LYS A 1 359 ? -13.669 0.652 26.801 1.00 96.50 359 LYS A N 1
ATOM 2873 C CA . LYS A 1 359 ? -14.524 1.639 26.121 1.00 96.50 359 LYS A CA 1
ATOM 2874 C C . LYS A 1 359 ? -14.141 3.078 26.491 1.00 96.50 359 LYS A C 1
ATOM 2876 O O . LYS A 1 359 ? -13.920 3.891 25.596 1.00 96.50 359 LYS A O 1
ATOM 2881 N N . ASP A 1 360 ? -13.931 3.362 27.776 1.00 95.75 360 ASP A N 1
ATOM 2882 C CA . ASP A 1 360 ? -13.534 4.690 28.261 1.00 95.75 360 ASP A CA 1
ATOM 2883 C C . ASP A 1 360 ? -12.204 5.147 27.629 1.00 95.75 360 ASP A C 1
ATOM 2885 O O . ASP A 1 360 ? -12.080 6.283 27.173 1.00 95.75 360 ASP A O 1
ATOM 2889 N N . LYS A 1 361 ? -11.217 4.244 27.508 1.00 96.62 361 LYS A N 1
ATOM 2890 C CA . LYS A 1 361 ? -9.930 4.521 26.832 1.00 96.62 361 LYS A CA 1
ATOM 2891 C C . LYS A 1 361 ? -10.060 4.814 25.338 1.00 96.62 361 LYS A C 1
ATOM 2893 O O . LYS A 1 361 ? -9.133 5.370 24.754 1.00 96.62 361 LYS A O 1
ATOM 2898 N N . LEU A 1 362 ? -11.161 4.394 24.725 1.00 96.69 362 LEU A N 1
ATOM 2899 C CA . LEU A 1 362 ? -11.490 4.634 23.325 1.00 96.69 362 LEU A CA 1
ATOM 2900 C C . LEU A 1 362 ? -12.436 5.832 23.155 1.00 96.69 362 LEU A C 1
ATOM 2902 O O . LEU A 1 362 ? -12.927 6.036 22.052 1.00 96.69 362 LEU A O 1
ATOM 2906 N N . ASN A 1 363 ? -12.689 6.628 24.202 1.00 96.12 363 ASN A N 1
ATOM 2907 C CA . ASN A 1 363 ? -13.675 7.715 24.193 1.00 96.12 363 ASN A CA 1
ATOM 2908 C C . ASN A 1 363 ? -15.092 7.240 23.819 1.00 96.12 363 ASN A C 1
ATOM 2910 O O . ASN A 1 363 ? -15.825 7.937 23.117 1.00 96.12 363 ASN A O 1
ATOM 2914 N N . ILE A 1 364 ? -15.468 6.046 24.278 1.00 95.06 364 ILE A N 1
ATOM 2915 C CA . ILE A 1 364 ? -16.792 5.455 24.083 1.00 95.06 364 ILE A CA 1
ATOM 2916 C C . ILE A 1 364 ? -17.503 5.440 25.430 1.00 95.06 364 ILE A C 1
ATOM 2918 O O . ILE A 1 364 ? -17.053 4.773 26.360 1.00 95.06 364 ILE A O 1
ATOM 2922 N N . SER A 1 365 ? -18.615 6.166 25.525 1.00 89.25 365 SER A N 1
ATOM 2923 C CA . SER A 1 365 ? -19.330 6.368 26.791 1.00 89.25 365 SER A CA 1
ATOM 2924 C C . SER A 1 365 ? -20.734 5.771 26.796 1.00 89.25 365 SER A C 1
ATOM 2926 O O . SER A 1 365 ? -21.234 5.384 27.852 1.00 89.25 365 SER A O 1
ATOM 2928 N N . SER A 1 366 ? -21.360 5.674 25.623 1.00 85.50 366 SER A N 1
ATOM 2929 C CA . SER A 1 366 ? -22.741 5.218 25.480 1.00 85.50 366 SER A CA 1
ATOM 2930 C C . SER A 1 366 ? -22.823 3.706 25.248 1.00 85.50 366 SER A C 1
ATOM 2932 O O . SER A 1 366 ? -21.973 3.112 24.587 1.00 85.50 366 SER A O 1
ATOM 2934 N N . ASP A 1 367 ? -23.879 3.062 25.751 1.00 81.88 367 ASP A N 1
ATOM 2935 C CA . ASP A 1 367 ? -24.126 1.638 25.475 1.00 81.88 367 ASP A CA 1
ATOM 2936 C C . ASP A 1 367 ? -24.713 1.407 24.073 1.00 81.88 367 ASP A C 1
ATOM 2938 O O . ASP A 1 367 ? -24.478 0.356 23.481 1.00 81.88 367 ASP A O 1
ATOM 2942 N N . PHE A 1 368 ? -25.384 2.417 23.506 1.00 82.75 368 PHE A N 1
ATOM 2943 C CA . PHE A 1 368 ? -25.850 2.459 22.119 1.00 82.75 368 PHE A CA 1
ATOM 2944 C C . PHE A 1 368 ? -25.587 3.846 21.518 1.00 82.75 368 PHE A C 1
ATOM 2946 O O . PHE A 1 368 ? -26.001 4.857 22.086 1.00 82.75 368 PHE A O 1
ATOM 2953 N N . CYS A 1 369 ? -24.938 3.904 20.352 1.00 79.56 369 CYS A N 1
ATOM 2954 C CA . CYS A 1 369 ? -24.510 5.166 19.737 1.00 79.56 369 CYS A CA 1
ATOM 2955 C C . CYS A 1 369 ? -25.261 5.462 18.431 1.00 79.56 369 CYS A C 1
ATOM 2957 O O . CYS A 1 369 ? -25.021 4.803 17.419 1.00 79.56 369 CYS A O 1
ATOM 2959 N N . ARG A 1 370 ? -26.119 6.494 18.402 1.00 80.88 370 ARG A N 1
ATOM 2960 C CA . ARG A 1 370 ? -26.649 7.045 17.132 1.00 80.88 370 ARG A CA 1
ATOM 2961 C C . ARG A 1 370 ? -25.610 7.892 16.396 1.00 80.88 370 ARG A C 1
ATOM 2963 O O . ARG A 1 370 ? -25.535 7.845 15.173 1.00 80.88 370 ARG A O 1
ATOM 2970 N N . ILE A 1 371 ? -24.812 8.638 17.157 1.00 86.88 371 ILE A N 1
ATOM 2971 C CA . ILE A 1 371 ? -23.653 9.393 16.675 1.00 86.88 371 ILE A CA 1
ATOM 2972 C C . ILE A 1 371 ? -22.398 8.582 17.015 1.00 86.88 371 ILE A C 1
ATOM 2974 O O . ILE A 1 371 ? -22.305 8.119 18.152 1.00 86.88 371 ILE A O 1
ATOM 2978 N N . PRO A 1 372 ? -21.440 8.414 16.088 1.00 91.81 372 PRO A N 1
ATOM 2979 C CA . PRO A 1 372 ? -20.200 7.696 16.356 1.00 91.81 372 PRO A CA 1
ATOM 2980 C C . PRO A 1 372 ? -19.438 8.226 17.579 1.00 91.81 372 PRO A C 1
ATOM 2982 O O . PRO A 1 372 ? -19.188 9.423 17.681 1.00 91.81 372 PRO A O 1
ATOM 2985 N N . GLU A 1 373 ? -19.017 7.335 18.477 1.00 94.19 373 GLU A N 1
ATOM 2986 C CA . GLU A 1 373 ? -18.141 7.656 19.619 1.00 94.19 373 GLU A CA 1
ATOM 2987 C C . GLU A 1 373 ? -16.855 6.846 19.503 1.00 94.19 373 GLU A C 1
ATOM 2989 O O . GLU A 1 373 ? -16.912 5.674 19.143 1.00 94.19 373 GLU A O 1
ATOM 2994 N N . GLY A 1 374 ? -15.687 7.436 19.747 1.00 96.62 374 GLY A N 1
ATOM 2995 C CA . GLY A 1 374 ? -14.438 6.751 19.428 1.00 96.62 374 GLY A CA 1
ATOM 2996 C C . GLY A 1 374 ? -13.224 7.656 19.307 1.00 96.62 374 GLY A C 1
ATOM 2997 O O . GLY A 1 374 ? -13.259 8.847 19.632 1.00 96.62 374 GLY A O 1
ATOM 2998 N N . ILE A 1 375 ? -12.182 7.126 18.671 1.00 97.44 375 ILE A N 1
ATOM 2999 C CA . ILE A 1 375 ? -10.956 7.851 18.331 1.00 97.44 375 ILE A CA 1
ATOM 3000 C C . ILE A 1 375 ? -10.714 7.832 16.826 1.00 97.44 375 ILE A C 1
ATOM 3002 O O . ILE A 1 375 ? -10.822 6.786 16.187 1.00 97.44 375 ILE A O 1
ATOM 3006 N N . THR A 1 376 ? -10.357 8.992 16.280 1.00 97.19 376 THR A N 1
ATOM 3007 C CA . THR A 1 376 ? -10.027 9.183 14.867 1.00 97.19 376 THR A CA 1
ATOM 3008 C C . THR A 1 376 ? -8.631 9.782 14.736 1.00 97.19 376 THR A C 1
ATOM 3010 O O . THR A 1 376 ? -8.308 10.782 15.369 1.00 97.19 376 THR A O 1
ATOM 3013 N N . LEU A 1 377 ? -7.794 9.158 13.913 1.00 97.25 377 LEU A N 1
ATOM 3014 C CA . LEU A 1 377 ? -6.442 9.592 13.584 1.00 97.25 377 LEU A CA 1
ATOM 3015 C C . LEU A 1 377 ? -6.422 10.107 12.149 1.00 97.25 377 LEU A C 1
ATOM 3017 O O . LEU A 1 377 ? -6.826 9.382 11.244 1.00 97.25 377 LEU A O 1
ATOM 3021 N N . VAL A 1 378 ? -5.901 11.310 11.922 1.00 96.50 378 VAL A N 1
ATOM 3022 C CA . VAL A 1 378 ? -5.801 11.910 10.585 1.00 96.50 378 VAL A CA 1
ATOM 3023 C C . VAL A 1 378 ? -4.360 12.294 10.281 1.00 96.50 378 VAL A C 1
ATOM 3025 O O . VAL A 1 378 ? -3.712 13.006 11.050 1.00 96.50 378 VAL A O 1
ATOM 3028 N N . LEU A 1 379 ? -3.855 11.843 9.137 1.00 96.00 379 LEU A N 1
ATOM 3029 C CA . LEU A 1 379 ? -2.588 12.280 8.569 1.00 96.00 379 LEU A CA 1
ATOM 3030 C C . LEU A 1 379 ? -2.846 13.035 7.268 1.00 96.00 379 LEU A C 1
ATOM 3032 O O . LEU A 1 379 ? -3.058 12.432 6.215 1.00 96.00 379 LEU A O 1
ATOM 3036 N N . ASN A 1 380 ? -2.758 14.359 7.355 1.00 92.81 380 ASN A N 1
ATOM 3037 C CA . ASN A 1 380 ? -2.821 15.232 6.191 1.00 92.81 380 ASN A CA 1
ATOM 3038 C C . ASN A 1 380 ? -1.570 15.090 5.322 1.00 92.81 380 ASN A C 1
ATOM 3040 O O . ASN A 1 380 ? -0.463 14.808 5.807 1.00 92.81 380 ASN A O 1
ATOM 3044 N N . LYS A 1 381 ? -1.739 15.344 4.024 1.00 87.06 381 LYS A N 1
ATOM 3045 C CA . LYS A 1 381 ? -0.633 15.433 3.071 1.00 87.06 381 LYS A CA 1
ATOM 3046 C C . LYS A 1 381 ? 0.417 16.427 3.581 1.00 87.06 381 LYS A C 1
ATOM 3048 O O . LYS A 1 381 ? 0.086 17.497 4.077 1.00 87.06 381 LYS A O 1
ATOM 3053 N N . ASN A 1 382 ? 1.691 16.047 3.495 1.00 85.00 382 ASN A N 1
ATOM 3054 C CA . ASN A 1 382 ? 2.844 16.810 4.001 1.00 85.00 382 ASN A CA 1
ATOM 3055 C C . ASN A 1 382 ? 2.906 17.054 5.525 1.00 85.00 382 ASN A C 1
ATOM 3057 O O . ASN A 1 382 ? 3.895 17.618 5.978 1.00 85.00 382 ASN A O 1
ATOM 3061 N N . SER A 1 383 ? 1.941 16.593 6.331 1.00 90.88 383 SER A N 1
ATOM 3062 C CA . SER A 1 383 ? 2.047 16.676 7.797 1.00 90.88 383 SER A CA 1
ATOM 3063 C C . SER A 1 383 ? 3.169 15.779 8.320 1.00 90.88 383 SER A C 1
ATOM 3065 O O . SER A 1 383 ? 3.378 14.688 7.788 1.00 90.88 383 SER A O 1
ATOM 3067 N N . ASP A 1 384 ? 3.847 16.179 9.394 1.00 92.25 384 ASP A N 1
ATOM 3068 C CA . ASP A 1 384 ? 4.892 15.380 10.050 1.00 92.25 384 ASP A CA 1
ATOM 3069 C C . ASP A 1 384 ? 4.356 14.408 11.108 1.00 92.25 384 ASP A C 1
ATOM 3071 O O . ASP A 1 384 ? 5.086 13.518 11.551 1.00 92.25 384 ASP A O 1
ATOM 3075 N N . LYS A 1 385 ? 3.080 14.536 11.491 1.00 95.25 385 LYS A N 1
ATOM 3076 C CA . LYS A 1 385 ? 2.437 13.679 12.495 1.00 95.25 385 LYS A CA 1
ATOM 3077 C C . LYS A 1 385 ? 0.962 13.410 12.204 1.00 95.25 385 LYS A C 1
ATOM 3079 O O . LYS A 1 385 ? 0.304 14.188 11.513 1.00 95.25 385 LYS A O 1
ATOM 3084 N N . TYR A 1 386 ? 0.457 12.322 12.777 1.00 96.50 386 TYR A N 1
ATOM 3085 C CA . TYR A 1 386 ? -0.980 12.104 12.925 1.00 96.50 386 TYR A CA 1
ATOM 3086 C C . TYR A 1 386 ? -1.568 13.069 13.961 1.00 96.50 386 TYR A C 1
ATOM 3088 O O . TYR A 1 386 ? -0.976 13.283 15.022 1.00 96.50 386 TYR A O 1
ATOM 3096 N N . LEU A 1 387 ? -2.733 13.629 13.650 1.00 96.12 387 LEU A N 1
ATOM 3097 C CA . LEU A 1 387 ? -3.591 14.334 14.595 1.00 96.12 387 LEU A CA 1
ATOM 3098 C C . LEU A 1 387 ? -4.647 13.364 15.120 1.00 96.12 387 LEU A C 1
ATOM 3100 O O . LEU A 1 387 ? -5.133 12.517 14.375 1.00 96.12 387 LEU A O 1
ATOM 3104 N N . GLU A 1 388 ? -4.966 13.471 16.403 1.00 96.69 388 GLU A N 1
ATOM 3105 C CA . GLU A 1 388 ? -5.912 12.598 17.091 1.00 96.69 388 GLU A CA 1
ATOM 3106 C C . GLU A 1 388 ? -7.127 13.407 17.532 1.00 96.69 388 GLU A C 1
ATOM 3108 O O . GLU A 1 388 ? -6.981 14.462 18.148 1.00 96.69 388 GLU A O 1
ATOM 3113 N N . TYR A 1 389 ? -8.313 12.896 17.217 1.00 96.56 389 TYR A N 1
ATOM 3114 C CA . TYR A 1 389 ? -9.596 13.536 17.465 1.00 96.56 389 TYR A CA 1
ATOM 3115 C C . TYR A 1 389 ? -10.527 12.600 18.230 1.00 96.56 389 TYR A C 1
ATOM 3117 O O . TYR A 1 389 ? -10.512 11.377 18.038 1.00 96.56 389 TYR A O 1
ATOM 3125 N N . ASN A 1 390 ? -11.405 13.190 19.040 1.00 96.31 390 ASN A N 1
ATOM 3126 C CA . ASN A 1 390 ? -12.626 12.511 19.444 1.00 96.31 390 ASN A CA 1
ATOM 3127 C C . ASN A 1 390 ? -13.507 12.326 18.198 1.00 96.31 390 ASN A C 1
ATOM 3129 O O . ASN A 1 390 ? -13.777 13.281 17.472 1.00 96.31 390 ASN A O 1
ATOM 3133 N N . THR A 1 391 ? -13.935 11.092 17.935 1.00 94.69 391 THR A N 1
ATOM 3134 C CA . THR A 1 391 ? -14.681 10.769 16.707 1.00 94.69 391 THR A CA 1
ATOM 3135 C C . THR A 1 391 ? -16.034 11.467 16.649 1.00 94.69 391 THR A C 1
ATOM 3137 O O . THR A 1 391 ? -16.468 11.850 15.567 1.00 94.69 391 THR A O 1
ATOM 3140 N N . LYS A 1 392 ? -16.682 11.665 17.799 1.00 92.56 392 LYS A N 1
ATOM 3141 C CA . LYS A 1 392 ? -17.974 12.346 17.885 1.00 92.56 392 LYS A CA 1
ATOM 3142 C C . LYS A 1 392 ? -17.852 13.797 17.451 1.00 92.56 392 LYS A C 1
ATOM 3144 O O . LYS A 1 392 ? -18.625 14.249 16.613 1.00 92.56 392 LYS A O 1
ATOM 3149 N N . ASP A 1 393 ? -16.857 14.490 17.992 1.00 92.56 393 ASP A N 1
ATOM 3150 C CA . ASP A 1 393 ? -16.620 15.901 17.698 1.00 92.56 393 ASP A CA 1
ATOM 3151 C C . ASP A 1 393 ? -16.214 16.075 16.231 1.00 92.56 393 ASP A C 1
ATOM 3153 O O . ASP A 1 393 ? -16.820 16.870 15.519 1.00 92.56 393 ASP A O 1
ATOM 3157 N N . PHE A 1 394 ? -15.288 15.238 15.750 1.00 93.19 394 PHE A N 1
ATOM 3158 C CA . PHE A 1 394 ? -14.848 15.223 14.352 1.00 93.19 394 PHE A CA 1
ATOM 3159 C C . PHE A 1 394 ? -16.004 14.982 13.368 1.00 93.19 394 PHE A C 1
ATOM 3161 O O . PHE A 1 394 ? -16.125 15.668 12.354 1.00 93.19 394 PHE A O 1
ATOM 3168 N N . PHE A 1 395 ? -16.879 14.021 13.681 1.00 92.00 395 PHE A N 1
ATOM 3169 C CA . PHE A 1 395 ? -18.069 13.729 12.887 1.00 92.00 395 PHE A CA 1
ATOM 3170 C C . PHE A 1 395 ? -19.026 14.922 12.845 1.00 92.00 395 PHE A C 1
ATOM 3172 O O . PHE A 1 395 ? -19.499 15.296 11.774 1.00 92.00 395 PHE A O 1
ATOM 3179 N N . LEU A 1 396 ? -19.342 15.493 14.011 1.00 90.25 396 LEU A N 1
ATOM 3180 C CA . LEU A 1 396 ? -20.319 16.571 14.128 1.00 90.25 396 LEU A CA 1
ATOM 3181 C C . LEU A 1 396 ? -19.835 17.842 13.435 1.00 90.25 396 LEU A C 1
ATOM 3183 O O . LEU A 1 396 ? -20.620 18.458 12.721 1.00 90.25 396 LEU A O 1
ATOM 3187 N N . GLU A 1 397 ? -18.560 18.197 13.599 1.00 90.00 397 GLU A N 1
ATOM 3188 C CA . GLU A 1 397 ? -17.936 19.332 12.914 1.00 90.00 397 GLU A CA 1
ATOM 3189 C C . GLU A 1 397 ? -18.140 19.222 11.398 1.00 90.00 397 GLU A C 1
ATOM 3191 O O . GLU A 1 397 ? -18.790 20.076 10.796 1.00 90.00 397 GLU A O 1
ATOM 3196 N N . LYS A 1 398 ? -17.738 18.095 10.799 1.00 88.81 398 LYS A N 1
ATOM 3197 C CA . LYS A 1 398 ? -17.899 17.856 9.356 1.00 88.81 398 LYS A CA 1
ATOM 3198 C C . LYS A 1 398 ? -19.350 17.788 8.907 1.00 88.81 398 LYS A C 1
ATOM 3200 O O . LYS A 1 398 ? -19.690 18.288 7.836 1.00 88.81 398 LYS A O 1
ATOM 3205 N N . PHE A 1 399 ? -20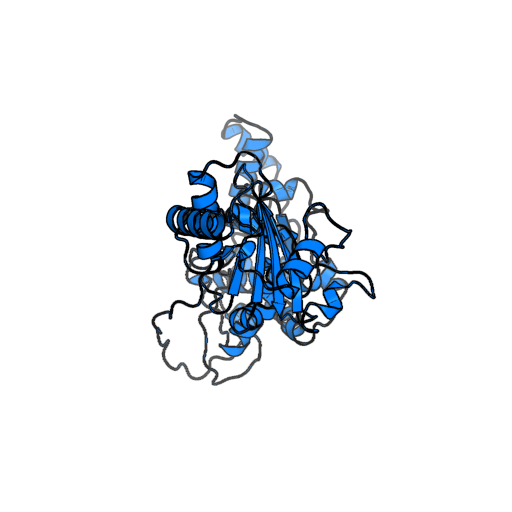.210 17.155 9.700 1.00 88.69 399 PHE A N 1
ATOM 3206 C CA . PHE A 1 399 ? -21.630 17.062 9.391 1.00 88.69 399 PHE A CA 1
ATOM 3207 C C . PHE A 1 399 ? -22.275 18.450 9.324 1.00 88.69 399 PHE A C 1
ATOM 3209 O O . PHE A 1 399 ? -22.997 18.741 8.369 1.00 88.69 399 PHE A O 1
ATOM 3216 N N . PHE A 1 400 ? -22.008 19.313 10.308 1.00 90.12 400 PHE A N 1
ATOM 3217 C CA . PHE A 1 400 ? -22.548 20.670 10.321 1.00 90.12 400 PHE A CA 1
ATOM 3218 C C . PHE A 1 400 ? -21.939 21.537 9.225 1.00 90.12 400 PHE A C 1
ATOM 3220 O O . PHE A 1 400 ? -22.690 22.239 8.553 1.00 90.12 400 PHE A O 1
ATOM 3227 N N . ASP A 1 401 ? -20.633 21.444 8.992 1.00 87.50 401 ASP A N 1
ATOM 3228 C CA . ASP A 1 401 ? -19.968 22.222 7.948 1.00 87.50 401 ASP A CA 1
ATOM 3229 C C . ASP A 1 401 ? -20.504 21.885 6.549 1.00 87.50 401 ASP A C 1
ATOM 3231 O O . ASP A 1 401 ? -20.697 22.781 5.728 1.00 87.50 401 ASP A O 1
ATOM 3235 N N . GLU A 1 402 ? -20.806 20.610 6.278 1.00 86.25 402 GLU A N 1
ATOM 3236 C CA . GLU A 1 402 ? -21.323 20.189 4.973 1.00 86.25 402 GLU A CA 1
ATOM 3237 C C . GLU A 1 402 ? -22.840 20.394 4.825 1.00 86.25 402 GLU A C 1
ATOM 3239 O O . GLU A 1 402 ? -23.305 20.804 3.761 1.00 86.25 402 GLU A O 1
ATOM 3244 N N . LYS A 1 403 ? -23.642 20.074 5.852 1.00 87.31 403 LYS A N 1
ATOM 3245 C CA . LYS A 1 403 ? -25.116 20.100 5.750 1.00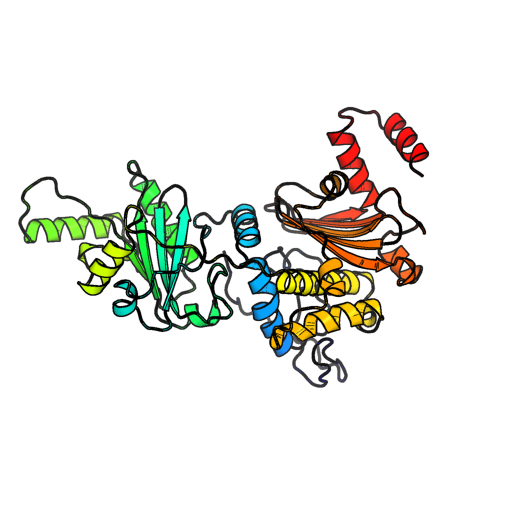 87.31 403 LYS A CA 1
ATOM 3246 C C . LYS A 1 403 ? -25.745 21.422 6.167 1.00 87.31 403 LYS A C 1
ATOM 3248 O O . LYS A 1 403 ? -26.839 21.731 5.701 1.00 87.31 403 LYS A O 1
ATOM 3253 N N . PHE A 1 404 ? -25.079 22.188 7.023 1.00 88.50 404 PHE A N 1
ATOM 3254 C CA . PHE A 1 404 ? -25.591 23.435 7.588 1.00 88.50 404 PHE A CA 1
ATOM 3255 C C . PHE A 1 404 ? -24.497 24.520 7.616 1.00 88.50 404 PHE A C 1
ATOM 3257 O O . PHE A 1 404 ? -24.168 25.037 8.688 1.00 88.50 404 PHE A O 1
ATOM 3264 N N . PRO A 1 405 ? -23.916 24.886 6.458 1.00 85.56 405 PRO A N 1
ATOM 3265 C CA . PRO A 1 405 ? -22.833 25.862 6.412 1.00 85.56 405 PRO A CA 1
ATOM 3266 C C . PRO A 1 405 ? -23.275 27.196 7.031 1.00 85.56 405 PRO A C 1
ATOM 3268 O O . PRO A 1 405 ? -24.297 27.766 6.648 1.00 85.56 405 PRO A O 1
ATOM 3271 N N . GLY A 1 406 ? -22.504 27.693 8.004 1.00 84.50 406 GLY A N 1
ATOM 3272 C CA . GLY A 1 406 ? -22.792 28.948 8.712 1.00 84.50 406 GLY A CA 1
ATOM 3273 C C . GLY A 1 406 ? -23.777 28.839 9.884 1.00 84.50 406 GLY A C 1
ATOM 3274 O O . GLY A 1 406 ? -24.181 29.869 10.424 1.00 84.50 406 GLY A O 1
ATOM 3275 N N . ILE A 1 407 ? -24.159 27.626 10.302 1.00 90.31 407 ILE A N 1
ATOM 3276 C CA . ILE A 1 407 ? -24.990 27.417 11.495 1.00 90.31 407 ILE A CA 1
ATOM 3277 C C . ILE A 1 407 ? -24.307 27.955 12.765 1.00 90.31 407 ILE A C 1
ATOM 3279 O O . ILE A 1 407 ? -23.115 27.736 12.997 1.00 90.31 407 ILE A O 1
ATOM 3283 N N . LEU A 1 408 ? -25.071 28.651 13.612 1.00 89.38 408 LEU A N 1
ATOM 3284 C CA . LEU A 1 408 ? -24.560 29.208 14.866 1.00 89.38 408 LEU A CA 1
ATOM 3285 C C . LEU A 1 408 ? -24.321 28.101 15.901 1.00 89.38 408 LEU A C 1
ATOM 3287 O O . LEU A 1 408 ? -25.111 27.164 16.011 1.00 89.38 408 LEU A O 1
ATOM 3291 N N . GLU A 1 409 ? -23.300 28.252 16.748 1.00 86.69 409 GLU A N 1
ATOM 3292 C CA . GLU A 1 409 ? -22.962 27.255 17.781 1.00 86.69 409 GLU A CA 1
ATOM 3293 C C . GLU A 1 409 ? -24.131 26.915 18.719 1.00 86.69 409 GLU A C 1
ATOM 3295 O O . GLU A 1 409 ? -24.348 25.751 19.051 1.00 86.69 409 GLU A O 1
ATOM 3300 N N . ARG A 1 410 ? -24.967 27.899 19.089 1.00 87.44 410 ARG A N 1
ATOM 3301 C CA . ARG A 1 410 ? -26.175 27.635 19.895 1.00 87.44 410 ARG A CA 1
ATOM 3302 C C . ARG A 1 410 ? -27.123 26.649 19.195 1.00 87.44 410 ARG A C 1
ATOM 3304 O O . ARG A 1 410 ? -27.646 25.751 19.844 1.00 87.44 410 ARG A O 1
ATOM 3311 N N . GLN A 1 411 ? -27.303 26.788 17.883 1.00 85.94 411 GLN A N 1
ATOM 3312 C CA . GLN A 1 411 ? -28.173 25.915 17.092 1.00 85.94 411 GLN A CA 1
ATOM 3313 C C . GLN A 1 411 ? -27.558 24.520 16.913 1.00 85.94 411 GLN A C 1
ATOM 3315 O O . GLN A 1 411 ? -28.280 23.526 16.967 1.00 85.94 411 GLN A O 1
ATOM 3320 N N . LYS A 1 412 ? -26.225 24.417 16.771 1.00 86.88 412 LYS A N 1
ATOM 3321 C CA . LYS A 1 412 ? -25.533 23.115 16.778 1.00 86.88 412 LYS A CA 1
ATOM 3322 C C . LYS A 1 412 ? -25.806 22.361 18.079 1.00 86.88 412 LYS A C 1
ATOM 3324 O O . LYS A 1 412 ? -26.175 21.190 18.040 1.00 86.88 412 LYS A O 1
ATOM 3329 N N . LEU A 1 413 ? -25.679 23.035 19.225 1.00 85.00 413 LEU A N 1
ATOM 3330 C CA . LEU A 1 413 ? -25.925 22.443 20.545 1.00 85.00 413 LEU A CA 1
ATOM 3331 C C . LEU A 1 413 ? -27.376 21.974 20.713 1.00 85.00 413 LEU A C 1
ATOM 3333 O O . LEU A 1 413 ? -27.600 20.887 21.249 1.00 85.00 413 LEU A O 1
ATOM 3337 N N . GLU A 1 414 ? -28.348 22.745 20.221 1.00 85.38 414 GLU A N 1
ATOM 3338 C CA . GLU A 1 414 ? -29.759 22.342 20.197 1.00 85.38 414 GLU A CA 1
ATOM 3339 C C . GLU A 1 414 ? -29.961 21.060 19.374 1.00 85.38 414 GLU A C 1
ATOM 3341 O O . GLU A 1 414 ? -30.543 20.100 19.879 1.00 85.38 414 GLU A O 1
ATOM 3346 N N . ILE A 1 415 ? -29.404 20.981 18.159 1.00 82.94 415 ILE A N 1
ATOM 3347 C CA . ILE A 1 415 ? -29.501 19.783 17.305 1.00 82.94 415 ILE A CA 1
ATOM 3348 C C . ILE A 1 415 ? -28.822 18.579 17.966 1.00 82.94 415 ILE A C 1
ATOM 3350 O O . ILE A 1 415 ? -29.396 17.493 18.007 1.00 82.94 415 ILE A O 1
ATOM 3354 N N . ILE A 1 416 ? -27.625 18.758 18.533 1.00 82.25 416 ILE A N 1
ATOM 3355 C CA . ILE A 1 416 ? -26.911 17.689 19.247 1.00 82.25 416 ILE A CA 1
ATOM 3356 C C . ILE A 1 416 ? -27.744 17.183 20.431 1.00 82.25 416 ILE A C 1
ATOM 3358 O O . ILE A 1 416 ? -27.774 15.978 20.680 1.00 82.25 416 ILE A O 1
ATOM 3362 N N . SER A 1 417 ? -28.438 18.070 21.153 1.00 78.88 417 SER A N 1
ATOM 3363 C CA . SER A 1 417 ? -29.305 17.676 22.271 1.00 78.88 417 SER A CA 1
ATOM 3364 C C . SER A 1 417 ? -30.483 16.795 21.844 1.00 78.88 417 SER A C 1
ATOM 3366 O O . SER A 1 417 ? -30.864 15.912 22.604 1.00 78.88 417 SER A O 1
ATOM 3368 N N . LEU A 1 418 ? -30.992 16.972 20.619 1.00 78.00 418 LEU A N 1
ATOM 3369 C CA . LEU A 1 418 ? -32.080 16.171 20.045 1.00 78.00 418 LEU A CA 1
ATOM 3370 C C . LEU A 1 418 ? -31.614 14.798 19.527 1.00 78.00 418 LEU A C 1
ATOM 3372 O O . LEU A 1 418 ? -32.438 13.920 19.272 1.00 78.00 418 LEU A O 1
ATOM 3376 N N . LEU A 1 419 ? -30.304 14.629 19.319 1.00 69.56 419 LEU A N 1
ATOM 3377 C CA . LEU A 1 419 ? -29.687 13.397 18.816 1.00 69.56 419 LEU A CA 1
ATOM 3378 C C . LEU A 1 419 ? -29.171 12.467 19.928 1.00 69.56 419 LEU A C 1
ATOM 3380 O O . LEU A 1 419 ? -28.859 11.309 19.629 1.00 69.56 419 LEU A O 1
ATOM 3384 N N . LYS A 1 420 ? -29.059 12.972 21.164 1.00 62.81 420 LYS A N 1
ATOM 3385 C CA . LYS A 1 420 ? -28.860 12.161 22.374 1.00 62.81 420 LYS A CA 1
ATOM 3386 C C . LYS A 1 420 ? -30.124 11.365 22.672 1.00 62.81 420 LYS A C 1
ATOM 3388 O O . LYS A 1 420 ? -29.967 10.183 23.047 1.00 62.81 420 LYS A O 1
#